Protein AF-0000000076691114 (afdb_homodimer)

InterPro domains:
  IPR010126 Esterase, PHB depolymerase [PF10503] (31-163)
  IPR029058 Alpha/Beta hydrolase fold [G3DSA:3.40.50.1820] (13-205)
  IPR029058 Alpha/Beta hydrolase fold [SSF53474] (51-252)
  IPR050955 Plant Biomass Hydrolyzing Esterase [PTHR43037] (32-151)

Solvent-accessible surface area (backbone atoms only — not comparable to full-atom values): 24528 Å² total; per-residue (Å²): 139,66,94,65,70,77,44,68,37,20,54,16,60,16,49,31,14,47,37,64,34,83,83,46,63,67,40,42,32,76,39,64,84,29,26,44,52,30,51,47,51,49,50,50,50,51,52,43,66,32,72,90,57,61,28,47,64,40,42,16,33,26,28,15,47,39,68,14,4,30,34,26,39,41,37,41,34,38,34,35,78,56,27,19,24,34,29,31,28,39,25,40,35,53,82,40,26,44,31,29,70,44,32,61,50,27,36,69,43,79,62,64,62,27,64,59,34,3,51,51,37,39,57,56,21,51,97,48,51,46,58,49,37,36,40,35,40,26,20,62,49,8,76,60,44,33,34,65,32,41,53,33,29,53,32,12,48,33,39,20,26,28,72,42,29,78,60,30,72,67,44,54,78,89,64,48,74,42,71,48,76,47,64,34,97,50,89,83,28,29,44,31,38,45,31,30,29,35,29,81,89,62,49,74,38,37,34,44,35,44,30,49,75,32,41,75,47,46,40,7,60,63,54,33,86,40,88,40,18,37,71,35,26,31,50,36,36,63,44,46,66,62,55,46,48,56,54,44,72,74,35,52,42,77,78,130,135,72,83,74,67,76,49,65,40,20,56,16,62,16,51,32,15,46,38,63,35,84,83,49,62,68,40,41,32,76,39,66,85,29,27,46,52,29,51,48,51,50,50,51,49,52,53,43,65,32,72,90,58,60,29,50,64,40,42,17,33,27,30,16,48,39,71,15,5,30,36,28,39,41,37,41,34,38,34,36,80,56,27,19,24,33,29,30,30,38,25,41,36,54,82,41,28,43,31,30,71,44,32,62,51,26,36,70,43,79,63,65,61,27,63,60,35,3,52,52,36,38,58,56,21,51,97,48,52,46,57,50,37,37,39,34,38,27,20,62,48,9,74,61,46,33,35,64,31,40,52,33,30,53,31,12,50,33,38,19,26,27,72,42,29,78,63,29,71,65,44,56,78,89,64,47,77,40,73,47,76,48,65,36,96,50,89,85,28,29,46,30,37,45,32,29,28,36,29,82,87,64,48,75,41,36,35,44,35,43,30,51,75,32,42,74,46,47,39,6,60,63,52,38,86,40,89,40,20,34,71,37,25,32,48,34,35,61,44,47,66,62,54,46,46,55,53,45,73,74,35,52,42,75,78,130

Nearest PDB structures (foldseek):
  8daj-assembly1_A  TM=9.370E-01  e=1.405E-25  Lihuaxuella thermophila
  9byu-assembly1_A  TM=9.617E-01  e=1.231E-24  Lihuaxuella thermophila
  8pba-assembly1_B  TM=6.159E-01  e=9.807E-05  Caenorhabditis elegans
  5yp1-assembly1_A  TM=6.386E-01  e=2.317E-03  Pseudoxanthomonas mexicana
  5yp4-assembly1_B  TM=6.454E-01  e=6.250E-03  Pseudoxanthomonas mexicana

Foldseek 3Di:
DPPLPLCLPQPAQQQPDQPPDPPAPCPVPLADPHHSLVVSLVVLVVVCPPVSNVHDQLQHAYEDAEVSLQRQQSNCLRPVVRHQAYEHELYAHHPFDVDPVVVVVPLVHGTPQLLVSLVVSLVRNPPVQAAHFYEYEYECAASRRHCNRSLSNQLSSLNSHCVRDVQFDPRDSVDFPDKDWDFDPDVVAWIWIWGFHAGPVRQGRYIYIYTYPDYRAQEADDPPPDDPGDPRYDNSGDHSVVVVVVSSVSGGHDDD/DPCPPLCLPQPAQQQPDQPPDPPAPCPVPLADPHHSLVVSLVVLVVVCPPVVNVHDQLQHEYEDAEVSLQRQQSNCLRPVVRHQAYEHELYAHHPFDVDPVVVVVPLVHGTPQLLVSLVVSLVRNPPVQAAHFYEYEYECAASRRHCNRSLSNLLSSLNSHCVRDVQFDPRPSVDFPDKDWDFDPDVVAWIWIWGFHAGPVRQGRYIYIYTYPDYRAQEADDPPPDDPGDPRYDNSGDHSPVVVVVSSVSGGHDDD

pLDDT: mean 77.82, std 22.58, range [15.25, 98.69]

Structure (mmCIF, N/CA/C/O backbone):
data_AF-0000000076691114-model_v1
#
loop_
_entity.id
_entity.type
_entity.pdbx_description
1 polymer 'Uncharacterized protein'
#
loop_
_atom_site.group_PDB
_atom_site.id
_atom_site.type_symbol
_atom_site.label_atom_id
_atom_site.label_alt_id
_atom_site.label_comp_id
_atom_site.label_asym_id
_atom_site.label_entity_id
_atom_site.label_seq_id
_atom_site.pdbx_PDB_ins_code
_atom_site.Cartn_x
_atom_site.Cartn_y
_atom_site.Cartn_z
_atom_site.occupancy
_atom_site.B_iso_or_equiv
_atom_site.auth_seq_id
_atom_site.auth_comp_id
_atom_site.auth_asym_id
_atom_site.auth_atom_id
_atom_site.pdbx_PDB_model_num
ATOM 1 N N . MET A 1 1 ? 14.031 13.781 -30.938 1 15.25 1 MET A N 1
ATOM 2 C CA . MET A 1 1 ? 13.539 12.43 -31.188 1 15.25 1 MET A CA 1
ATOM 3 C C . MET A 1 1 ? 13.086 11.773 -29.875 1 15.25 1 MET A C 1
ATOM 5 O O . MET A 1 1 ? 13.914 11.453 -29.031 1 15.25 1 MET A O 1
ATOM 9 N N . GLY A 1 2 ? 12.062 12.18 -29.188 1 17.12 2 GLY A N 1
ATOM 10 C CA . GLY A 1 2 ? 11.453 12.516 -27.922 1 17.12 2 GLY A CA 1
ATOM 11 C C . GLY A 1 2 ? 10.953 11.305 -27.156 1 17.12 2 GLY A C 1
ATOM 12 O O . GLY A 1 2 ? 10.656 10.266 -27.75 1 17.12 2 GLY A O 1
ATOM 13 N N . VAL A 1 3 ? 11.57 10.898 -26.109 1 21.08 3 VAL A N 1
ATOM 14 C CA . VAL A 1 3 ? 11.625 9.594 -25.453 1 21.08 3 VAL A CA 1
ATOM 15 C C . VAL A 1 3 ? 10.234 8.961 -25.453 1 21.08 3 VAL A C 1
ATOM 17 O O . VAL A 1 3 ? 9.367 9.359 -24.672 1 21.08 3 VAL A O 1
ATOM 20 N N . THR A 1 4 ? 9.492 8.906 -26.625 1 20.66 4 THR A N 1
ATOM 21 C CA . THR A 1 4 ? 8.258 8.312 -27.109 1 20.66 4 THR A CA 1
ATOM 22 C C . THR A 1 4 ? 8.227 6.816 -26.828 1 20.66 4 THR A C 1
ATOM 24 O O . THR A 1 4 ? 7.379 6.094 -27.344 1 20.66 4 THR A O 1
ATOM 27 N N . ARG A 1 5 ? 9.391 6.41 -26.375 1 24.17 5 ARG A N 1
ATOM 28 C CA . ARG A 1 5 ? 9.43 4.949 -26.438 1 24.17 5 ARG A CA 1
ATOM 29 C C . ARG A 1 5 ? 8.156 4.344 -25.859 1 24.17 5 ARG A C 1
ATOM 31 O O . ARG A 1 5 ? 7.594 4.863 -24.891 1 24.17 5 ARG A O 1
ATOM 38 N N . ARG A 1 6 ? 7.637 3.355 -26.594 1 22.3 6 ARG A N 1
ATOM 39 C CA . ARG A 1 6 ? 6.477 2.473 -26.5 1 22.3 6 ARG A CA 1
ATOM 40 C C . ARG A 1 6 ? 6.332 1.902 -25.094 1 22.3 6 ARG A C 1
ATOM 42 O O . ARG A 1 6 ? 7.164 1.103 -24.656 1 22.3 6 ARG A O 1
ATOM 49 N N . LEU A 1 7 ? 6.246 2.676 -24.25 1 25.44 7 LEU A N 1
ATOM 50 C CA . LEU A 1 7 ? 5.988 2.355 -22.859 1 25.44 7 LEU A CA 1
ATOM 51 C C . LEU A 1 7 ? 5.012 1.19 -22.734 1 25.44 7 LEU A C 1
ATOM 53 O O . LEU A 1 7 ? 3.869 1.285 -23.188 1 25.44 7 LEU A O 1
ATOM 57 N N . ARG A 1 8 ? 5.418 0.07 -23.375 1 25.42 8 ARG A N 1
ATOM 58 C CA . ARG A 1 8 ? 4.574 -1.087 -23.094 1 25.42 8 ARG A CA 1
ATOM 59 C C . ARG A 1 8 ? 4.137 -1.099 -21.625 1 25.42 8 ARG A C 1
ATOM 61 O O . ARG A 1 8 ? 4.941 -1.375 -20.734 1 25.42 8 ARG A O 1
ATOM 68 N N . THR A 1 9 ? 3.338 -0.172 -21.125 1 27.53 9 THR A N 1
ATOM 69 C CA . THR A 1 9 ? 2.869 0.548 -19.953 1 27.53 9 THR A CA 1
ATOM 70 C C . THR A 1 9 ? 2.082 -0.379 -19.031 1 27.53 9 THR A C 1
ATOM 72 O O . THR A 1 9 ? 0.977 -0.807 -19.359 1 27.53 9 THR A O 1
ATOM 75 N N . SER A 1 10 ? 2.674 -1.542 -18.812 1 25.56 10 SER A N 1
ATOM 76 C CA . SER A 1 10 ? 2.018 -2.299 -17.75 1 25.56 10 SER A CA 1
ATOM 77 C C . SER A 1 10 ? 1.714 -1.414 -16.547 1 25.56 10 SER A C 1
ATOM 79 O O . SER A 1 10 ? 2.502 -0.53 -16.203 1 25.56 10 SER A O 1
ATOM 81 N N . GLN A 1 11 ? 0.505 -0.955 -16.484 1 27.91 11 GLN A N 1
ATOM 82 C CA . GLN A 1 11 ? -0.015 -0.035 -15.477 1 27.91 11 GLN A CA 1
ATOM 83 C C . GLN A 1 11 ? -0.16 -0.726 -14.125 1 27.91 11 GLN A C 1
ATOM 85 O O . GLN A 1 11 ? -0.696 -1.832 -14.039 1 27.91 11 GLN A O 1
ATOM 90 N N . LEU A 1 12 ? 0.843 -0.81 -13.43 1 27.66 12 LEU A N 1
ATOM 91 C CA . LEU A 1 12 ? 0.793 -1.431 -12.109 1 27.66 12 LEU A CA 1
ATOM 92 C C . LEU A 1 12 ? 0.149 -0.496 -11.094 1 27.66 12 LEU A C 1
ATOM 94 O O . LEU A 1 12 ? 0.513 0.679 -11.008 1 27.66 12 LEU A O 1
ATOM 98 N N . ILE A 1 13 ? -1.228 -0.555 -10.805 1 29.25 13 ILE A N 1
ATOM 99 C CA . ILE A 1 13 ? -1.984 0.223 -9.828 1 29.25 13 ILE A CA 1
ATOM 100 C C . ILE A 1 13 ? -1.761 -0.346 -8.43 1 29.25 13 ILE A C 1
ATOM 102 O O . ILE A 1 13 ? -1.759 -1.564 -8.242 1 29.25 13 ILE A O 1
ATOM 106 N N . GLN A 1 14 ? -1.035 0.229 -7.598 1 30.02 14 GLN A N 1
ATOM 107 C CA . GLN A 1 14 ? -0.773 -0.189 -6.223 1 30.02 14 GLN A CA 1
ATOM 108 C C . GLN A 1 14 ? -2.002 0.014 -5.344 1 30.02 14 GLN A C 1
ATOM 110 O O . GLN A 1 14 ? -2.697 1.024 -5.461 1 30.02 14 GLN A O 1
ATOM 115 N N . GLY A 1 15 ? -2.629 -0.87 -4.77 1 30.53 15 GLY A N 1
ATOM 116 C CA . GLY A 1 15 ? -3.904 -1.071 -4.098 1 30.53 15 GLY A CA 1
ATOM 117 C C . GLY A 1 15 ? -4.066 -0.223 -2.852 1 30.53 15 GLY A C 1
ATOM 118 O O . GLY A 1 15 ? -5.066 -0.333 -2.145 1 30.53 15 GLY A O 1
ATOM 119 N N . SER A 1 16 ? -3.082 0.277 -2.264 1 31.31 16 SER A N 1
ATOM 120 C CA . SER A 1 16 ? -3.586 0.726 -0.969 1 31.31 16 SER A CA 1
ATOM 121 C C . SER A 1 16 ? -4.387 2.018 -1.105 1 31.31 16 SER A C 1
ATOM 123 O O . SER A 1 16 ? -4.672 2.686 -0.109 1 31.31 16 SER A O 1
ATOM 125 N N . MET A 1 17 ? -4.453 2.672 -2.207 1 33.69 17 MET A N 1
ATOM 126 C CA . MET A 1 17 ? -4.996 4.023 -2.152 1 33.69 17 MET A CA 1
ATOM 127 C C . MET A 1 17 ? -6.52 3.996 -2.029 1 33.69 17 MET A C 1
ATOM 129 O O . MET A 1 17 ? -7.211 3.506 -2.922 1 33.69 17 MET A O 1
ATOM 133 N N . PRO A 1 18 ? -7.133 4.027 -0.76 1 34.5 18 PRO A N 1
ATOM 134 C CA . PRO A 1 18 ? -8.57 4.285 -0.874 1 34.5 18 PRO A CA 1
ATOM 135 C C . PRO A 1 18 ? -8.883 5.602 -1.585 1 34.5 18 PRO A C 1
ATOM 137 O O . PRO A 1 18 ? -8.188 6.598 -1.374 1 34.5 18 PRO A O 1
ATOM 140 N N . TRP A 1 19 ? -8.977 5.582 -2.91 1 34.88 19 TRP A N 1
ATOM 141 C CA . TRP A 1 19 ? -9.648 6.754 -3.465 1 34.88 19 TRP A CA 1
ATOM 142 C C . TRP A 1 19 ? -11.031 6.938 -2.836 1 34.88 19 TRP A C 1
ATOM 144 O O . TRP A 1 19 ? -11.805 5.984 -2.74 1 34.88 19 TRP A O 1
ATOM 154 N N . LEU A 1 20 ? -11.039 7.754 -1.793 1 35.09 20 LEU A N 1
ATOM 155 C CA . LEU A 1 20 ? -12.367 8.008 -1.229 1 35.09 20 LEU A CA 1
ATOM 156 C C . LEU A 1 20 ? -13.281 8.656 -2.264 1 35.09 20 LEU A C 1
ATOM 158 O O . LEU A 1 20 ? -12.93 9.68 -2.855 1 35.09 20 LEU A O 1
ATOM 162 N N . THR A 1 21 ? -13.766 7.863 -3.178 1 36.69 21 THR A N 1
ATOM 163 C CA . THR A 1 21 ? -14.875 8.477 -3.887 1 36.69 21 THR A CA 1
ATOM 164 C C . THR A 1 21 ? -16.141 8.43 -3.041 1 36.69 21 THR A C 1
ATOM 166 O O . THR A 1 21 ? -16.297 7.555 -2.189 1 36.69 21 THR A O 1
ATOM 169 N N . ARG A 1 22 ? -16.688 9.562 -2.848 1 35.22 22 ARG A N 1
ATOM 170 C CA . ARG A 1 22 ? -17.891 9.695 -2.035 1 35.22 22 ARG A CA 1
ATOM 171 C C . ARG A 1 22 ? -18.703 8.406 -2.049 1 35.22 22 ARG A C 1
ATOM 173 O O . ARG A 1 22 ? -19.312 8.039 -1.041 1 35.22 22 ARG A O 1
ATOM 180 N N . ASN A 1 23 ? -19.047 8.016 -3.205 1 34.59 23 ASN A N 1
ATOM 181 C CA . ASN A 1 23 ? -20.172 7.086 -3.279 1 34.59 23 ASN A CA 1
ATOM 182 C C . ASN A 1 23 ? -19.797 5.711 -2.74 1 34.59 23 ASN A C 1
ATOM 184 O O . ASN A 1 23 ? -20.641 4.812 -2.676 1 34.59 23 ASN A O 1
ATOM 188 N N . ASN A 1 24 ? -18.625 5.398 -2.781 1 35.59 24 ASN A N 1
ATOM 189 C CA . ASN A 1 24 ? -18.453 3.979 -2.488 1 35.59 24 ASN A CA 1
ATOM 190 C C . ASN A 1 24 ? -17.922 3.764 -1.07 1 35.59 24 ASN A C 1
ATOM 192 O O . ASN A 1 24 ? -16.938 4.387 -0.666 1 35.59 24 ASN A O 1
ATOM 196 N N . SER A 1 25 ? -18.938 3.555 -0.313 1 35 25 SER A N 1
ATOM 197 C CA . SER A 1 25 ? -18.562 2.998 0.984 1 35 25 SER A CA 1
ATOM 198 C C . SER A 1 25 ? -17.266 2.205 0.895 1 35 25 SER A C 1
ATOM 200 O O . SER A 1 25 ? -17.141 1.303 0.065 1 35 25 SER A O 1
ATOM 202 N N . LEU A 1 26 ? -16.203 2.865 1.063 1 39.84 26 LEU A N 1
ATOM 203 C CA . LEU A 1 26 ? -14.938 2.16 1.206 1 39.84 26 LEU A CA 1
ATOM 204 C C . LEU A 1 26 ? -15.133 0.835 1.937 1 39.84 26 LEU A C 1
ATOM 206 O O . LEU A 1 26 ? -14.93 0.755 3.15 1 39.84 26 LEU A O 1
ATOM 210 N N . SER A 1 27 ? -16.438 0.382 1.749 1 37.53 27 SER A N 1
ATOM 211 C CA . SER A 1 27 ? -16.422 -0.923 2.402 1 37.53 27 SER A CA 1
ATOM 212 C C . SER A 1 27 ? -15.336 -1.821 1.809 1 37.53 27 SER A C 1
ATOM 214 O O . SER A 1 27 ? -15.242 -1.968 0.588 1 37.53 27 SER A O 1
ATOM 216 N N . PRO A 1 28 ? -14.305 -1.935 2.506 1 44.69 28 PRO A N 1
ATOM 217 C CA . PRO A 1 28 ? -13.25 -2.863 2.092 1 44.69 28 PRO A CA 1
ATOM 218 C C . PRO A 1 28 ? -13.805 -4.168 1.519 1 44.69 28 PRO A C 1
ATOM 220 O O . PRO A 1 28 ? -13.797 -5.195 2.201 1 44.69 28 PRO A O 1
ATOM 223 N N . ILE A 1 29 ? -14.789 -4.078 0.59 1 48.34 29 ILE A N 1
ATOM 224 C CA . ILE A 1 29 ? -15.297 -5.285 -0.052 1 48.34 29 ILE A CA 1
ATOM 225 C C . ILE A 1 29 ? -14.242 -5.848 -1 1 48.34 29 ILE A C 1
ATOM 227 O O . ILE A 1 29 ? -13.688 -5.117 -1.826 1 48.34 29 ILE A O 1
ATOM 231 N N . GLN A 1 30 ? -13.836 -6.918 -0.565 1 56.09 30 GLN A N 1
ATOM 232 C CA . GLN A 1 30 ? -12.906 -7.68 -1.391 1 56.09 30 GLN A CA 1
ATOM 233 C C . GLN A 1 30 ? -13.625 -8.336 -2.568 1 56.09 30 GLN A C 1
ATOM 235 O O . GLN A 1 30 ? -13.508 -9.547 -2.775 1 56.09 30 GLN A O 1
ATOM 240 N N . ALA A 1 31 ? -14.609 -7.613 -3.16 1 61.78 31 ALA A N 1
ATOM 241 C CA . ALA A 1 31 ? -15.352 -8.164 -4.293 1 61.78 31 ALA A CA 1
ATOM 242 C C . ALA A 1 31 ? -15.289 -7.223 -5.496 1 61.78 31 ALA A C 1
ATOM 244 O O . ALA A 1 31 ? -15.109 -6.012 -5.336 1 61.78 31 ALA A O 1
ATOM 245 N N . ARG A 1 32 ? -15.375 -7.871 -6.641 1 72.12 32 ARG A N 1
ATOM 246 C CA . ARG A 1 32 ? -15.469 -7.094 -7.875 1 72.12 32 ARG A CA 1
ATOM 247 C C . ARG A 1 32 ? -16.625 -6.109 -7.816 1 72.12 32 ARG A C 1
ATOM 249 O O . ARG A 1 32 ? -17.719 -6.449 -7.336 1 72.12 32 ARG A O 1
ATOM 256 N N . GLY A 1 33 ? -16.406 -4.938 -8.297 1 70.31 33 GLY A N 1
ATOM 257 C CA . GLY A 1 33 ? -17.453 -3.939 -8.445 1 70.31 33 GLY A CA 1
ATOM 258 C C . GLY A 1 33 ? -17.688 -3.121 -7.191 1 70.31 33 GLY A C 1
ATOM 259 O O . GLY A 1 33 ? -18.516 -2.217 -7.176 1 70.31 33 GLY A O 1
ATOM 260 N N . SER A 1 34 ? -16.938 -3.533 -6.188 1 65.25 34 SER A N 1
ATOM 261 C CA . SER A 1 34 ? -17.156 -2.809 -4.945 1 65.25 34 SER A CA 1
ATOM 262 C C . SER A 1 34 ? -15.852 -2.441 -4.266 1 65.25 34 SER A C 1
ATOM 264 O O . SER A 1 34 ? -14.867 -3.18 -4.363 1 65.25 34 SER A O 1
ATOM 266 N N . GLY A 1 35 ? -15.859 -1.257 -3.643 1 65.38 35 GLY A N 1
ATOM 267 C CA . GLY A 1 35 ? -14.781 -0.899 -2.738 1 65.38 35 GLY A CA 1
ATOM 268 C C . GLY A 1 35 ? -13.516 -0.464 -3.461 1 65.38 35 GLY A C 1
ATOM 269 O O . GLY A 1 35 ? -13.57 -0.069 -4.625 1 65.38 35 GLY A O 1
ATOM 270 N N . GLU A 1 36 ? -12.43 -0.575 -2.744 1 70.19 36 GLU A N 1
ATOM 271 C CA . GLU A 1 36 ? -11.133 -0.104 -3.215 1 70.19 36 GLU A CA 1
ATOM 272 C C . GLU A 1 36 ? -10.664 -0.898 -4.43 1 70.19 36 GLU A C 1
ATOM 274 O O . GLU A 1 36 ? -10.156 -0.324 -5.395 1 70.19 36 GLU A O 1
ATOM 279 N N . PRO A 1 37 ? -10.883 -2.271 -4.461 1 75.56 37 PRO A N 1
ATOM 280 C CA . PRO A 1 37 ? -10.461 -3.006 -5.656 1 75.56 37 PRO A CA 1
ATOM 281 C C . PRO A 1 37 ? -11.148 -2.504 -6.926 1 75.56 37 PRO A C 1
ATOM 283 O O . PRO A 1 37 ? -10.508 -2.41 -7.98 1 75.56 37 PRO A O 1
ATOM 286 N N . ALA A 1 38 ? -12.391 -2.113 -6.832 1 75.88 38 ALA A N 1
ATOM 287 C CA . ALA A 1 38 ? -13.117 -1.619 -7.996 1 75.88 38 ALA A CA 1
ATOM 288 C C . ALA A 1 38 ? -12.547 -0.288 -8.477 1 75.88 38 ALA A C 1
ATOM 290 O O . ALA A 1 38 ? -12.469 -0.039 -9.68 1 75.88 38 ALA A O 1
ATOM 291 N N . ILE A 1 39 ? -12.164 0.461 -7.555 1 70.62 39 ILE A N 1
ATOM 292 C CA . ILE A 1 39 ? -11.609 1.766 -7.887 1 70.62 39 ILE A CA 1
ATOM 293 C C . ILE A 1 39 ? -10.266 1.587 -8.594 1 70.62 39 ILE A C 1
ATOM 295 O O . ILE A 1 39 ? -10.023 2.201 -9.641 1 70.62 39 ILE A O 1
ATOM 299 N N . ILE A 1 40 ? -9.43 0.74 -8.078 1 76.12 40 ILE A N 1
ATOM 300 C CA . ILE A 1 40 ? -8.109 0.513 -8.664 1 76.12 40 ILE A CA 1
ATOM 301 C C . ILE A 1 40 ? -8.258 -0.097 -10.055 1 76.12 40 ILE A C 1
ATOM 303 O O . ILE A 1 40 ? -7.613 0.347 -11 1 76.12 40 ILE A O 1
ATOM 307 N N . ALA A 1 41 ? -9.141 -1.04 -10.125 1 79.25 41 ALA A N 1
ATOM 308 C CA . ALA A 1 41 ? -9.375 -1.663 -11.43 1 79.25 41 ALA A CA 1
ATOM 309 C C . ALA A 1 41 ? -9.922 -0.651 -12.43 1 79.25 41 ALA A C 1
ATOM 311 O O . ALA A 1 41 ? -9.539 -0.661 -13.602 1 79.25 41 ALA A O 1
ATOM 312 N N . GLY A 1 42 ? -10.82 0.204 -11.953 1 76.75 42 GLY A N 1
ATOM 313 C CA . GLY A 1 42 ? -11.352 1.248 -12.812 1 76.75 42 GLY A CA 1
ATOM 314 C C . GLY A 1 42 ? -10.289 2.197 -13.336 1 76.75 42 GLY A C 1
ATOM 315 O O . GLY A 1 42 ? -10.297 2.568 -14.508 1 76.75 42 GLY A O 1
ATOM 316 N N . ILE A 1 43 ? -9.398 2.533 -12.523 1 73.75 43 ILE A N 1
ATOM 317 C CA . ILE A 1 43 ? -8.289 3.396 -12.914 1 73.75 43 ILE A CA 1
ATOM 318 C C . ILE A 1 43 ? -7.418 2.684 -13.945 1 73.75 43 ILE A C 1
ATOM 320 O O . ILE A 1 43 ? -7.051 3.27 -14.969 1 73.75 43 ILE A O 1
ATOM 324 N N . ALA A 1 44 ? -7.078 1.454 -13.656 1 77.56 44 ALA A N 1
ATOM 325 C CA . ALA A 1 44 ? -6.281 0.671 -14.594 1 77.56 44 ALA A CA 1
ATOM 326 C C . ALA A 1 44 ? -6.949 0.61 -15.969 1 77.56 44 ALA A C 1
ATOM 328 O O . ALA A 1 44 ? -6.301 0.818 -17 1 77.56 44 ALA A O 1
ATOM 329 N N . GLN A 1 45 ? -8.18 0.436 -15.953 1 80.25 45 GLN A N 1
ATOM 330 C CA . GLN A 1 45 ? -8.93 0.338 -17.203 1 80.25 45 GLN A CA 1
ATOM 331 C C . GLN A 1 45 ? -8.969 1.681 -17.938 1 80.25 45 GLN A C 1
ATOM 333 O O . GLN A 1 45 ? -8.883 1.732 -19.156 1 80.25 45 GLN A O 1
ATOM 338 N N . THR A 1 46 ? -9.141 2.688 -17.141 1 74.69 46 THR A N 1
ATOM 339 C CA . THR A 1 46 ? -9.141 4.023 -17.734 1 74.69 46 THR A CA 1
ATOM 340 C C . THR A 1 46 ? -7.809 4.309 -18.422 1 74.69 46 THR A C 1
ATOM 342 O O . THR A 1 46 ? -7.777 4.863 -19.516 1 74.69 46 THR A O 1
ATOM 345 N N . ILE A 1 47 ? -6.766 3.904 -17.781 1 72.62 47 ILE A N 1
ATOM 346 C CA . ILE A 1 47 ? -5.434 4.129 -18.344 1 72.62 47 ILE A CA 1
ATOM 347 C C . ILE A 1 47 ? -5.23 3.248 -19.562 1 72.62 47 ILE A C 1
ATOM 349 O O . ILE A 1 47 ? -4.691 3.703 -20.578 1 72.62 47 ILE A O 1
ATOM 353 N N . GLN A 1 48 ? -5.691 2.049 -19.484 1 74.88 48 GLN A N 1
ATOM 354 C CA . GLN A 1 48 ? -5.602 1.116 -20.609 1 74.88 48 GLN A CA 1
ATOM 355 C C . GLN A 1 48 ? -6.316 1.662 -21.828 1 74.88 48 GLN A C 1
ATOM 357 O O . GLN A 1 48 ? -5.895 1.417 -22.969 1 74.88 48 GLN A O 1
ATOM 362 N N . ASN A 1 49 ? -7.277 2.441 -21.547 1 77.38 49 ASN A N 1
ATOM 363 C CA . ASN A 1 49 ? -8.125 2.902 -22.641 1 77.38 49 ASN A CA 1
ATOM 364 C C . ASN A 1 49 ? -7.695 4.281 -23.141 1 77.38 49 ASN A C 1
ATOM 366 O O . ASN A 1 49 ? -8.258 4.801 -24.109 1 77.38 49 ASN A O 1
ATOM 370 N N . ASN A 1 50 ? -6.762 4.754 -22.406 1 70.25 50 ASN A N 1
ATOM 371 C CA . ASN A 1 50 ? -6.246 6.039 -22.859 1 70.25 50 ASN A CA 1
ATOM 372 C C . ASN A 1 50 ? -5.344 5.875 -24.078 1 70.25 50 ASN A C 1
ATOM 374 O O . ASN A 1 50 ? -4.227 5.367 -23.969 1 70.25 50 ASN A O 1
ATOM 378 N N . THR A 1 51 ? -5.691 6.336 -25.172 1 70.62 51 THR A N 1
ATOM 379 C CA . THR A 1 51 ? -5.035 6.133 -26.469 1 70.62 51 THR A CA 1
ATOM 380 C C . THR A 1 51 ? -3.693 6.855 -26.5 1 70.62 51 THR A C 1
ATOM 382 O O . THR A 1 51 ? -2.811 6.492 -27.281 1 70.62 51 THR A O 1
ATOM 385 N N . ALA A 1 52 ? -3.574 7.801 -25.688 1 62.59 52 ALA A N 1
ATOM 386 C CA . ALA A 1 52 ? -2.322 8.555 -25.688 1 62.59 52 ALA A CA 1
ATOM 387 C C . ALA A 1 52 ? -1.169 7.699 -25.172 1 62.59 52 ALA A C 1
ATOM 389 O O . ALA A 1 52 ? -0.011 7.926 -25.531 1 62.59 52 ALA A O 1
ATOM 390 N N . TRP A 1 53 ? -1.499 6.68 -24.438 1 62.69 53 TRP A N 1
ATOM 391 C CA . TRP A 1 53 ? -0.442 5.891 -23.812 1 62.69 53 TRP A CA 1
ATOM 392 C C . TRP A 1 53 ? -0.202 4.598 -24.594 1 62.69 53 TRP A C 1
ATOM 394 O O . TRP A 1 53 ? 0.834 3.949 -24.422 1 62.69 53 TRP A O 1
ATOM 404 N N . ASN A 1 54 ? -1.064 4.25 -25.469 1 70.56 54 ASN A N 1
ATOM 405 C CA . ASN A 1 54 ? -0.927 3.039 -26.281 1 70.56 54 ASN A CA 1
ATOM 406 C C . ASN A 1 54 ? -0.507 1.847 -25.422 1 70.56 54 ASN A C 1
ATOM 408 O O . ASN A 1 54 ? 0.466 1.161 -25.734 1 70.56 54 ASN A O 1
ATOM 412 N N . ILE A 1 55 ? -1.183 1.632 -24.375 1 69 55 ILE A N 1
ATOM 413 C CA . ILE A 1 55 ? -0.869 0.565 -23.422 1 69 55 ILE A CA 1
ATOM 414 C C . ILE A 1 55 ? -1.44 -0.757 -23.922 1 69 55 ILE A C 1
ATOM 416 O O . ILE A 1 55 ? -2.582 -0.81 -24.391 1 69 55 ILE A O 1
ATOM 420 N N . ASP A 1 56 ? -0.611 -1.809 -23.984 1 75.62 56 ASP A N 1
ATOM 421 C CA . ASP A 1 56 ? -1.092 -3.162 -24.234 1 75.62 56 ASP A CA 1
ATOM 422 C C . ASP A 1 56 ? -1.916 -3.686 -23.062 1 75.62 56 ASP A C 1
ATOM 424 O O . ASP A 1 56 ? -1.368 -4.004 -22.016 1 75.62 56 ASP A O 1
ATOM 428 N N . LYS A 1 57 ? -3.217 -3.832 -23.25 1 81.38 57 LYS A N 1
ATOM 429 C CA . LYS A 1 57 ? -4.133 -4.203 -22.188 1 81.38 57 LYS A CA 1
ATOM 430 C C . LYS A 1 57 ? -3.82 -5.598 -21.656 1 81.38 57 LYS A C 1
ATOM 432 O O . LYS A 1 57 ? -4.262 -5.965 -20.562 1 81.38 57 LYS A O 1
ATOM 437 N N . LYS A 1 58 ? -3.07 -6.352 -22.422 1 86.62 58 LYS A N 1
ATOM 438 C CA . LYS A 1 58 ? -2.74 -7.715 -22 1 86.62 58 LYS A CA 1
ATOM 439 C C . LYS A 1 58 ? -1.522 -7.727 -21.078 1 86.62 58 LYS A C 1
ATOM 441 O O . LYS A 1 58 ? -1.145 -8.781 -20.562 1 86.62 58 LYS A O 1
ATOM 446 N N . ARG A 1 59 ? -0.971 -6.543 -20.906 1 84.69 59 ARG A N 1
ATOM 447 C CA . ARG A 1 59 ? 0.26 -6.457 -20.125 1 84.69 59 ARG A CA 1
ATOM 448 C C . ARG A 1 59 ? 0.106 -5.477 -18.969 1 84.69 59 ARG A C 1
ATOM 450 O O . ARG A 1 59 ? 0.942 -4.59 -18.781 1 84.69 59 ARG A O 1
ATOM 457 N N . THR A 1 60 ? -0.937 -5.641 -18.219 1 83.88 60 THR A N 1
ATOM 458 C CA . THR A 1 60 ? -1.158 -4.902 -16.969 1 83.88 60 THR A CA 1
ATOM 459 C C . THR A 1 60 ? -0.9 -5.793 -15.766 1 83.88 60 THR A C 1
ATOM 461 O O . THR A 1 60 ? -1.487 -6.871 -15.641 1 83.88 60 THR A O 1
ATOM 464 N N . TYR A 1 61 ? 0.022 -5.312 -14.945 1 84.75 61 TYR A N 1
ATOM 465 C CA . TYR A 1 61 ? 0.431 -6.105 -13.797 1 84.75 61 TYR A CA 1
ATOM 466 C C . TYR A 1 61 ? 0.343 -5.289 -12.508 1 84.75 61 TYR A C 1
ATOM 468 O O . TYR A 1 61 ? 0.305 -4.059 -12.555 1 84.75 61 TYR A O 1
ATOM 476 N N . VAL A 1 62 ? 0.224 -5.973 -11.414 1 84.12 62 VAL A N 1
ATOM 477 C CA . VAL A 1 62 ? 0.22 -5.293 -10.125 1 84.12 62 VAL A CA 1
ATOM 478 C C . VAL A 1 62 ? 1.178 -6 -9.164 1 84.12 62 VAL A C 1
ATOM 480 O O . VAL A 1 62 ? 1.266 -7.23 -9.164 1 84.12 62 VAL A O 1
ATOM 483 N N . ILE A 1 63 ? 1.975 -5.215 -8.469 1 85.69 63 ILE A N 1
ATOM 484 C CA . ILE A 1 63 ? 2.936 -5.676 -7.473 1 85.69 63 ILE A CA 1
ATOM 485 C C . ILE A 1 63 ? 2.799 -4.844 -6.199 1 85.69 63 ILE A C 1
ATOM 487 O O . ILE A 1 63 ? 2.533 -3.643 -6.262 1 85.69 63 ILE A O 1
ATOM 491 N N . GLY A 1 64 ? 2.869 -5.488 -5.039 1 81.31 64 GLY A N 1
ATOM 492 C CA . GLY A 1 64 ? 2.693 -4.777 -3.783 1 81.31 64 GLY A CA 1
ATOM 493 C C . GLY A 1 64 ? 3.457 -5.402 -2.631 1 81.31 64 GLY A C 1
ATOM 494 O O . GLY A 1 64 ? 3.98 -6.512 -2.754 1 81.31 64 GLY A O 1
ATOM 495 N N . PHE A 1 65 ? 3.537 -4.625 -1.589 1 80.94 65 PHE A N 1
ATOM 496 C CA . PHE A 1 65 ? 4.258 -5.008 -0.38 1 80.94 65 PHE A CA 1
ATOM 497 C C . PHE A 1 65 ? 3.4 -4.773 0.857 1 80.94 65 PHE A C 1
ATOM 499 O O . PHE A 1 65 ? 2.689 -3.768 0.946 1 80.94 65 PHE A O 1
ATOM 506 N N . SER A 1 66 ? 3.506 -5.746 1.764 1 81.44 66 SER A N 1
ATOM 507 C CA . SER A 1 66 ? 2.77 -5.613 3.016 1 81.44 66 SER A CA 1
ATOM 508 C C . SER A 1 66 ? 1.268 -5.516 2.766 1 81.44 66 SER A C 1
ATOM 510 O O . SER A 1 66 ? 0.691 -6.363 2.08 1 81.44 66 SER A O 1
ATOM 512 N N . THR A 1 67 ? 0.607 -4.43 3.279 1 74.88 67 THR A N 1
ATOM 513 C CA . THR A 1 67 ? -0.82 -4.258 3.029 1 74.88 67 THR A CA 1
ATOM 514 C C . THR A 1 67 ? -1.09 -4.07 1.54 1 74.88 67 THR A C 1
ATOM 516 O O . THR A 1 67 ? -2.135 -4.488 1.036 1 74.88 67 THR A O 1
ATOM 519 N N . GLY A 1 68 ? -0.133 -3.494 0.82 1 76.31 68 GLY A N 1
ATOM 520 C CA . GLY A 1 68 ? -0.239 -3.387 -0.626 1 76.31 68 GLY A CA 1
ATOM 521 C C . GLY A 1 68 ? -0.184 -4.73 -1.329 1 76.31 68 GLY A C 1
ATOM 522 O O . GLY A 1 68 ? -0.797 -4.91 -2.385 1 76.31 68 GLY A O 1
ATOM 523 N N . ALA A 1 69 ? 0.552 -5.652 -0.682 1 84.69 69 ALA A N 1
ATOM 524 C CA . ALA A 1 69 ? 0.6 -7.008 -1.225 1 84.69 69 ALA A CA 1
ATOM 525 C C . ALA A 1 69 ? -0.746 -7.707 -1.066 1 84.69 69 ALA A C 1
ATOM 527 O O . ALA A 1 69 ? -1.163 -8.469 -1.943 1 84.69 69 ALA A O 1
ATOM 528 N N . ALA A 1 70 ? -1.388 -7.484 0.055 1 82.88 70 ALA A N 1
ATOM 529 C CA . ALA A 1 70 ? -2.723 -8.039 0.257 1 82.88 70 ALA A CA 1
ATOM 530 C C . ALA A 1 70 ? -3.697 -7.527 -0.8 1 82.88 70 ALA A C 1
ATOM 532 O O . ALA A 1 70 ? -4.473 -8.305 -1.366 1 82.88 70 ALA A O 1
ATOM 533 N N . MET A 1 71 ? -3.664 -6.293 -1.028 1 80.25 71 MET A N 1
ATOM 534 C CA . MET A 1 71 ? -4.52 -5.715 -2.062 1 80.25 71 MET A CA 1
ATOM 535 C C . MET A 1 71 ? -4.188 -6.301 -3.432 1 80.25 71 MET A C 1
ATOM 537 O O . MET A 1 71 ? -5.078 -6.504 -4.258 1 80.25 71 MET A O 1
ATOM 541 N N . THR A 1 72 ? -2.902 -6.508 -3.688 1 86.31 72 THR A N 1
ATOM 542 C CA . THR A 1 72 ? -2.465 -7.113 -4.941 1 86.31 72 THR A CA 1
ATOM 543 C C . THR A 1 72 ? -3.139 -8.469 -5.156 1 86.31 72 THR A C 1
ATOM 545 O O . THR A 1 72 ? -3.602 -8.766 -6.258 1 86.31 72 THR A O 1
ATOM 548 N N . VAL A 1 73 ? -3.219 -9.234 -4.129 1 88.75 73 VAL A N 1
ATOM 549 C CA . VAL A 1 73 ? -3.879 -10.531 -4.219 1 88.75 73 VAL A CA 1
ATOM 550 C C . VAL A 1 73 ? -5.367 -10.336 -4.492 1 88.75 73 VAL A C 1
ATOM 552 O O . VAL A 1 73 ? -5.941 -11.016 -5.348 1 88.75 73 VAL A O 1
ATOM 555 N N . ILE A 1 74 ? -6.023 -9.391 -3.812 1 85.62 74 ILE A N 1
ATOM 556 C CA . ILE A 1 74 ? -7.441 -9.102 -4 1 85.62 74 ILE A CA 1
ATOM 557 C C . ILE A 1 74 ? -7.699 -8.711 -5.453 1 85.62 74 ILE A C 1
ATOM 559 O O . ILE A 1 74 ? -8.648 -9.195 -6.074 1 85.62 74 ILE A O 1
ATOM 563 N N . LEU A 1 75 ? -6.828 -7.91 -6 1 85.81 75 LEU A N 1
ATOM 564 C CA . LEU A 1 75 ? -6.988 -7.453 -7.379 1 85.81 75 LEU A CA 1
ATOM 565 C C . LEU A 1 75 ? -6.816 -8.609 -8.359 1 85.81 75 LEU A C 1
ATOM 567 O O . LEU A 1 75 ? -7.586 -8.734 -9.312 1 85.81 75 LEU A O 1
ATOM 571 N N . GLY A 1 76 ? -5.809 -9.422 -8.164 1 91.5 76 GLY A N 1
ATOM 572 C CA . GLY A 1 76 ? -5.613 -10.578 -9.031 1 91.5 76 GLY A CA 1
ATOM 573 C C . GLY A 1 76 ? -6.801 -11.523 -9.039 1 91.5 76 GLY A C 1
ATOM 574 O O . GLY A 1 76 ? -7.145 -12.086 -10.078 1 91.5 76 GLY A O 1
ATOM 575 N N . VAL A 1 77 ? -7.43 -11.633 -7.879 1 93.44 77 VAL A N 1
ATOM 576 C CA . VAL A 1 77 ? -8.539 -12.562 -7.715 1 93.44 77 VAL A CA 1
ATOM 577 C C . VAL A 1 77 ? -9.82 -11.945 -8.273 1 93.44 77 VAL A C 1
ATOM 579 O O . VAL A 1 77 ? -10.57 -12.602 -9.008 1 93.44 77 VAL A O 1
ATOM 582 N N . THR A 1 78 ? -10.117 -10.719 -8 1 91 78 THR A N 1
ATOM 583 C CA . THR A 1 78 ? -11.422 -10.141 -8.312 1 91 78 THR A CA 1
ATOM 584 C C . THR A 1 78 ? -11.414 -9.516 -9.703 1 91 78 THR A C 1
ATOM 586 O O . THR A 1 78 ? -12.477 -9.305 -10.297 1 91 78 THR A O 1
ATOM 589 N N . TYR A 1 79 ? -10.25 -9.219 -10.25 1 91.69 79 TYR A N 1
ATOM 590 C CA . TYR A 1 79 ? -10.148 -8.609 -11.57 1 91.69 79 TYR A CA 1
ATOM 591 C C . TYR A 1 79 ? -9.086 -9.312 -12.414 1 91.69 79 TYR A C 1
ATOM 593 O O . TYR A 1 79 ? -8.203 -8.664 -12.977 1 91.69 79 TYR A O 1
ATOM 601 N N . PRO A 1 80 ? -9.195 -10.602 -12.508 1 94.38 80 PRO A N 1
ATOM 602 C CA . PRO A 1 80 ? -8.211 -11.328 -13.305 1 94.38 80 PRO A CA 1
ATOM 603 C C . PRO A 1 80 ? -8.242 -10.93 -14.781 1 94.38 80 PRO A C 1
ATOM 605 O O . PRO A 1 80 ? -7.293 -11.211 -15.516 1 94.38 80 PRO A O 1
ATOM 608 N N . ASP A 1 81 ? -9.305 -10.25 -15.227 1 93.06 81 ASP A N 1
ATOM 609 C CA . ASP A 1 81 ? -9.445 -9.789 -16.609 1 93.06 81 ASP A CA 1
ATOM 610 C C . ASP A 1 81 ? -8.711 -8.469 -16.828 1 93.06 81 ASP A C 1
ATOM 612 O O . ASP A 1 81 ? -8.508 -8.047 -17.969 1 93.06 81 ASP A O 1
ATOM 616 N N . VAL A 1 82 ? -8.281 -7.859 -15.773 1 88.5 82 VAL A N 1
ATOM 617 C CA . VAL A 1 82 ? -7.582 -6.582 -15.867 1 88.5 82 VAL A CA 1
ATOM 618 C C . VAL A 1 82 ? -6.09 -6.789 -15.625 1 88.5 82 VAL A C 1
ATOM 620 O O . VAL A 1 82 ? -5.254 -6.234 -16.344 1 88.5 82 VAL A O 1
ATOM 623 N N . PHE A 1 83 ? -5.758 -7.617 -14.648 1 89.25 83 PHE A N 1
ATOM 624 C CA . PHE A 1 83 ? -4.367 -7.812 -14.258 1 89.25 83 PHE A CA 1
ATOM 625 C C . PHE A 1 83 ? -3.863 -9.172 -14.719 1 89.25 83 PHE A C 1
ATOM 627 O O . PHE A 1 83 ? -4.387 -10.211 -14.297 1 89.25 83 PHE A O 1
ATOM 634 N N . ALA A 1 84 ? -2.82 -9.141 -15.484 1 91.06 84 ALA A N 1
ATOM 635 C CA . ALA A 1 84 ? -2.326 -10.344 -16.141 1 91.06 84 ALA A CA 1
ATOM 636 C C . ALA A 1 84 ? -1.564 -11.234 -15.172 1 91.06 84 ALA A C 1
ATOM 638 O O . ALA A 1 84 ? -1.585 -12.461 -15.297 1 91.06 84 ALA A O 1
ATOM 639 N N . ALA A 1 85 ? -0.885 -10.625 -14.273 1 92.88 85 ALA A N 1
ATOM 640 C CA . ALA A 1 85 ? -0.092 -11.305 -13.258 1 92.88 85 ALA A CA 1
ATOM 641 C C . ALA A 1 85 ? 0.119 -10.414 -12.039 1 92.88 85 ALA A C 1
ATOM 643 O O . ALA A 1 85 ? -0.126 -9.203 -12.094 1 92.88 85 ALA A O 1
ATOM 644 N N . ILE A 1 86 ? 0.532 -11.023 -10.914 1 92 86 ILE A N 1
ATOM 645 C CA . ILE A 1 86 ? 0.661 -10.234 -9.695 1 92 86 ILE A CA 1
ATOM 646 C C . ILE A 1 86 ? 1.965 -10.586 -8.984 1 92 86 ILE A C 1
ATOM 648 O O . ILE A 1 86 ? 2.443 -11.719 -9.078 1 92 86 ILE A O 1
ATOM 652 N N . GLY A 1 87 ? 2.605 -9.602 -8.305 1 92.31 87 GLY A N 1
ATOM 653 C CA . GLY A 1 87 ? 3.754 -9.758 -7.426 1 92.31 87 GLY A CA 1
ATOM 654 C C . GLY A 1 87 ? 3.445 -9.422 -5.98 1 92.31 87 GLY A C 1
ATOM 655 O O . GLY A 1 87 ? 3.037 -8.305 -5.668 1 92.31 87 GLY A O 1
ATOM 656 N N . VAL A 1 88 ? 3.68 -10.375 -5.102 1 92.25 88 VAL A N 1
ATOM 657 C CA . VAL A 1 88 ? 3.242 -10.273 -3.715 1 92.25 88 VAL A CA 1
ATOM 658 C C . VAL A 1 88 ? 4.457 -10.305 -2.789 1 92.25 88 VAL A C 1
ATOM 660 O O . VAL A 1 88 ? 5.062 -11.352 -2.58 1 92.25 88 VAL A O 1
ATOM 663 N N . GLY A 1 89 ? 4.785 -9.148 -2.219 1 90.69 89 GLY A N 1
ATOM 664 C CA . GLY A 1 89 ? 5.855 -9.062 -1.233 1 90.69 89 GLY A CA 1
ATOM 665 C C . GLY A 1 89 ? 5.344 -8.977 0.193 1 90.69 89 GLY A C 1
ATOM 666 O O . GLY A 1 89 ? 4.77 -7.961 0.589 1 90.69 89 GLY A O 1
ATOM 667 N N . SER A 1 90 ? 5.57 -10.039 0.909 1 88.44 90 SER A N 1
ATOM 668 C CA . SER A 1 90 ? 5.188 -10.055 2.316 1 88.44 90 SER A CA 1
ATOM 669 C C . SER A 1 90 ? 3.705 -9.734 2.492 1 88.44 90 SER A C 1
ATOM 671 O O . SER A 1 90 ? 3.346 -8.82 3.234 1 88.44 90 SER A O 1
ATOM 673 N N . GLY A 1 91 ? 2.875 -10.453 1.813 1 86.56 91 GLY A N 1
ATOM 674 C CA . GLY A 1 91 ? 1.439 -10.219 1.829 1 86.56 91 GLY A CA 1
ATOM 675 C C . GLY A 1 91 ? 0.649 -11.391 2.375 1 86.56 91 GLY A C 1
ATOM 676 O O . GLY A 1 91 ? 1.212 -12.281 3.018 1 86.56 91 GLY A O 1
ATOM 677 N N . PHE A 1 92 ? -0.648 -11.281 2.152 1 85.62 92 PHE A N 1
ATOM 678 C CA . PHE A 1 92 ? -1.593 -12.273 2.65 1 85.62 92 PHE A CA 1
ATOM 679 C C . PHE A 1 92 ? -2.422 -12.852 1.512 1 85.62 92 PHE A C 1
ATOM 681 O O . PHE A 1 92 ? -2.605 -12.203 0.479 1 85.62 92 PHE A O 1
ATOM 688 N N . GLN A 1 93 ? -2.91 -14.102 1.819 1 91.25 93 GLN A N 1
ATOM 689 C CA . GLN A 1 93 ? -3.805 -14.734 0.857 1 91.25 93 GLN A CA 1
ATOM 690 C C . GLN A 1 93 ? -5.168 -14.047 0.836 1 91.25 93 GLN A C 1
ATOM 692 O O . GLN A 1 93 ? -5.457 -13.203 1.686 1 91.25 93 GLN A O 1
ATOM 697 N N . TYR A 1 94 ? -5.867 -14.305 -0.281 1 89.12 94 TYR A N 1
ATOM 698 C CA . TYR A 1 94 ? -7.215 -13.766 -0.429 1 89.12 94 TYR A CA 1
ATOM 699 C C . TYR A 1 94 ? -8.102 -14.172 0.744 1 89.12 94 TYR A C 1
ATOM 701 O O . TYR A 1 94 ? -8.164 -15.352 1.102 1 89.12 94 TYR A O 1
ATOM 709 N N . LYS A 1 95 ? -8.727 -13.172 1.39 1 81.38 95 LYS A N 1
ATOM 710 C CA . LYS A 1 95 ? -9.633 -13.359 2.521 1 81.38 95 LYS A CA 1
ATOM 711 C C . LYS A 1 95 ? -8.93 -14.078 3.67 1 81.38 95 LYS A C 1
ATOM 713 O O . LYS A 1 95 ? -9.469 -15.039 4.227 1 81.38 95 LYS A O 1
ATOM 718 N N . SER A 1 96 ? -7.574 -13.789 3.869 1 73.31 96 SER A N 1
ATOM 719 C CA . SER A 1 96 ? -6.801 -14.352 4.973 1 73.31 96 SER A CA 1
ATOM 720 C C . SER A 1 96 ? -7.445 -14.031 6.316 1 73.31 96 SER A C 1
ATOM 722 O O . SER A 1 96 ? -7.492 -14.875 7.207 1 73.31 96 SER A O 1
ATOM 724 N N . ALA A 1 97 ? -7.441 -12.82 6.695 1 59.5 97 ALA A N 1
ATOM 725 C CA . ALA A 1 97 ? -8.039 -12.438 7.969 1 59.5 97 ALA A CA 1
ATOM 726 C C . ALA A 1 97 ? -9.406 -11.789 7.762 1 59.5 97 ALA A C 1
ATOM 728 O O . ALA A 1 97 ? -9.641 -11.133 6.746 1 59.5 97 ALA A O 1
ATOM 729 N N . THR A 1 98 ? -10.469 -12.461 8.328 1 47.38 98 THR A N 1
ATOM 730 C CA . THR A 1 98 ? -11.812 -11.898 8.234 1 47.38 98 THR A CA 1
ATOM 731 C C . THR A 1 98 ? -11.977 -10.719 9.188 1 47.38 98 THR A C 1
ATOM 733 O O . THR A 1 98 ? -12.758 -9.805 8.922 1 47.38 98 THR A O 1
ATOM 736 N N . THR A 1 99 ? -11.266 -10.898 10.359 1 44.03 99 THR A N 1
ATOM 737 C CA . THR A 1 99 ? -11.383 -9.828 11.352 1 44.03 99 THR A CA 1
ATOM 738 C C . THR A 1 99 ? -10.008 -9.336 11.781 1 44.03 99 THR A C 1
ATOM 740 O O . THR A 1 99 ? -9.008 -10.031 11.586 1 44.03 99 THR A O 1
ATOM 743 N N . PHE A 1 100 ? -9.883 -7.965 12.234 1 39.88 100 PHE A N 1
ATOM 744 C CA . PHE A 1 100 ? -8.68 -7.336 12.773 1 39.88 100 PHE A CA 1
ATOM 745 C C . PHE A 1 100 ? -7.996 -8.25 13.781 1 39.88 100 PHE A C 1
ATOM 747 O O . PHE A 1 100 ? -6.777 -8.43 13.734 1 39.88 100 PHE A O 1
ATOM 754 N N . ALA A 1 101 ? -8.758 -8.742 14.812 1 41.69 101 ALA A N 1
ATOM 755 C CA . ALA A 1 101 ? -8.242 -9.633 15.844 1 41.69 101 ALA A CA 1
ATOM 756 C C . ALA A 1 101 ? -7.523 -10.828 15.219 1 41.69 101 ALA A C 1
ATOM 758 O O . ALA A 1 101 ? -6.465 -11.25 15.695 1 41.69 101 ALA A O 1
ATOM 759 N N . ASN A 1 102 ? -8.125 -11.148 14.227 1 46.62 102 ASN A N 1
ATOM 760 C CA . ASN A 1 102 ? -7.52 -12.305 13.562 1 46.62 102 ASN A CA 1
ATOM 761 C C . ASN A 1 102 ? -6.266 -11.906 12.789 1 46.62 102 ASN A C 1
ATOM 763 O O . ASN A 1 102 ? -5.293 -12.664 12.742 1 46.62 102 ASN A O 1
ATOM 767 N N . ALA A 1 103 ? -6.352 -10.719 12.25 1 47.53 103 ALA A N 1
ATOM 768 C CA . ALA A 1 103 ? -5.172 -10.25 11.531 1 47.53 103 ALA A CA 1
ATOM 769 C C . ALA A 1 103 ? -3.971 -10.117 12.469 1 47.53 103 ALA A C 1
ATOM 771 O O . ALA A 1 103 ? -2.861 -10.539 12.125 1 47.53 103 ALA A O 1
ATOM 772 N N . LEU A 1 104 ? -4.227 -9.344 13.68 1 48.16 104 LEU A N 1
ATOM 773 C CA . LEU A 1 104 ? -3.154 -9.234 14.664 1 48.16 104 LEU A CA 1
ATOM 774 C C . LEU A 1 104 ? -2.684 -10.617 15.109 1 48.16 104 LEU A C 1
ATOM 776 O O . LEU A 1 104 ? -1.481 -10.852 15.258 1 48.16 104 LEU A O 1
ATOM 780 N N . ALA A 1 105 ? -3.791 -11.438 15.375 1 46.06 105 ALA A N 1
ATOM 781 C CA . ALA A 1 105 ? -3.441 -12.805 15.766 1 46.06 105 ALA A CA 1
ATOM 782 C C . ALA A 1 105 ? -2.699 -13.516 14.641 1 46.06 105 ALA A C 1
ATOM 784 O O . ALA A 1 105 ? -1.797 -14.32 14.898 1 46.06 105 ALA A O 1
ATOM 785 N N . GLN A 1 106 ? -3.156 -13.227 13.477 1 49.16 106 GLN A N 1
ATOM 786 C CA . GLN A 1 106 ? -2.58 -13.883 12.312 1 49.16 106 GLN A CA 1
ATOM 787 C C . GLN A 1 106 ? -1.177 -13.359 12.016 1 49.16 106 GLN A C 1
ATOM 789 O O . GLN A 1 106 ? -0.315 -14.102 11.547 1 49.16 106 GLN A O 1
ATOM 794 N N . SER A 1 107 ? -0.977 -11.93 12.219 1 53.03 107 SER A N 1
ATOM 795 C CA . SER A 1 107 ? 0.415 -11.508 12.094 1 53.03 107 SER A CA 1
ATOM 796 C C . SER A 1 107 ? 1.325 -12.336 13 1 53.03 107 SER A C 1
ATOM 798 O O . SER A 1 107 ? 2.521 -12.461 12.734 1 53.03 107 SER A O 1
ATOM 800 N N . ALA A 1 108 ? 0.549 -13.055 13.898 1 57.91 108 ALA A N 1
ATOM 801 C CA . ALA A 1 108 ? 1.366 -13.844 14.82 1 57.91 108 ALA A CA 1
ATOM 802 C C . ALA A 1 108 ? 1.339 -15.32 14.453 1 57.91 108 ALA A C 1
ATOM 804 O O . ALA A 1 108 ? 2.23 -16.078 14.836 1 57.91 108 ALA A O 1
ATOM 805 N N . GLY A 1 109 ? 0.24 -15.711 13.617 1 70.31 109 GLY A N 1
ATOM 806 C CA . GLY A 1 109 ? 0.185 -17.125 13.312 1 70.31 109 GLY A CA 1
ATOM 807 C C . GLY A 1 109 ? -0.409 -17.422 11.945 1 70.31 109 GLY A C 1
ATOM 808 O O . GLY A 1 109 ? -0.545 -16.531 11.117 1 70.31 109 GLY A O 1
ATOM 809 N N . PRO A 1 110 ? -0.64 -18.734 11.633 1 79.88 110 PRO A N 1
ATOM 810 C CA . PRO A 1 110 ? -1.186 -19.141 10.336 1 79.88 110 PRO A CA 1
ATOM 811 C C . PRO A 1 110 ? -2.611 -18.641 10.117 1 79.88 110 PRO A C 1
ATOM 813 O O . PRO A 1 110 ? -3.373 -18.484 11.078 1 79.88 110 PRO A O 1
ATOM 816 N N . GLY A 1 111 ? -2.902 -18.281 8.867 1 80.56 111 GLY A N 1
ATOM 817 C CA . GLY A 1 111 ? -4.258 -17.969 8.438 1 80.56 111 GLY A CA 1
ATOM 818 C C . GLY A 1 111 ? -5.098 -19.203 8.172 1 80.56 111 GLY A C 1
ATOM 819 O O . GLY A 1 111 ? -4.719 -20.312 8.555 1 80.56 111 GLY A O 1
ATOM 820 N N . PRO A 1 112 ? -6.312 -18.938 7.605 1 85.31 112 PRO A N 1
ATOM 821 C CA . PRO A 1 112 ? -7.152 -20.078 7.242 1 85.31 112 PRO A CA 1
ATOM 822 C C . PRO A 1 112 ? -6.477 -21.016 6.238 1 85.31 112 PRO A C 1
ATOM 824 O O . PRO A 1 112 ? -5.477 -20.641 5.621 1 85.31 112 PRO A O 1
ATOM 827 N N . ASP A 1 113 ? -7.02 -22.203 6.078 1 91.62 113 ASP A N 1
ATOM 828 C CA . ASP A 1 113 ? -6.48 -23.234 5.18 1 91.62 113 ASP A CA 1
ATOM 829 C C . ASP A 1 113 ? -6.305 -22.672 3.768 1 91.62 113 ASP A C 1
ATOM 831 O O . ASP A 1 113 ? -7.285 -22.312 3.113 1 91.62 113 ASP A O 1
ATOM 835 N N . PRO A 1 114 ? -5.113 -22.672 3.32 1 94.62 114 PRO A N 1
ATOM 836 C CA . PRO A 1 114 ? -4.879 -22.016 2.029 1 94.62 114 PRO A CA 1
ATOM 837 C C . PRO A 1 114 ? -5.52 -22.766 0.864 1 94.62 114 PRO A C 1
ATOM 839 O O . PRO A 1 114 ? -5.836 -22.156 -0.164 1 94.62 114 PRO A O 1
ATOM 842 N N . VAL A 1 115 ? -5.68 -24.062 0.984 1 96.62 115 VAL A N 1
ATOM 843 C CA . VAL A 1 115 ? -6.375 -24.797 -0.065 1 96.62 115 VAL A CA 1
ATOM 844 C C . VAL A 1 115 ? -7.816 -24.312 -0.177 1 96.62 115 VAL A C 1
ATOM 846 O O . VAL A 1 115 ? -8.305 -24.031 -1.278 1 96.62 115 VAL A O 1
ATOM 849 N N . GLN A 1 116 ? -8.477 -24.125 0.937 1 94.81 116 GLN A N 1
ATOM 850 C CA . GLN A 1 116 ? -9.844 -23.609 0.952 1 94.81 116 GLN A CA 1
ATOM 851 C C . GLN A 1 116 ? -9.891 -22.172 0.451 1 94.81 116 GLN A C 1
ATOM 853 O O . GLN A 1 116 ? -10.805 -21.781 -0.281 1 94.81 116 GLN A O 1
ATOM 858 N N . GLN A 1 117 ? -8.891 -21.422 0.881 1 92.69 117 GLN A N 1
ATOM 859 C CA . GLN A 1 117 ? -8.852 -20.031 0.448 1 92.69 117 GLN A CA 1
ATOM 860 C C . GLN A 1 117 ? -8.633 -19.938 -1.06 1 92.69 117 GLN A C 1
ATOM 862 O O . GLN A 1 117 ? -9.133 -19 -1.702 1 92.69 117 GLN A O 1
ATOM 867 N N . GLY A 1 118 ? -7.848 -20.938 -1.612 1 96 118 GLY A N 1
ATOM 868 C CA . GLY A 1 118 ? -7.703 -20.984 -3.059 1 96 118 GLY A CA 1
ATOM 869 C C . GLY A 1 118 ? -9.008 -21.25 -3.779 1 96 118 GLY A C 1
ATOM 870 O O . GLY A 1 118 ? -9.281 -20.641 -4.82 1 96 118 GLY A O 1
ATOM 871 N N . ARG A 1 119 ? -9.852 -22.094 -3.234 1 96.56 119 ARG A N 1
ATOM 872 C CA . ARG A 1 119 ? -11.164 -22.359 -3.811 1 96.56 119 ARG A CA 1
ATOM 873 C C . ARG A 1 119 ? -12.062 -21.125 -3.738 1 96.56 119 ARG A C 1
ATOM 875 O O . ARG A 1 119 ? -12.781 -20.828 -4.688 1 96.56 119 ARG A O 1
ATOM 882 N N . ILE A 1 120 ? -11.977 -20.469 -2.629 1 92.56 120 ILE A N 1
ATOM 883 C CA . ILE A 1 120 ? -12.758 -19.234 -2.441 1 92.56 120 ILE A CA 1
ATOM 884 C C . ILE A 1 120 ? -12.297 -18.188 -3.443 1 92.56 120 ILE A C 1
ATOM 886 O O . ILE A 1 120 ? -13.125 -17.469 -4.023 1 92.56 120 ILE A O 1
ATOM 890 N N . ALA A 1 121 ? -10.992 -18.094 -3.641 1 93.75 121 ALA A N 1
ATOM 891 C CA . ALA A 1 121 ? -10.453 -17.156 -4.613 1 93.75 121 ALA A CA 1
ATOM 892 C C . ALA A 1 121 ? -10.953 -17.469 -6.02 1 93.75 121 ALA A C 1
ATOM 894 O O . ALA A 1 121 ? -11.398 -16.562 -6.742 1 93.75 121 ALA A O 1
ATOM 895 N N . TYR A 1 122 ? -10.906 -18.75 -6.406 1 96.5 122 TYR A N 1
ATOM 896 C CA . TYR A 1 122 ? -11.414 -19.156 -7.715 1 96.5 122 TYR A CA 1
ATOM 897 C C . TYR A 1 122 ? -12.883 -18.781 -7.875 1 96.5 122 TYR A C 1
ATOM 899 O O . TYR A 1 122 ? -13.281 -18.25 -8.914 1 96.5 122 TYR A O 1
ATOM 907 N N . GLN A 1 123 ? -13.688 -19 -6.848 1 95.25 123 GLN A N 1
ATOM 908 C CA . GLN A 1 123 ? -15.109 -18.672 -6.898 1 95.25 123 GLN A CA 1
ATOM 909 C C . GLN A 1 123 ? -15.32 -17.172 -7.074 1 95.25 123 GLN A C 1
ATOM 911 O O . GLN A 1 123 ? -16.234 -16.75 -7.785 1 95.25 123 GLN A O 1
ATOM 916 N N . ALA A 1 124 ? -14.484 -16.438 -6.488 1 91.62 124 ALA A N 1
ATOM 917 C CA . ALA A 1 124 ? -14.617 -14.984 -6.531 1 91.62 124 ALA A CA 1
ATOM 918 C C . ALA A 1 124 ? -14.281 -14.445 -7.922 1 91.62 124 ALA A C 1
ATOM 920 O O . ALA A 1 124 ? -14.695 -13.344 -8.281 1 91.62 124 ALA A O 1
ATOM 921 N N . MET A 1 125 ? -13.461 -15.18 -8.648 1 94.31 125 MET A N 1
ATOM 922 C CA . MET A 1 125 ? -13.148 -14.781 -10.016 1 94.31 125 MET A CA 1
ATOM 923 C C . MET A 1 125 ? -14.398 -14.797 -10.883 1 94.31 125 MET A C 1
ATOM 925 O O . MET A 1 125 ? -14.508 -14.023 -11.836 1 94.31 125 MET A O 1
ATOM 929 N N . SER A 1 126 ? -15.352 -15.75 -10.523 1 93.81 126 SER A N 1
ATOM 930 C CA . SER A 1 126 ? -16.641 -15.859 -11.195 1 93.81 126 SER A CA 1
ATOM 931 C C . SER A 1 126 ? -16.453 -16.062 -12.695 1 93.81 126 SER A C 1
ATOM 933 O O . SER A 1 126 ? -15.664 -16.906 -13.125 1 93.81 126 SER A O 1
ATOM 935 N N . SER A 1 127 ? -17.156 -15.289 -13.578 1 94.81 127 SER A N 1
ATOM 936 C CA . SER A 1 127 ? -17.172 -15.492 -15.023 1 94.81 127 SER A CA 1
ATOM 937 C C . SER A 1 127 ? -15.867 -15.023 -15.656 1 94.81 127 SER A C 1
ATOM 939 O O . SER A 1 127 ? -15.609 -15.289 -16.828 1 94.81 127 SER A O 1
ATOM 941 N N . TYR A 1 128 ? -15 -14.438 -14.867 1 95 128 TYR A N 1
ATOM 942 C CA . TYR A 1 128 ? -13.75 -13.914 -15.398 1 95 128 TYR A CA 1
ATOM 943 C C . TYR A 1 128 ? -12.586 -14.836 -15.055 1 95 128 TYR A C 1
ATOM 945 O O . TYR A 1 128 ? -11.422 -14.461 -15.203 1 95 128 TYR A O 1
ATOM 953 N N . ALA A 1 129 ? -12.922 -16.031 -14.594 1 96 129 ALA A N 1
ATOM 954 C CA . ALA A 1 129 ? -11.891 -16.953 -14.102 1 96 129 ALA A CA 1
ATOM 955 C C . ALA A 1 129 ? -10.852 -17.234 -15.188 1 96 129 ALA A C 1
ATOM 957 O O . ALA A 1 129 ? -11.203 -17.578 -16.312 1 96 129 ALA A O 1
ATOM 958 N N . ARG A 1 130 ? -9.664 -17.031 -14.859 1 96.25 130 ARG A N 1
ATOM 959 C CA . ARG A 1 130 ? -8.477 -17.391 -15.633 1 96.25 130 ARG A CA 1
ATOM 960 C C . ARG A 1 130 ? -7.258 -17.531 -14.719 1 96.25 130 ARG A C 1
ATOM 962 O O . ARG A 1 130 ? -7.293 -17.125 -13.555 1 96.25 130 ARG A O 1
ATOM 969 N N . ARG A 1 131 ? -6.289 -18.078 -15.297 1 95.56 131 ARG A N 1
ATOM 970 C CA . ARG A 1 131 ? -5.027 -18.172 -14.57 1 95.56 131 ARG A CA 1
ATOM 971 C C . ARG A 1 131 ? -4.449 -16.781 -14.297 1 95.56 131 ARG A C 1
ATOM 973 O O . ARG A 1 131 ? -4.461 -15.914 -15.18 1 95.56 131 ARG A O 1
ATOM 980 N N . VAL A 1 132 ? -3.975 -16.562 -13.086 1 96.69 132 VAL A N 1
ATOM 981 C CA . VAL A 1 132 ? -3.262 -15.352 -12.688 1 96.69 132 VAL A CA 1
ATOM 982 C C . VAL A 1 132 ? -1.875 -15.719 -12.156 1 96.69 132 VAL A C 1
ATOM 984 O O . VAL A 1 132 ? -1.692 -15.922 -10.953 1 96.69 132 VAL A O 1
ATOM 987 N N . PRO A 1 133 ? -0.885 -15.758 -13.094 1 97.38 133 PRO A N 1
ATOM 988 C CA . PRO A 1 133 ? 0.479 -16.047 -12.641 1 97.38 133 PRO A CA 1
ATOM 989 C C . PRO A 1 133 ? 0.906 -15.164 -11.469 1 97.38 133 PRO A C 1
ATOM 991 O O . PRO A 1 133 ? 0.582 -13.977 -11.438 1 97.38 133 PRO A O 1
ATOM 994 N N . THR A 1 134 ? 1.581 -15.781 -10.469 1 97.69 134 THR A N 1
ATOM 995 C CA . THR A 1 134 ? 1.856 -15.125 -9.195 1 97.69 134 THR A CA 1
ATOM 996 C C . THR A 1 134 ? 3.305 -15.352 -8.773 1 97.69 134 THR A C 1
ATOM 998 O O . THR A 1 134 ? 3.777 -16.484 -8.75 1 97.69 134 THR A O 1
ATOM 1001 N N . ILE A 1 135 ? 4.02 -14.242 -8.484 1 97.19 135 ILE A N 1
ATOM 1002 C CA . ILE A 1 135 ? 5.359 -14.328 -7.914 1 97.19 135 ILE A CA 1
ATOM 1003 C C . ILE A 1 135 ? 5.355 -13.766 -6.496 1 97.19 135 ILE A C 1
ATOM 1005 O O . ILE A 1 135 ? 4.828 -12.672 -6.258 1 97.19 135 ILE A O 1
ATOM 1009 N N . VAL A 1 136 ? 5.875 -14.531 -5.531 1 98.31 136 VAL A N 1
ATOM 1010 C CA . VAL A 1 136 ? 5.82 -14.195 -4.113 1 98.31 136 VAL A CA 1
ATOM 1011 C C . VAL A 1 136 ? 7.238 -14.047 -3.562 1 98.31 136 VAL A C 1
ATOM 1013 O O . VAL A 1 136 ? 8.109 -14.875 -3.836 1 98.31 136 VAL A O 1
ATOM 1016 N N . PHE A 1 137 ? 7.5 -12.969 -2.834 1 96.44 137 PHE A N 1
ATOM 1017 C CA . PHE A 1 137 ? 8.727 -12.734 -2.088 1 96.44 137 PHE A CA 1
ATOM 1018 C C . PHE A 1 137 ? 8.445 -12.617 -0.595 1 96.44 137 PHE A C 1
ATOM 1020 O O . PHE A 1 137 ? 7.52 -11.914 -0.187 1 96.44 137 PHE A O 1
ATOM 1027 N N . HIS A 1 138 ? 9.211 -13.297 0.172 1 97.06 138 HIS A N 1
ATOM 1028 C CA . HIS A 1 138 ? 8.984 -13.227 1.61 1 97.06 138 HIS A CA 1
ATOM 1029 C C . HIS A 1 138 ? 10.266 -13.516 2.387 1 97.06 138 HIS A C 1
ATOM 1031 O O . HIS A 1 138 ? 10.969 -14.477 2.088 1 97.06 138 HIS A O 1
ATOM 1037 N N . GLY A 1 139 ? 10.625 -12.641 3.367 1 95.75 139 GLY A N 1
ATOM 1038 C CA . GLY A 1 139 ? 11.727 -12.914 4.281 1 95.75 139 GLY A CA 1
ATOM 1039 C C . GLY A 1 139 ? 11.359 -13.875 5.395 1 95.75 139 GLY A C 1
ATOM 1040 O O . GLY A 1 139 ? 10.25 -13.812 5.93 1 95.75 139 GLY A O 1
ATOM 1041 N N . THR A 1 140 ? 12.312 -14.727 5.809 1 96.31 140 THR A N 1
ATOM 1042 C CA . THR A 1 140 ? 12.016 -15.727 6.824 1 96.31 140 THR A CA 1
ATOM 1043 C C . THR A 1 140 ? 11.969 -15.094 8.211 1 96.31 140 THR A C 1
ATOM 1045 O O . THR A 1 140 ? 11.391 -15.664 9.141 1 96.31 140 THR A O 1
ATOM 1048 N N . ASP A 1 141 ? 12.555 -13.93 8.352 1 91.44 141 ASP A N 1
ATOM 1049 C CA . ASP A 1 141 ? 12.586 -13.273 9.656 1 91.44 141 ASP A CA 1
ATOM 1050 C C . ASP A 1 141 ? 11.648 -12.07 9.688 1 91.44 141 ASP A C 1
ATOM 1052 O O . ASP A 1 141 ? 11.82 -11.156 10.5 1 91.44 141 ASP A O 1
ATOM 1056 N N . ASP A 1 142 ? 10.734 -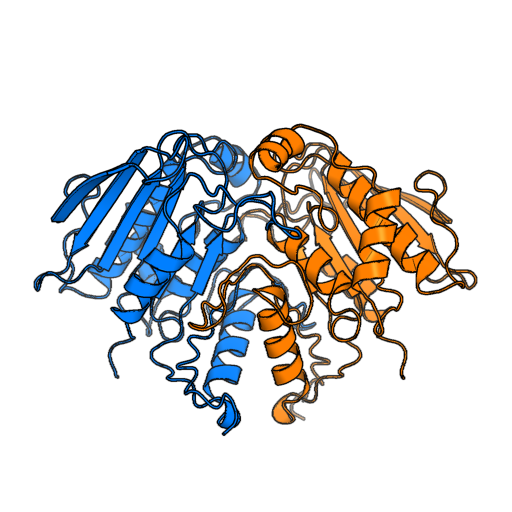12.102 8.734 1 87.44 142 ASP A N 1
ATOM 1057 C CA . ASP A 1 142 ? 9.688 -11.086 8.758 1 87.44 142 ASP A CA 1
ATOM 1058 C C . ASP A 1 142 ? 8.789 -11.242 9.984 1 87.44 142 ASP A C 1
ATOM 1060 O O . ASP A 1 142 ? 7.965 -12.156 10.039 1 87.44 142 ASP A O 1
ATOM 1064 N N . ASN A 1 143 ? 8.898 -10.359 10.898 1 77 143 ASN A N 1
ATOM 1065 C CA . ASN A 1 143 ? 8.148 -10.469 12.141 1 77 143 ASN A CA 1
ATOM 1066 C C . ASN A 1 143 ? 6.859 -9.648 12.094 1 77 143 ASN A C 1
ATOM 1068 O O . ASN A 1 143 ? 6.07 -9.656 13.039 1 77 143 ASN A O 1
ATOM 1072 N N . ILE A 1 144 ? 6.707 -8.977 11 1 74.88 144 ILE A N 1
ATOM 1073 C CA . ILE A 1 144 ? 5.484 -8.203 10.812 1 74.88 144 ILE A CA 1
ATOM 1074 C C . ILE A 1 144 ? 4.445 -9.047 10.086 1 74.88 144 ILE A C 1
ATOM 1076 O O . ILE A 1 144 ? 3.299 -9.156 10.523 1 74.88 144 ILE A O 1
ATOM 1080 N N . VAL A 1 145 ? 4.82 -9.555 8.984 1 81.62 145 VAL A N 1
ATOM 1081 C CA . VAL A 1 145 ? 4.066 -10.57 8.258 1 81.62 145 VAL A CA 1
ATOM 1082 C C . VAL A 1 145 ? 4.867 -11.867 8.211 1 81.62 145 VAL A C 1
ATOM 1084 O O . VAL A 1 145 ? 5.711 -12.055 7.332 1 81.62 145 VAL A O 1
ATOM 1087 N N . PRO A 1 146 ? 4.566 -12.703 9.102 1 87.25 146 PRO A N 1
ATOM 1088 C CA . PRO A 1 146 ? 5.352 -13.938 9.164 1 87.25 146 PRO A CA 1
ATOM 1089 C C . PRO A 1 146 ? 5.375 -14.688 7.836 1 87.25 146 PRO A C 1
ATOM 1091 O O . PRO A 1 146 ? 4.387 -14.672 7.098 1 87.25 146 PRO A O 1
ATOM 1094 N N . GLU A 1 147 ? 6.449 -15.414 7.602 1 92.81 147 GLU A N 1
ATOM 1095 C CA . GLU A 1 147 ? 6.715 -16.047 6.309 1 92.81 147 GLU A CA 1
ATOM 1096 C C . GLU A 1 147 ? 5.645 -17.078 5.969 1 92.81 147 GLU A C 1
ATOM 1098 O O . GLU A 1 147 ? 5.395 -17.359 4.797 1 92.81 147 GLU A O 1
ATOM 1103 N N . ILE A 1 148 ? 4.969 -17.625 6.977 1 93.19 148 ILE A N 1
ATOM 1104 C CA . ILE A 1 148 ? 3.924 -18.609 6.719 1 93.19 148 ILE A CA 1
ATOM 1105 C C . ILE A 1 148 ? 2.881 -18.031 5.773 1 93.19 148 ILE A C 1
ATOM 1107 O O . ILE A 1 148 ? 2.291 -18.75 4.965 1 93.19 148 ILE A O 1
ATOM 1111 N N . HIS A 1 149 ? 2.699 -16.766 5.816 1 91.38 149 HIS A N 1
ATOM 1112 C CA . HIS A 1 149 ? 1.691 -16.125 4.98 1 91.38 149 HIS A CA 1
ATOM 1113 C C . HIS A 1 149 ? 2.119 -16.109 3.52 1 91.38 149 HIS A C 1
ATOM 1115 O O . HIS A 1 149 ? 1.277 -16.188 2.621 1 91.38 149 HIS A O 1
ATOM 1121 N N . GLY A 1 150 ? 3.469 -15.984 3.242 1 95.5 150 GLY A N 1
ATOM 1122 C CA . GLY A 1 150 ? 3.951 -16.156 1.882 1 95.5 150 GLY A CA 1
ATOM 1123 C C . GLY A 1 150 ? 3.68 -17.531 1.319 1 95.5 150 GLY A C 1
ATOM 1124 O O . GLY A 1 150 ? 3.311 -17.672 0.151 1 95.5 150 GLY A O 1
ATOM 1125 N N . LYS A 1 151 ? 3.846 -18.531 2.172 1 96.69 151 LYS A N 1
ATOM 1126 C CA . LYS A 1 151 ? 3.529 -19.891 1.78 1 96.69 151 LYS A CA 1
ATOM 1127 C C . LYS A 1 151 ? 2.037 -20.062 1.505 1 96.69 151 LYS A C 1
ATOM 1129 O O . LYS A 1 151 ? 1.647 -20.703 0.532 1 96.69 151 LYS A O 1
ATOM 1134 N N . GLU A 1 152 ? 1.22 -19.438 2.332 1 94.5 152 GLU A N 1
ATOM 1135 C CA . GLU A 1 152 ? -0.229 -19.516 2.172 1 94.5 152 GLU A CA 1
ATOM 1136 C C . GLU A 1 152 ? -0.671 -18.859 0.864 1 94.5 152 GLU A C 1
ATOM 1138 O O . GLU A 1 152 ? -1.549 -19.391 0.172 1 94.5 152 GLU A O 1
ATOM 1143 N N . VAL A 1 153 ? -0.086 -17.703 0.566 1 96.06 153 VAL A N 1
ATOM 1144 C CA . VAL A 1 153 ? -0.382 -17.062 -0.708 1 96.06 153 VAL A CA 1
ATOM 1145 C C . VAL A 1 153 ? -0.029 -18 -1.859 1 96.06 153 VAL A C 1
ATOM 1147 O O . VAL A 1 153 ? -0.814 -18.172 -2.795 1 96.06 153 VAL A O 1
ATOM 1150 N N . THR A 1 154 ? 1.134 -18.625 -1.798 1 98.31 154 THR A N 1
ATOM 1151 C CA . THR A 1 154 ? 1.624 -19.516 -2.846 1 98.31 154 THR A CA 1
ATOM 1152 C C . THR A 1 154 ? 0.675 -20.688 -3.045 1 98.31 154 THR A C 1
ATOM 1154 O O . THR A 1 154 ? 0.267 -20.984 -4.172 1 98.31 154 THR A O 1
ATOM 1157 N N . ILE A 1 155 ? 0.271 -21.312 -1.984 1 98.06 155 ILE A N 1
ATOM 1158 C CA . ILE A 1 155 ? -0.603 -22.484 -2.035 1 98.06 155 ILE A CA 1
ATOM 1159 C C . ILE A 1 155 ? -1.978 -22.078 -2.561 1 98.06 155 ILE A C 1
ATOM 1161 O O . ILE A 1 155 ? -2.51 -22.703 -3.479 1 98.06 155 ILE A O 1
ATOM 1165 N N . SER A 1 156 ? -2.582 -20.984 -2 1 96.94 156 SER A N 1
ATOM 1166 C CA . SER A 1 156 ? -3.938 -20.594 -2.369 1 96.94 156 SER A CA 1
ATOM 1167 C C . SER A 1 156 ? -4.012 -20.172 -3.834 1 96.94 156 SER A C 1
ATOM 1169 O O . SER A 1 156 ? -4.957 -20.531 -4.539 1 96.94 156 SER A O 1
ATOM 1171 N N . MET A 1 157 ? -3.006 -19.484 -4.285 1 98 157 MET A N 1
ATOM 1172 C CA . MET A 1 157 ? -3.027 -19.047 -5.68 1 98 157 MET A CA 1
ATOM 1173 C C . MET A 1 157 ? -2.75 -20.219 -6.617 1 98 157 MET A C 1
ATOM 1175 O O . MET A 1 157 ? -3.256 -20.25 -7.742 1 98 157 MET A O 1
ATOM 1179 N N . ALA A 1 158 ? -1.898 -21.203 -6.188 1 97.94 158 ALA A N 1
ATOM 1180 C CA . ALA A 1 158 ? -1.719 -22.422 -6.988 1 97.94 158 ALA A CA 1
ATOM 1181 C C . ALA A 1 158 ? -3.043 -23.156 -7.172 1 97.94 158 ALA A C 1
ATOM 1183 O O . ALA A 1 158 ? -3.375 -23.578 -8.281 1 97.94 158 ALA A O 1
ATOM 1184 N N . VAL A 1 159 ? -3.801 -23.25 -6.117 1 97.69 159 VAL A N 1
ATOM 1185 C CA . VAL A 1 159 ? -5.094 -23.922 -6.172 1 97.69 159 VAL A CA 1
ATOM 1186 C C . VAL A 1 159 ? -6.039 -23.156 -7.09 1 97.69 159 VAL A C 1
ATOM 1188 O O . VAL A 1 159 ? -6.664 -23.75 -7.977 1 97.69 159 VAL A O 1
ATOM 1191 N N . ALA A 1 160 ? -6.129 -21.859 -6.887 1 97.88 160 ALA A N 1
ATOM 1192 C CA . ALA A 1 160 ? -7.008 -21.047 -7.723 1 97.88 160 ALA A CA 1
ATOM 1193 C C . ALA A 1 160 ? -6.641 -21.188 -9.195 1 97.88 160 ALA A C 1
ATOM 1195 O O . ALA A 1 160 ? -7.52 -21.312 -10.055 1 97.88 160 ALA A O 1
ATOM 1196 N N . ASN A 1 161 ? -5.34 -21.156 -9.492 1 97.62 161 ASN A N 1
ATOM 1197 C CA . ASN A 1 161 ? -4.871 -21.234 -10.867 1 97.62 161 ASN A CA 1
ATOM 1198 C C . ASN A 1 161 ? -5.16 -22.609 -11.477 1 97.62 161 ASN A C 1
ATOM 1200 O O . ASN A 1 161 ? -5.5 -22.703 -12.664 1 97.62 161 ASN A O 1
ATOM 1204 N N . SER A 1 162 ? -5.023 -23.641 -10.695 1 97.06 162 SER A N 1
ATOM 1205 C CA . SER A 1 162 ? -5.312 -24.984 -11.195 1 97.06 162 SER A CA 1
ATOM 1206 C C . SER A 1 162 ? -6.789 -25.141 -11.531 1 97.06 162 SER A C 1
ATOM 1208 O O . SER A 1 162 ? -7.145 -25.828 -12.492 1 97.06 162 SER A O 1
ATOM 1210 N N . LEU A 1 163 ? -7.641 -24.547 -10.781 1 97.38 163 LEU A N 1
ATOM 1211 C CA . LEU A 1 163 ? -9.078 -24.609 -11.031 1 97.38 163 LEU A CA 1
ATOM 1212 C C . LEU A 1 163 ? -9.453 -23.75 -12.242 1 97.38 163 LEU A C 1
ATOM 1214 O O . LEU A 1 163 ? -10.352 -24.125 -13 1 97.38 163 LEU A O 1
ATOM 1218 N N . ALA A 1 164 ? -8.734 -22.719 -12.406 1 97 164 ALA A N 1
ATOM 1219 C CA . ALA A 1 164 ? -9.055 -21.797 -13.484 1 97 164 ALA A CA 1
ATOM 1220 C C . ALA A 1 164 ? -8.5 -22.281 -14.82 1 97 164 ALA A C 1
ATOM 1222 O O . ALA A 1 164 ? -9.023 -21.953 -15.883 1 97 164 ALA A O 1
ATOM 1223 N N . ASP A 1 165 ? -7.426 -22.984 -14.797 1 95.25 165 ASP A N 1
ATOM 1224 C CA . ASP A 1 165 ? -6.746 -23.484 -15.984 1 95.25 165 ASP A CA 1
ATOM 1225 C C . ASP A 1 165 ? -6.25 -24.906 -15.773 1 95.25 165 ASP A C 1
ATOM 1227 O O . ASP A 1 165 ? -5.195 -25.125 -15.172 1 95.25 165 ASP A O 1
ATOM 1231 N N . PRO A 1 166 ? -6.867 -25.828 -16.375 1 91.19 166 PRO A N 1
ATOM 1232 C CA . PRO A 1 166 ? -6.562 -27.25 -16.141 1 91.19 166 PRO A CA 1
ATOM 1233 C C . PRO A 1 166 ? -5.176 -27.641 -16.656 1 91.19 166 PRO A C 1
ATOM 1235 O O . PRO A 1 166 ? -4.699 -28.75 -16.359 1 91.19 166 PRO A O 1
ATOM 1238 N N . SER A 1 167 ? -4.535 -26.781 -17.375 1 91.75 167 SER A N 1
ATOM 1239 C CA . SER A 1 167 ? -3.186 -27.094 -17.828 1 91.75 167 SER A CA 1
ATOM 1240 C C . SER A 1 167 ? -2.164 -26.906 -16.719 1 91.75 167 SER A C 1
ATOM 1242 O O . SER A 1 167 ? -1.009 -27.312 -16.844 1 91.75 167 SER A O 1
ATOM 1244 N N . PHE A 1 168 ? -2.533 -26.281 -15.672 1 94.94 168 PHE A N 1
ATOM 1245 C CA . PHE A 1 168 ? -1.723 -26.156 -14.469 1 94.94 168 PHE A CA 1
ATOM 1246 C C . PHE A 1 168 ? -2.258 -27.047 -13.352 1 94.94 168 PHE A C 1
ATOM 1248 O O . PHE A 1 168 ? -3.332 -26.781 -12.805 1 94.94 168 PHE A O 1
ATOM 1255 N N . THR A 1 169 ? -1.461 -28.078 -13.023 1 89.69 169 THR A N 1
ATOM 1256 C CA . THR A 1 169 ? -1.989 -29.047 -12.078 1 89.69 169 THR A CA 1
ATOM 1257 C C . THR A 1 169 ? -1.086 -29.156 -10.852 1 89.69 169 THR A C 1
ATOM 1259 O O . THR A 1 169 ? -1.43 -29.828 -9.883 1 89.69 169 THR A O 1
ATOM 1262 N N . ASP A 1 170 ? 0.016 -28.578 -10.891 1 83 170 ASP A N 1
ATOM 1263 C CA . ASP A 1 170 ? 0.982 -28.703 -9.805 1 83 170 ASP A CA 1
ATOM 1264 C C . ASP A 1 170 ? 0.646 -27.75 -8.664 1 83 170 ASP A C 1
ATOM 1266 O O . ASP A 1 170 ? 1.117 -26.609 -8.641 1 83 170 ASP A O 1
ATOM 1270 N N . THR A 1 171 ? -0.111 -28.234 -7.641 1 85.69 171 THR A N 1
ATOM 1271 C CA . THR A 1 171 ? -0.554 -27.344 -6.582 1 85.69 171 THR A CA 1
ATOM 1272 C C . THR A 1 171 ? 0.087 -27.719 -5.25 1 85.69 171 THR A C 1
ATOM 1274 O O . THR A 1 171 ? -0.16 -27.078 -4.23 1 85.69 171 THR A O 1
ATOM 1277 N N . ASP A 1 172 ? 0.888 -28.812 -5.301 1 92.12 172 ASP A N 1
ATOM 1278 C CA . ASP A 1 172 ? 1.538 -29.219 -4.059 1 92.12 172 ASP A CA 1
ATOM 1279 C C . ASP A 1 172 ? 2.742 -28.328 -3.754 1 92.12 172 ASP A C 1
ATOM 1281 O O . ASP A 1 172 ? 3.762 -28.406 -4.441 1 92.12 172 ASP A O 1
ATOM 1285 N N . PHE A 1 173 ? 2.633 -27.594 -2.711 1 93.5 173 PHE A N 1
ATOM 1286 C CA . PHE A 1 173 ? 3.666 -26.641 -2.314 1 93.5 173 PHE A CA 1
ATOM 1287 C C . PHE A 1 173 ? 5.008 -27.344 -2.135 1 93.5 173 PHE A C 1
ATOM 1289 O O . PHE A 1 173 ? 6.059 -26.75 -2.387 1 93.5 173 PHE A O 1
ATOM 1296 N N . ASN A 1 174 ? 5.023 -28.562 -1.758 1 93.75 174 ASN A N 1
ATOM 1297 C CA . ASN A 1 174 ? 6.238 -29.266 -1.368 1 93.75 174 ASN A CA 1
ATOM 1298 C C . ASN A 1 174 ? 6.93 -29.891 -2.572 1 93.75 174 ASN A C 1
ATOM 1300 O O . ASN A 1 174 ? 8.047 -30.406 -2.455 1 93.75 174 ASN A O 1
ATOM 1304 N N . THR A 1 175 ? 6.316 -29.844 -3.779 1 94.5 175 THR A N 1
ATOM 1305 C CA . THR A 1 175 ? 6.922 -30.469 -4.949 1 94.5 175 THR A CA 1
ATOM 1306 C C . THR A 1 175 ? 6.98 -29.5 -6.117 1 94.5 175 THR A C 1
ATOM 1308 O O . THR A 1 175 ? 6.406 -29.75 -7.18 1 94.5 175 THR A O 1
ATOM 1311 N N . PRO A 1 176 ? 7.695 -28.438 -5.961 1 97.06 176 PRO A N 1
ATOM 1312 C CA . PRO A 1 176 ? 7.852 -27.531 -7.094 1 97.06 176 PRO A CA 1
ATOM 1313 C C . PRO A 1 176 ? 8.578 -28.172 -8.273 1 97.06 176 PRO A C 1
ATOM 1315 O O . PRO A 1 176 ? 9.305 -29.141 -8.102 1 97.06 176 PRO A O 1
ATOM 1318 N N . SER A 1 177 ? 8.305 -27.672 -9.461 1 96.69 177 SER A N 1
ATOM 1319 C CA . SER A 1 177 ? 8.992 -28.141 -10.664 1 96.69 177 SER A CA 1
ATOM 1320 C C . SER A 1 177 ? 10.5 -27.891 -10.57 1 96.69 177 SER A C 1
ATOM 1322 O O . SER A 1 177 ? 11.289 -28.641 -11.141 1 96.69 177 SER A O 1
ATOM 1324 N N . SER A 1 178 ? 10.875 -26.812 -9.914 1 96.56 178 SER A N 1
ATOM 1325 C CA . SER A 1 178 ? 12.266 -26.484 -9.633 1 96.56 178 SER A CA 1
ATOM 1326 C C . SER A 1 178 ? 12.406 -25.719 -8.328 1 96.56 178 SER A C 1
ATOM 1328 O O . SER A 1 178 ? 11.453 -25.062 -7.883 1 96.56 178 SER A O 1
ATOM 1330 N N . ASN A 1 179 ? 13.477 -25.844 -7.66 1 97.5 179 ASN A N 1
ATOM 1331 C CA . ASN A 1 179 ? 13.859 -25.109 -6.457 1 97.5 179 ASN A CA 1
ATOM 1332 C C . ASN A 1 179 ? 15.375 -24.953 -6.355 1 97.5 179 ASN A C 1
ATOM 1334 O O . ASN A 1 179 ? 16.094 -25.938 -6.203 1 97.5 179 ASN A O 1
ATOM 1338 N N . VAL A 1 180 ? 15.867 -23.719 -6.461 1 98.06 180 VAL A N 1
ATOM 1339 C CA . VAL A 1 180 ? 17.297 -23.469 -6.426 1 98.06 180 VAL A CA 1
ATOM 1340 C C . VAL A 1 180 ? 17.641 -22.531 -5.266 1 98.06 180 VAL A C 1
ATOM 1342 O O . VAL A 1 180 ? 16.859 -21.625 -4.957 1 98.06 180 VAL A O 1
ATOM 1345 N N . THR A 1 181 ? 18.656 -22.781 -4.59 1 98 181 THR A N 1
ATOM 1346 C CA . THR A 1 181 ? 19.172 -21.906 -3.545 1 98 181 THR A CA 1
ATOM 1347 C C . THR A 1 181 ? 20.359 -21.078 -4.055 1 98 181 THR A C 1
ATOM 1349 O O . THR A 1 181 ? 21.281 -21.641 -4.648 1 98 181 THR A O 1
ATOM 1352 N N . MET A 1 182 ? 20.234 -19.812 -3.898 1 97.81 182 MET A N 1
ATOM 1353 C CA . MET A 1 182 ? 21.25 -18.875 -4.387 1 97.81 182 MET A CA 1
ATOM 1354 C C . MET A 1 182 ? 21.641 -17.891 -3.299 1 97.81 182 MET A C 1
ATOM 1356 O O . MET A 1 182 ? 20.938 -17.75 -2.295 1 97.81 182 MET A O 1
ATOM 1360 N N . LYS A 1 183 ? 22.75 -17.266 -3.498 1 97.69 183 LYS A N 1
ATOM 1361 C CA . LYS A 1 183 ? 23.188 -16.141 -2.668 1 97.69 183 LYS A CA 1
ATOM 1362 C C . LYS A 1 183 ? 23.266 -14.852 -3.479 1 97.69 183 LYS A C 1
ATOM 1364 O O . LYS A 1 183 ? 23.766 -14.852 -4.598 1 97.69 183 LYS A O 1
ATOM 1369 N N . VAL A 1 184 ? 22.703 -13.797 -2.916 1 96.06 184 VAL A N 1
ATOM 1370 C CA . VAL A 1 184 ? 22.781 -12.508 -3.607 1 96.06 184 VAL A CA 1
ATOM 1371 C C . VAL A 1 184 ? 24.219 -12.031 -3.676 1 96.06 184 VAL A C 1
ATOM 1373 O O . VAL A 1 184 ? 24.922 -11.992 -2.656 1 96.06 184 VAL A O 1
ATOM 1376 N N . PRO A 1 185 ? 24.719 -11.641 -4.852 1 93.81 185 PRO A N 1
ATOM 1377 C CA . PRO A 1 185 ? 26.141 -11.297 -5.012 1 93.81 185 PRO A CA 1
ATOM 1378 C C . PRO A 1 185 ? 26.438 -9.859 -4.598 1 93.81 185 PRO A C 1
ATOM 1380 O O . PRO A 1 185 ? 26.984 -9.086 -5.391 1 93.81 185 PRO A O 1
ATOM 1383 N N . VAL A 1 186 ? 26.141 -9.477 -3.379 1 90.31 186 VAL A N 1
ATOM 1384 C CA . VAL A 1 186 ? 26.469 -8.195 -2.766 1 90.31 186 VAL A CA 1
ATOM 1385 C C . VAL A 1 186 ? 27.031 -8.422 -1.361 1 90.31 186 VAL A C 1
ATOM 1387 O O . VAL A 1 186 ? 26.891 -9.516 -0.806 1 90.31 186 VAL A O 1
ATOM 1390 N N . PRO A 1 187 ? 27.734 -7.43 -0.862 1 88.81 187 PRO A N 1
ATOM 1391 C CA . PRO A 1 187 ? 28.219 -7.602 0.514 1 88.81 187 PRO A CA 1
ATOM 1392 C C . PRO A 1 187 ? 27.078 -7.941 1.486 1 88.81 187 PRO A C 1
ATOM 1394 O O . PRO A 1 187 ? 26.047 -7.262 1.503 1 88.81 187 PRO A O 1
ATOM 1397 N N . ASP A 1 188 ? 27.234 -9.039 2.207 1 91.81 188 ASP A N 1
ATOM 1398 C CA . ASP A 1 188 ? 26.297 -9.523 3.215 1 91.81 188 ASP A CA 1
ATOM 1399 C C . ASP A 1 188 ? 24.953 -9.914 2.582 1 91.81 188 ASP A C 1
ATOM 1401 O O . ASP A 1 188 ? 23.922 -9.859 3.238 1 91.81 188 ASP A O 1
ATOM 1405 N N . GLY A 1 189 ? 25.047 -10.227 1.36 1 94.56 189 GLY A N 1
ATOM 1406 C CA . GLY A 1 189 ? 23.844 -10.648 0.667 1 94.56 189 GLY A CA 1
ATOM 1407 C C . GLY A 1 189 ? 23.188 -11.867 1.284 1 94.56 189 GLY A C 1
ATOM 1408 O O . GLY A 1 189 ? 23.875 -12.766 1.778 1 94.56 189 GLY A O 1
ATOM 1409 N N . TYR A 1 190 ? 21.891 -11.914 1.187 1 96.88 190 TYR A N 1
ATOM 1410 C CA . TYR A 1 190 ? 21.156 -13.016 1.774 1 96.88 190 TYR A CA 1
ATOM 1411 C C . TYR A 1 190 ? 21.234 -14.266 0.898 1 96.88 190 TYR A C 1
ATOM 1413 O O . TYR A 1 190 ? 21.422 -14.164 -0.317 1 96.88 190 TYR A O 1
ATOM 1421 N N . THR A 1 191 ? 21.156 -15.391 1.552 1 98.5 191 THR A N 1
ATOM 1422 C CA . THR A 1 191 ? 20.797 -16.625 0.871 1 98.5 191 THR A CA 1
ATOM 1423 C C . THR A 1 191 ? 19.297 -16.703 0.661 1 98.5 191 THR A C 1
ATOM 1425 O O . THR A 1 191 ? 18.516 -16.312 1.531 1 98.5 191 THR A O 1
ATOM 1428 N N . TYR A 1 192 ? 18.875 -17.219 -0.539 1 98.56 192 TYR A N 1
ATOM 1429 C CA . TYR A 1 192 ? 17.453 -17.359 -0.796 1 98.56 192 TYR A CA 1
ATOM 1430 C C . TYR A 1 192 ? 17.156 -18.594 -1.634 1 98.56 192 TYR A C 1
ATOM 1432 O O . TYR A 1 192 ? 18.047 -19.094 -2.336 1 98.56 192 TYR A O 1
ATOM 1440 N N . SER A 1 193 ? 16 -19.125 -1.516 1 98.56 193 SER A N 1
ATOM 1441 C CA . SER A 1 193 ? 15.5 -20.172 -2.396 1 98.56 193 SER A CA 1
ATOM 1442 C C . SER A 1 193 ? 14.477 -19.625 -3.381 1 98.56 193 SER A C 1
ATOM 1444 O O . SER A 1 193 ? 13.664 -18.766 -3.025 1 98.56 193 SER A O 1
ATOM 1446 N N . ALA A 1 194 ? 14.547 -20.062 -4.57 1 98.5 194 ALA A N 1
ATOM 1447 C CA . ALA A 1 194 ? 13.602 -19.75 -5.641 1 98.5 194 ALA A CA 1
ATOM 1448 C C . ALA A 1 194 ? 12.914 -21 -6.156 1 98.5 194 ALA A C 1
ATOM 1450 O O . ALA A 1 194 ? 13.531 -21.812 -6.844 1 98.5 194 ALA A O 1
ATOM 1451 N N . ALA A 1 195 ? 11.688 -21.156 -5.828 1 98.5 195 ALA A N 1
ATOM 1452 C CA . ALA A 1 195 ? 10.898 -22.297 -6.273 1 98.5 195 ALA A CA 1
ATOM 1453 C C . ALA A 1 195 ? 9.93 -21.906 -7.383 1 98.5 195 ALA A C 1
ATOM 1455 O O . ALA A 1 195 ? 9.398 -20.781 -7.387 1 98.5 195 ALA A O 1
ATOM 1456 N N . SER A 1 196 ? 9.695 -22.828 -8.281 1 98.12 196 SER A N 1
ATOM 1457 C CA . SER A 1 196 ? 8.789 -22.578 -9.398 1 98.12 196 SER A CA 1
ATOM 1458 C C . SER A 1 196 ? 7.832 -23.734 -9.609 1 98.12 196 SER A C 1
ATOM 1460 O O . SER A 1 196 ? 8.227 -24.906 -9.5 1 98.12 196 SER A O 1
ATOM 1462 N N . TRP A 1 197 ? 6.586 -23.453 -9.75 1 98.12 197 TRP A N 1
ATOM 1463 C CA . TRP A 1 197 ? 5.574 -24.391 -10.211 1 98.12 197 TRP A CA 1
ATOM 1464 C C . TRP A 1 197 ? 5.141 -24.078 -11.633 1 98.12 197 TRP A C 1
ATOM 1466 O O . TRP A 1 197 ? 4.668 -22.969 -11.914 1 98.12 197 TRP A O 1
ATOM 1476 N N . ASN A 1 198 ? 5.363 -25.016 -12.492 1 96.5 198 ASN A N 1
ATOM 1477 C CA . ASN A 1 198 ? 5.188 -24.797 -13.922 1 96.5 198 ASN A CA 1
ATOM 1478 C C . ASN A 1 198 ? 3.979 -25.547 -14.461 1 96.5 198 ASN A C 1
ATOM 1480 O O . ASN A 1 198 ? 3.52 -26.516 -13.852 1 96.5 198 ASN A O 1
ATOM 1484 N N . ASP A 1 199 ? 3.436 -25.031 -15.578 1 94.62 199 ASP A N 1
ATOM 1485 C CA . ASP A 1 199 ? 2.359 -25.766 -16.234 1 94.62 199 ASP A CA 1
ATOM 1486 C C . ASP A 1 199 ? 2.91 -26.938 -17.062 1 94.62 199 ASP A C 1
ATOM 1488 O O . ASP A 1 199 ? 4.094 -27.266 -16.953 1 94.62 199 ASP A O 1
ATOM 1492 N N . ILE A 1 200 ? 2.09 -27.562 -17.812 1 91.69 200 ILE A N 1
ATOM 1493 C CA . ILE A 1 200 ? 2.414 -28.828 -18.469 1 91.69 200 ILE A CA 1
ATOM 1494 C C . ILE A 1 200 ? 3.463 -28.594 -19.547 1 91.69 200 ILE A C 1
ATOM 1496 O O . ILE A 1 200 ? 4.203 -29.516 -19.906 1 91.69 200 ILE A O 1
ATOM 1500 N N . ILE A 1 201 ? 3.574 -27.344 -20.062 1 92.44 201 ILE A N 1
ATOM 1501 C CA . ILE A 1 201 ? 4.555 -27.109 -21.125 1 92.44 201 ILE A CA 1
ATOM 1502 C C . ILE A 1 201 ? 5.801 -26.453 -20.531 1 92.44 201 ILE A C 1
ATOM 1504 O O . ILE A 1 201 ? 6.66 -25.953 -21.266 1 92.44 201 ILE A O 1
ATOM 1508 N N . GLY A 1 202 ? 5.848 -26.328 -19.219 1 93.69 202 GLY A N 1
ATOM 1509 C CA . GLY A 1 202 ? 7.066 -25.906 -18.547 1 93.69 202 GLY A CA 1
ATOM 1510 C C . GLY A 1 202 ? 7.09 -24.422 -18.234 1 93.69 202 GLY A C 1
ATOM 1511 O O . GLY A 1 202 ? 8.102 -23.906 -17.766 1 93.69 202 GLY A O 1
ATOM 1512 N N . LYS A 1 203 ? 6.035 -23.734 -18.453 1 93.94 203 LYS A N 1
ATOM 1513 C CA . LYS A 1 203 ? 5.98 -22.312 -18.172 1 93.94 203 LYS A CA 1
ATOM 1514 C C . LYS A 1 203 ? 5.688 -22.062 -16.688 1 93.94 203 LYS A C 1
ATOM 1516 O O . LYS A 1 203 ? 4.742 -22.609 -16.125 1 93.94 203 LYS A O 1
ATOM 1521 N N . PRO A 1 204 ? 6.465 -21.156 -16.062 1 96.31 204 PRO A N 1
ATOM 1522 C CA . PRO A 1 204 ? 6.199 -20.844 -14.656 1 96.31 204 PRO A CA 1
ATOM 1523 C C . PRO A 1 204 ? 4.844 -20.172 -14.453 1 96.31 204 PRO A C 1
ATOM 1525 O O . PRO A 1 204 ? 4.508 -19.219 -15.156 1 96.31 204 PRO A O 1
ATOM 1528 N N . VAL A 1 205 ? 4.047 -20.656 -13.523 1 96.81 205 VAL A N 1
ATOM 1529 C CA . VAL A 1 205 ? 2.756 -20.078 -13.156 1 96.81 205 VAL A CA 1
ATOM 1530 C C . VAL A 1 205 ? 2.844 -19.438 -11.773 1 96.81 205 VAL A C 1
ATOM 1532 O O . VAL A 1 205 ? 2.285 -18.375 -11.547 1 96.81 205 VAL A O 1
ATOM 1535 N N . ILE A 1 206 ? 3.545 -20.125 -10.867 1 98.25 206 ILE A N 1
ATOM 1536 C CA . ILE A 1 206 ? 3.795 -19.609 -9.523 1 98.25 206 ILE A CA 1
ATOM 1537 C C . ILE A 1 206 ? 5.293 -19.656 -9.227 1 98.25 206 ILE A C 1
ATOM 1539 O O . ILE A 1 206 ? 5.973 -20.625 -9.562 1 98.25 206 ILE A O 1
ATOM 1543 N N . GLN A 1 207 ? 5.785 -18.594 -8.648 1 98.5 207 GLN A N 1
ATOM 1544 C CA . GLN A 1 207 ? 7.133 -18.594 -8.094 1 98.5 207 GLN A CA 1
ATOM 1545 C C . GLN A 1 207 ? 7.145 -18.078 -6.66 1 98.5 207 GLN A C 1
ATOM 1547 O O . GLN A 1 207 ? 6.383 -17.172 -6.32 1 98.5 207 GLN A O 1
ATOM 1552 N N . PHE A 1 208 ? 7.965 -18.688 -5.836 1 98.69 208 PHE A N 1
ATOM 1553 C CA . PHE A 1 208 ? 8.125 -18.297 -4.438 1 98.69 208 PHE A CA 1
ATOM 1554 C C . PHE A 1 208 ? 9.594 -18.094 -4.094 1 98.69 208 PHE A C 1
ATOM 1556 O O . PHE A 1 208 ? 10.383 -19.047 -4.168 1 98.69 208 PHE A O 1
ATOM 1563 N N . TYR A 1 209 ? 9.938 -16.891 -3.768 1 98.62 209 TYR A N 1
ATOM 1564 C CA . TYR A 1 209 ? 11.273 -16.531 -3.299 1 98.62 209 TYR A CA 1
ATOM 1565 C C . TYR A 1 209 ? 11.297 -16.375 -1.783 1 98.62 209 TYR A C 1
ATOM 1567 O O . TYR A 1 209 ? 10.711 -15.445 -1.238 1 98.62 209 TYR A O 1
ATOM 1575 N N . GLN A 1 210 ? 11.906 -17.297 -1.146 1 98.5 210 GLN A N 1
ATOM 1576 C CA . GLN A 1 210 ? 12.125 -17.281 0.296 1 98.5 210 GLN A CA 1
ATOM 1577 C C . GLN A 1 210 ? 13.508 -16.734 0.639 1 98.5 210 GLN A C 1
ATOM 1579 O O . GLN A 1 210 ? 14.523 -17.359 0.331 1 98.5 210 GLN A O 1
ATOM 1584 N N . ILE A 1 211 ? 13.508 -15.562 1.247 1 98.25 211 ILE A N 1
ATOM 1585 C CA . ILE A 1 211 ? 14.773 -14.898 1.535 1 98.25 211 ILE A CA 1
ATOM 1586 C C . ILE A 1 211 ? 15.156 -15.125 2.996 1 98.25 211 ILE A C 1
ATOM 1588 O O . ILE A 1 211 ? 14.555 -14.539 3.898 1 98.25 211 ILE A O 1
ATOM 1592 N N . TYR A 1 212 ? 16.172 -15.945 3.236 1 97.88 212 TYR A N 1
ATOM 1593 C CA . TYR A 1 212 ? 16.562 -16.359 4.582 1 97.88 212 TYR A CA 1
ATOM 1594 C C . TYR A 1 212 ? 17.156 -15.188 5.359 1 97.88 212 TYR A C 1
ATOM 1596 O O . TYR A 1 212 ? 18 -14.461 4.84 1 97.88 212 TYR A O 1
ATOM 1604 N N . ASP A 1 213 ? 16.641 -14.906 6.527 1 95.38 213 ASP A N 1
ATOM 1605 C CA . ASP A 1 213 ? 17.125 -13.953 7.523 1 95.38 213 ASP A CA 1
ATOM 1606 C C . ASP A 1 213 ? 16.625 -12.547 7.211 1 95.38 213 ASP A C 1
ATOM 1608 O O . ASP A 1 213 ? 16.859 -11.617 7.988 1 95.38 213 ASP A O 1
ATOM 1612 N N . MET A 1 214 ? 15.93 -12.367 6.094 1 92.5 214 MET A N 1
ATOM 1613 C CA . MET A 1 214 ? 15.445 -11.023 5.777 1 92.5 214 MET A CA 1
ATOM 1614 C C . MET A 1 214 ? 14.195 -10.695 6.59 1 92.5 214 MET A C 1
ATOM 1616 O O . MET A 1 214 ? 13.305 -11.531 6.738 1 92.5 214 MET A O 1
ATOM 1620 N N . ASN A 1 215 ? 14.141 -9.539 7.039 1 87.75 215 ASN A N 1
ATOM 1621 C CA . ASN A 1 215 ? 13 -9.047 7.793 1 87.75 215 ASN A CA 1
ATOM 1622 C C . ASN A 1 215 ? 11.922 -8.484 6.871 1 87.75 215 ASN A C 1
ATOM 1624 O O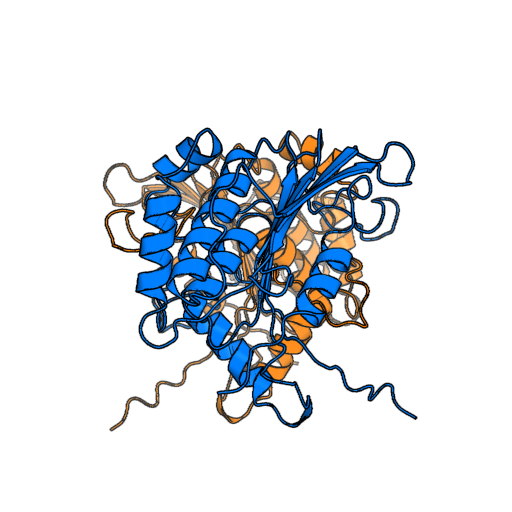 . ASN A 1 215 ? 11.828 -8.875 5.707 1 87.75 215 ASN A O 1
ATOM 1628 N N . HIS A 1 216 ? 10.93 -7.734 7.43 1 83.38 216 HIS A N 1
ATOM 1629 C CA . HIS A 1 216 ? 9.828 -7.133 6.684 1 83.38 216 HIS A CA 1
ATOM 1630 C C . HIS A 1 216 ? 10.328 -6.004 5.789 1 83.38 216 HIS A C 1
ATOM 1632 O O . HIS A 1 216 ? 10.312 -4.836 6.191 1 83.38 216 HIS A O 1
ATOM 1638 N N . ALA A 1 217 ? 10.773 -6.434 4.57 1 83.06 217 ALA A N 1
ATOM 1639 C CA . ALA A 1 217 ? 11.352 -5.449 3.662 1 83.06 217 ALA A CA 1
ATOM 1640 C C . ALA A 1 217 ? 11.055 -5.801 2.209 1 83.06 217 ALA A C 1
ATOM 1642 O O . ALA A 1 217 ? 10.898 -6.973 1.865 1 83.06 217 ALA A O 1
ATOM 1643 N N . TRP A 1 218 ? 10.914 -4.727 1.477 1 82.56 218 TRP A N 1
ATOM 1644 C CA . TRP A 1 218 ? 10.984 -4.926 0.032 1 82.56 218 TRP A CA 1
ATOM 1645 C C . TRP A 1 218 ? 12.359 -5.438 -0.385 1 82.56 218 TRP A C 1
ATOM 1647 O O . TRP A 1 218 ? 13.367 -4.754 -0.187 1 82.56 218 TRP A O 1
ATOM 1657 N N . SER A 1 219 ? 12.391 -6.586 -0.953 1 88.69 219 SER A N 1
ATOM 1658 C CA . SER A 1 219 ? 13.664 -7.23 -1.272 1 88.69 219 SER A CA 1
ATOM 1659 C C . SER A 1 219 ? 14.367 -6.512 -2.416 1 88.69 219 SER A C 1
ATOM 1661 O O . SER A 1 219 ? 13.766 -6.25 -3.461 1 88.69 219 SER A O 1
ATOM 1663 N N . GLY A 1 220 ? 15.586 -6.227 -2.211 1 81.5 220 GLY A N 1
ATOM 1664 C CA . GLY A 1 220 ? 16.375 -5.535 -3.215 1 81.5 220 GLY A CA 1
ATOM 1665 C C . GLY A 1 220 ? 16.234 -4.027 -3.156 1 81.5 220 GLY A C 1
ATOM 1666 O O . GLY A 1 220 ? 15.742 -3.482 -2.164 1 81.5 220 GLY A O 1
ATOM 1667 N N . GLY A 1 221 ? 16.594 -3.336 -4.215 1 65.69 221 GLY A N 1
ATOM 1668 C CA . GLY A 1 221 ? 16.531 -1.886 -4.305 1 65.69 221 GLY A CA 1
ATOM 1669 C C . GLY A 1 221 ? 17.844 -1.203 -3.957 1 65.69 221 GLY A C 1
ATOM 1670 O O . GLY A 1 221 ? 18.859 -1.863 -3.809 1 65.69 221 GLY A O 1
ATOM 1671 N N . ALA A 1 222 ? 17.703 0.093 -4.109 1 56.41 222 ALA A N 1
ATOM 1672 C CA . ALA A 1 222 ? 18.938 0.864 -3.941 1 56.41 222 ALA A CA 1
ATOM 1673 C C . ALA A 1 222 ? 19.344 0.93 -2.473 1 56.41 222 ALA A C 1
ATOM 1675 O O . ALA A 1 222 ? 18.484 0.949 -1.583 1 56.41 222 ALA A O 1
ATOM 1676 N N . PRO A 1 223 ? 20.766 0.753 -2.273 1 46.41 223 PRO A N 1
ATOM 1677 C CA . PRO A 1 223 ? 21.281 0.906 -0.909 1 46.41 223 PRO A CA 1
ATOM 1678 C C . PRO A 1 223 ? 20.844 2.215 -0.257 1 46.41 223 PRO A C 1
ATOM 1680 O O . PRO A 1 223 ? 20.562 3.193 -0.956 1 46.41 223 PRO A O 1
ATOM 1683 N N . PRO A 1 224 ? 20.5 2.082 1.062 1 42.78 224 PRO A N 1
ATOM 1684 C CA . PRO A 1 224 ? 20.094 3.25 1.844 1 42.78 224 PRO A CA 1
ATOM 1685 C C . PRO A 1 224 ? 20.875 4.508 1.482 1 42.78 224 PRO A C 1
ATOM 1687 O O . PRO A 1 224 ? 20.406 5.625 1.702 1 42.78 224 PRO A O 1
ATOM 1690 N N . LEU A 1 225 ? 22.266 4.316 1.191 1 41.5 225 LEU A N 1
ATOM 1691 C CA . LEU A 1 225 ? 23.141 5.488 1.124 1 41.5 225 LEU A CA 1
ATOM 1692 C C . LEU A 1 225 ? 22.625 6.488 0.09 1 41.5 225 LEU A C 1
ATOM 1694 O O . LEU A 1 225 ? 23.109 7.617 0.015 1 41.5 225 LEU A O 1
ATOM 1698 N N . VAL A 1 226 ? 21.859 6.031 -0.632 1 36.56 226 VAL A N 1
ATOM 1699 C CA . VAL A 1 226 ? 21.562 7.016 -1.667 1 36.56 226 VAL A CA 1
ATOM 1700 C C . VAL A 1 226 ? 20.406 7.914 -1.205 1 36.56 226 VAL A C 1
ATOM 1702 O O . VAL A 1 226 ? 19.562 7.496 -0.415 1 36.56 226 VAL A O 1
ATOM 1705 N N . ASP A 1 227 ? 20.594 9.086 -1.294 1 37.69 227 ASP A N 1
ATOM 1706 C CA . ASP A 1 227 ? 19.609 10.148 -1.094 1 37.69 227 ASP A CA 1
ATOM 1707 C C . ASP A 1 227 ? 18.219 9.703 -1.554 1 37.69 227 ASP A C 1
ATOM 1709 O O . ASP A 1 227 ? 18.031 9.305 -2.709 1 37.69 227 ASP A O 1
ATOM 1713 N N . GLY A 1 228 ? 17.469 9.266 -0.623 1 39.62 228 GLY A N 1
ATOM 1714 C CA . GLY A 1 228 ? 16.094 8.945 -0.992 1 39.62 228 GLY A CA 1
ATOM 1715 C C . GLY A 1 228 ? 15.781 7.465 -0.888 1 39.62 228 GLY A C 1
ATOM 1716 O O . GLY A 1 228 ? 14.953 6.949 -1.637 1 39.62 228 GLY A O 1
ATOM 1717 N N . ALA A 1 229 ? 16.797 6.82 -0.243 1 42.12 229 ALA A N 1
ATOM 1718 C CA . ALA A 1 229 ? 16.562 5.383 -0.13 1 42.12 229 ALA A CA 1
ATOM 1719 C C . ALA A 1 229 ? 15.164 5.098 0.385 1 42.12 229 ALA A C 1
ATOM 1721 O O . ALA A 1 229 ? 14.617 5.863 1.182 1 42.12 229 ALA A O 1
ATOM 1722 N N . ASP A 1 230 ? 14.398 4.301 -0.398 1 48.94 230 ASP A N 1
ATOM 1723 C CA . ASP A 1 230 ? 13.008 3.883 -0.22 1 48.94 230 ASP A CA 1
ATOM 1724 C C . ASP A 1 230 ? 12.82 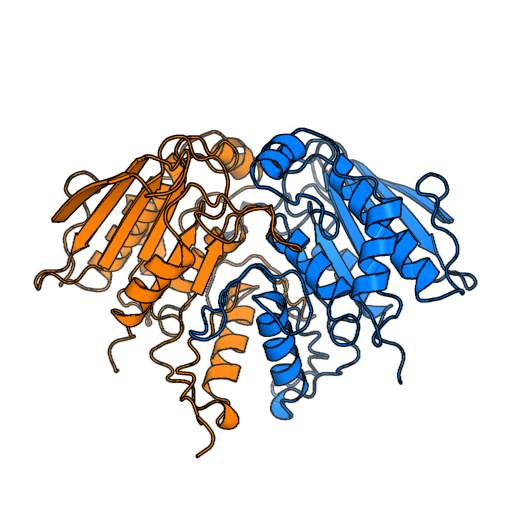3.162 1.113 1 48.94 230 ASP A C 1
ATOM 1726 O O . ASP A 1 230 ? 13.664 2.359 1.517 1 48.94 230 ASP A O 1
ATOM 1730 N N . ILE A 1 231 ? 12.07 3.658 1.888 1 51.16 231 ILE A N 1
ATOM 1731 C CA . ILE A 1 231 ? 11.656 3.088 3.164 1 51.16 231 ILE A CA 1
ATOM 1732 C C . ILE A 1 231 ? 11.164 1.657 2.955 1 51.16 231 ILE A C 1
ATOM 1734 O O . ILE A 1 231 ? 10.578 1.343 1.917 1 51.16 231 ILE A O 1
ATOM 1738 N N . PHE A 1 232 ? 11.82 0.71 3.484 1 64.81 232 PHE A N 1
ATOM 1739 C CA . PHE A 1 232 ? 11.383 -0.668 3.67 1 64.81 232 PHE A CA 1
ATOM 1740 C C . PHE A 1 232 ? 12.07 -1.594 2.674 1 64.81 232 PHE A C 1
ATOM 1742 O O . PHE A 1 232 ? 11.578 -2.684 2.383 1 64.81 232 PHE A O 1
ATOM 1749 N N . THR A 1 233 ? 13.211 -0.969 2.074 1 75.81 233 THR A N 1
ATOM 1750 C CA . THR A 1 233 ? 13.906 -1.862 1.157 1 75.81 233 THR A CA 1
ATOM 1751 C C . THR A 1 233 ? 15.102 -2.512 1.845 1 75.81 233 THR A C 1
ATOM 1753 O O . THR A 1 233 ? 15.672 -1.949 2.783 1 75.81 233 THR A O 1
ATOM 1756 N N . ASP A 1 234 ? 15.539 -3.68 1.447 1 82.44 234 ASP A N 1
ATOM 1757 C CA . ASP A 1 234 ? 16.75 -4.363 1.861 1 82.44 234 ASP A CA 1
ATOM 1758 C C . ASP A 1 234 ? 17.594 -4.781 0.651 1 82.44 234 ASP A C 1
ATOM 1760 O O . ASP A 1 234 ? 17.281 -5.777 -0.007 1 82.44 234 ASP A O 1
ATOM 1764 N N . PRO A 1 235 ? 18.609 -3.916 0.356 1 83.31 235 PRO A N 1
ATOM 1765 C CA . PRO A 1 235 ? 19.391 -4.164 -0.853 1 83.31 235 PRO A CA 1
ATOM 1766 C C . PRO A 1 235 ? 20.172 -5.477 -0.79 1 83.31 235 PRO A C 1
ATOM 1768 O O . PRO A 1 235 ? 20.734 -5.914 -1.799 1 83.31 235 PRO A O 1
ATOM 1771 N N . ARG A 1 236 ? 20.172 -6.172 0.388 1 93 236 ARG A N 1
ATOM 1772 C CA . ARG A 1 236 ? 20.906 -7.426 0.558 1 93 236 ARG A CA 1
ATOM 1773 C C . ARG A 1 236 ? 20.094 -8.609 0.04 1 93 236 ARG A C 1
ATOM 1775 O O . ARG A 1 236 ? 20.594 -9.727 -0.052 1 93 236 ARG A O 1
ATOM 1782 N N . GLY A 1 237 ? 18.781 -8.391 -0.392 1 93 237 GLY A N 1
ATOM 1783 C CA . GLY A 1 237 ? 17.953 -9.406 -1.01 1 93 237 GLY A CA 1
ATOM 1784 C C . GLY A 1 237 ? 17.969 -9.359 -2.525 1 93 237 GLY A C 1
ATOM 1785 O O . GLY A 1 237 ? 18.375 -8.352 -3.115 1 93 237 GLY A O 1
ATOM 1786 N N . PRO A 1 238 ? 17.547 -10.523 -3.176 1 95.31 238 PRO A N 1
ATOM 1787 C CA . PRO A 1 238 ? 17.375 -10.438 -4.625 1 95.31 238 PRO A CA 1
ATOM 1788 C C . PRO A 1 238 ? 16.328 -9.406 -5.031 1 95.31 238 PRO A C 1
ATOM 1790 O O . PRO A 1 238 ? 15.344 -9.195 -4.312 1 95.31 238 PRO A O 1
ATOM 1793 N N . SER A 1 239 ? 16.516 -8.719 -6.145 1 87.25 239 SER A N 1
ATOM 1794 C CA . SER A 1 239 ? 15.648 -7.621 -6.559 1 87.25 239 SER A CA 1
ATOM 1795 C C . SER A 1 239 ? 14.242 -8.117 -6.898 1 87.25 239 SER A C 1
ATOM 1797 O O . SER A 1 239 ? 14.023 -8.68 -7.973 1 87.25 239 SER A O 1
ATOM 1799 N N . PHE A 1 240 ? 13.359 -7.895 -5.938 1 89.25 240 PHE A N 1
ATOM 1800 C CA . PHE A 1 240 ? 11.961 -8.227 -6.172 1 89.25 240 PHE A CA 1
ATOM 1801 C C . PHE A 1 240 ? 11.438 -7.539 -7.426 1 89.25 240 PHE A C 1
ATOM 1803 O O . PHE A 1 240 ? 10.797 -8.172 -8.266 1 89.25 240 PHE A O 1
ATOM 1810 N N . THR A 1 241 ? 11.797 -6.324 -7.605 1 80.75 241 THR A N 1
ATOM 1811 C CA . THR A 1 241 ? 11.32 -5.539 -8.742 1 80.75 241 THR A CA 1
ATOM 1812 C C . THR A 1 241 ? 11.805 -6.137 -10.055 1 80.75 241 THR A C 1
ATOM 1814 O O . THR A 1 241 ? 11.008 -6.371 -10.969 1 80.75 241 THR A O 1
ATOM 1817 N N . ASP A 1 242 ? 13.055 -6.449 -10.211 1 83.31 242 ASP A N 1
ATOM 1818 C CA . ASP A 1 242 ? 13.617 -6.941 -11.461 1 83.31 242 ASP A CA 1
ATOM 1819 C C . ASP A 1 242 ? 13.109 -8.344 -11.781 1 83.31 242 ASP A C 1
ATOM 1821 O O . ASP A 1 242 ? 12.773 -8.641 -12.93 1 83.31 242 ASP A O 1
ATOM 1825 N N . ILE A 1 243 ? 13.094 -9.125 -10.797 1 91.25 243 ILE A N 1
ATOM 1826 C CA . ILE A 1 243 ? 12.688 -10.508 -11.008 1 91.25 243 ILE A CA 1
ATOM 1827 C C . ILE A 1 243 ? 11.203 -10.57 -11.352 1 91.25 243 ILE A C 1
ATOM 1829 O O . ILE A 1 243 ? 10.797 -11.289 -12.266 1 91.25 243 ILE A O 1
ATOM 1833 N N . ALA A 1 244 ? 10.383 -9.789 -10.609 1 88.38 244 ALA A N 1
ATOM 1834 C CA . ALA A 1 244 ? 8.961 -9.734 -10.922 1 88.38 244 ALA A CA 1
ATOM 1835 C C . ALA A 1 244 ? 8.727 -9.203 -12.336 1 88.38 244 ALA A C 1
ATOM 1837 O O . ALA A 1 244 ? 7.836 -9.672 -13.047 1 88.38 244 ALA A O 1
ATOM 1838 N N . TYR A 1 245 ? 9.477 -8.242 -12.672 1 83.12 245 TYR A N 1
ATOM 1839 C CA . TYR A 1 245 ? 9.336 -7.672 -14.008 1 83.12 245 TYR A CA 1
ATOM 1840 C C . TYR A 1 245 ? 9.539 -8.734 -15.078 1 83.12 245 TYR A C 1
ATOM 1842 O O . TYR A 1 245 ? 8.758 -8.828 -16.031 1 83.12 245 TYR A O 1
ATOM 1850 N N . ARG A 1 246 ? 10.609 -9.492 -14.984 1 86.62 246 ARG A N 1
ATOM 1851 C CA . ARG A 1 246 ? 10.867 -10.555 -15.953 1 86.62 246 ARG A CA 1
ATOM 1852 C C . ARG A 1 246 ? 9.742 -11.586 -15.945 1 86.62 246 ARG A C 1
ATOM 1854 O O . ARG A 1 246 ? 9.305 -12.039 -17 1 86.62 246 ARG A O 1
ATOM 1861 N N . PHE A 1 247 ? 9.328 -11.914 -14.805 1 92.31 247 PHE A N 1
ATOM 1862 C CA . PHE A 1 247 ? 8.203 -12.836 -14.672 1 92.31 247 PHE A CA 1
ATOM 1863 C C . PHE A 1 247 ? 6.965 -12.289 -15.367 1 92.31 247 PHE A C 1
ATOM 1865 O O . PHE A 1 247 ? 6.27 -13.023 -16.078 1 92.31 247 PHE A O 1
ATOM 1872 N N . PHE A 1 248 ? 6.672 -10.992 -15.164 1 86.94 248 PHE A N 1
ATOM 1873 C CA . PHE A 1 248 ? 5.512 -10.328 -15.758 1 86.94 248 PHE A CA 1
ATOM 1874 C C . PHE A 1 248 ? 5.609 -10.32 -17.281 1 86.94 248 PHE A C 1
ATOM 1876 O O . PHE A 1 248 ? 4.633 -10.617 -17.969 1 86.94 248 PHE A O 1
ATOM 1883 N N . LEU A 1 249 ? 6.789 -10.023 -17.781 1 84 249 LEU A N 1
ATOM 1884 C CA . LEU A 1 249 ? 6.988 -9.969 -19.234 1 84 249 LEU A CA 1
ATOM 1885 C C . LEU A 1 249 ? 6.68 -11.32 -19.875 1 84 249 LEU A C 1
ATOM 1887 O O . LEU A 1 249 ? 6.203 -11.375 -21 1 84 249 LEU A O 1
ATOM 1891 N N . ASP A 1 250 ? 6.879 -12.336 -19.141 1 89.38 250 ASP A N 1
ATOM 1892 C CA . ASP A 1 250 ? 6.676 -13.68 -19.672 1 89.38 250 ASP A CA 1
ATOM 1893 C C . ASP A 1 250 ? 5.23 -14.133 -19.469 1 89.38 250 ASP A C 1
ATOM 1895 O O . ASP A 1 250 ? 4.867 -15.25 -19.844 1 89.38 250 ASP A O 1
ATOM 1899 N N . ASN A 1 251 ? 4.375 -13.273 -18.875 1 90.62 251 ASN A N 1
ATOM 1900 C CA . ASN A 1 251 ? 3.021 -13.703 -18.547 1 90.62 251 ASN A CA 1
ATOM 1901 C C . ASN A 1 251 ? 1.984 -12.664 -18.953 1 90.62 251 ASN A C 1
ATOM 1903 O O . ASN A 1 251 ? 1.216 -12.188 -18.109 1 90.62 251 ASN A O 1
ATOM 1907 N N . PRO A 1 252 ? 1.956 -12.328 -20.25 1 88.12 252 PRO A N 1
ATOM 1908 C CA . PRO A 1 252 ? 0.816 -11.523 -20.688 1 88.12 252 PRO A CA 1
ATOM 1909 C C . PRO A 1 252 ? -0.509 -12.273 -20.609 1 88.12 252 PRO A C 1
ATOM 1911 O O . PRO A 1 252 ? -0.518 -13.508 -20.516 1 88.12 252 PRO A O 1
ATOM 1914 N N . ARG A 1 253 ? -1.549 -11.5 -20.484 1 88.06 253 ARG A N 1
ATOM 1915 C CA . ARG A 1 253 ? -2.846 -12.164 -20.516 1 88.06 253 ARG A CA 1
ATOM 1916 C C . ARG A 1 253 ? -3.094 -12.805 -21.875 1 88.06 253 ARG A C 1
ATOM 1918 O O . ARG A 1 253 ? -2.752 -12.234 -22.922 1 88.06 253 ARG A O 1
ATOM 1925 N N . SER A 1 254 ? -3.508 -14.047 -21.875 1 76.12 254 SER A N 1
ATOM 1926 C CA . SER A 1 254 ? -3.797 -14.734 -23.125 1 76.12 254 SER A CA 1
ATOM 1927 C C . SER A 1 254 ? -5.078 -14.203 -23.766 1 76.12 254 SER A C 1
ATOM 1929 O O . SER A 1 254 ? -5.973 -13.719 -23.062 1 76.12 254 SER A O 1
ATOM 1931 N N . GLY A 1 255 ? -5.129 -13.602 -24.984 1 55.16 255 GLY A N 1
ATOM 1932 C CA . GLY A 1 255 ? -6.223 -13.094 -25.797 1 55.16 255 GLY A CA 1
ATOM 1933 C C . GLY A 1 255 ? -7.52 -13.859 -25.594 1 55.16 255 GLY A C 1
ATOM 1934 O O . GLY A 1 255 ? -7.508 -15 -25.141 1 55.16 255 GLY A O 1
ATOM 1935 N N . GLU A 1 256 ? -8.664 -13.109 -25.125 1 44.22 256 GLU A N 1
ATOM 1936 C CA . GLU A 1 256 ? -9.93 -13.672 -25.594 1 44.22 256 GLU A CA 1
ATOM 1937 C C . GLU A 1 256 ? -9.953 -13.781 -27.109 1 44.22 256 GLU A C 1
ATOM 1939 O O . GLU A 1 256 ? -9.305 -12.992 -27.812 1 44.22 256 GLU A O 1
ATOM 1944 N N . MET B 1 1 ? -34.594 10.828 -14.547 1 15.46 1 MET B N 1
ATOM 1945 C CA . MET B 1 1 ? -33.781 11.969 -14.133 1 15.46 1 MET B CA 1
ATOM 1946 C C . MET B 1 1 ? -32.5 11.508 -13.469 1 15.46 1 MET B C 1
ATOM 1948 O O . MET B 1 1 ? -32.531 10.93 -12.383 1 15.46 1 MET B O 1
ATOM 1952 N N . GLY B 1 2 ? -31.625 10.867 -14.086 1 16.64 2 GLY B N 1
ATOM 1953 C CA . GLY B 1 2 ? -30.609 9.812 -14.031 1 16.64 2 GLY B CA 1
ATOM 1954 C C . GLY B 1 2 ? -29.359 10.219 -13.273 1 16.64 2 GLY B C 1
ATOM 1955 O O . GLY B 1 2 ? -28.828 11.305 -13.492 1 16.64 2 GLY B O 1
ATOM 1956 N N . VAL B 1 3 ? -29.484 10.195 -11.922 1 19.34 3 VAL B N 1
ATOM 1957 C CA . VAL B 1 3 ? -28.672 10.852 -10.906 1 19.34 3 VAL B CA 1
ATOM 1958 C C . VAL B 1 3 ? -27.203 10.844 -11.344 1 19.34 3 VAL B C 1
ATOM 1960 O O . VAL B 1 3 ? -26.609 9.781 -11.508 1 19.34 3 VAL B O 1
ATOM 1963 N N . THR B 1 4 ? -26.781 11.68 -12.336 1 19.7 4 THR B N 1
ATOM 1964 C CA . THR B 1 4 ? -25.578 12.242 -12.953 1 19.7 4 THR B CA 1
ATOM 1965 C C . THR B 1 4 ? -24.562 12.648 -11.891 1 19.7 4 THR B C 1
ATOM 1967 O O . THR B 1 4 ? -24.641 13.75 -11.344 1 19.7 4 THR B O 1
ATOM 1970 N N . ARG B 1 5 ? -24.828 12 -10.781 1 23.23 5 ARG B N 1
ATOM 1971 C CA . ARG B 1 5 ? -24.172 12.438 -9.555 1 23.23 5 ARG B CA 1
ATOM 1972 C C . ARG B 1 5 ? -22.703 12.773 -9.805 1 23.23 5 ARG B C 1
ATOM 1974 O O . ARG B 1 5 ? -21.969 11.977 -10.398 1 23.23 5 ARG B O 1
ATOM 1981 N N . ARG B 1 6 ? -22.406 13.984 -9.938 1 22.52 6 ARG B N 1
ATOM 1982 C CA . ARG B 1 6 ? -21.172 14.758 -10.062 1 22.52 6 ARG B CA 1
ATOM 1983 C C . ARG B 1 6 ? -20.094 14.195 -9.156 1 22.52 6 ARG B C 1
ATOM 1985 O O . ARG B 1 6 ? -20.203 14.266 -7.93 1 22.52 6 ARG B O 1
ATOM 1992 N N . LEU B 1 7 ? -19.781 13.094 -9.352 1 25.34 7 LEU B N 1
ATOM 1993 C CA . LEU B 1 7 ? -18.719 12.344 -8.695 1 25.34 7 LEU B CA 1
ATOM 1994 C C . LEU B 1 7 ? -17.484 13.219 -8.492 1 25.34 7 LEU B C 1
ATOM 1996 O O . LEU B 1 7 ? -16.891 13.695 -9.461 1 25.34 7 LEU B O 1
ATOM 2000 N N . ARG B 1 8 ? -17.703 14.328 -7.793 1 26.05 8 ARG B N 1
ATOM 2001 C CA . ARG B 1 8 ? -16.516 15.086 -7.438 1 26.05 8 ARG B CA 1
ATOM 2002 C C . ARG B 1 8 ? -15.375 14.156 -7.012 1 26.05 8 ARG B C 1
ATOM 2004 O O . ARG B 1 8 ? -15.422 13.578 -5.926 1 26.05 8 ARG B O 1
ATOM 2011 N N . THR B 1 9 ? -14.789 13.344 -7.867 1 27.58 9 THR B N 1
ATOM 2012 C CA . THR B 1 9 ? -13.945 12.164 -8.016 1 27.58 9 THR B CA 1
ATOM 2013 C C . THR B 1 9 ? -12.547 12.43 -7.449 1 27.58 9 THR B C 1
ATOM 2015 O O . THR B 1 9 ? -11.805 13.258 -7.973 1 27.58 9 THR B O 1
ATOM 2018 N N . SER B 1 10 ? -12.531 12.93 -6.25 1 25.77 10 SER B N 1
ATOM 2019 C CA . SER B 1 10 ? -11.211 12.93 -5.629 1 25.77 10 SER B CA 1
ATOM 2020 C C . SER B 1 10 ? -10.492 11.602 -5.852 1 25.77 10 SER B C 1
ATOM 2022 O O . SER B 1 10 ? -11.125 10.547 -5.863 1 25.77 10 SER B O 1
ATOM 2024 N N . GLN B 1 11 ? -9.602 11.602 -6.812 1 28.02 11 GLN B N 1
ATOM 2025 C CA . GLN B 1 11 ? -8.836 10.445 -7.273 1 28.02 11 GLN B CA 1
ATOM 2026 C C . GLN B 1 11 ? -7.777 10.039 -6.25 1 28.02 11 GLN B C 1
ATOM 2028 O O . GLN B 1 11 ? -7.051 10.891 -5.734 1 28.02 11 GLN B O 1
ATOM 2033 N N . LEU B 1 12 ? -8.102 9.328 -5.305 1 27.92 12 LEU B N 1
ATOM 2034 C CA . LEU B 1 12 ? -7.152 8.875 -4.297 1 27.92 12 LEU B CA 1
ATOM 2035 C C . LEU B 1 12 ? -6.309 7.723 -4.828 1 27.92 12 LEU B C 1
ATOM 2037 O O . LEU B 1 12 ? -6.844 6.75 -5.367 1 27.92 12 LEU B O 1
ATOM 2041 N N . ILE B 1 13 ? -5.035 7.945 -5.445 1 29.66 13 ILE B N 1
ATOM 2042 C CA . ILE B 1 13 ? -4.098 6.945 -5.945 1 29.66 13 ILE B CA 1
ATOM 2043 C C . ILE B 1 13 ? -3.316 6.344 -4.781 1 29.66 13 ILE B C 1
ATOM 2045 O O . ILE B 1 13 ? -2.887 7.062 -3.875 1 29.66 13 ILE B O 1
ATOM 2049 N N . GLN B 1 14 ? -3.535 5.18 -4.375 1 30.47 14 GLN B N 1
ATOM 2050 C CA . GLN B 1 14 ? -2.844 4.477 -3.297 1 30.47 14 GLN B CA 1
ATOM 2051 C C . GLN B 1 14 ? -1.426 4.094 -3.713 1 30.47 14 GLN B C 1
ATOM 2053 O O . GLN B 1 14 ? -1.198 3.672 -4.848 1 30.47 14 GLN B O 1
ATOM 2058 N N . GLY B 1 15 ? -0.39 4.512 -3.199 1 30.97 15 GLY B N 1
ATOM 2059 C CA . GLY B 1 15 ? 1.038 4.559 -3.473 1 30.97 15 GLY B CA 1
ATOM 2060 C C . GLY B 1 15 ? 1.672 3.182 -3.561 1 30.97 15 GLY B C 1
ATOM 2061 O O . GLY B 1 15 ? 2.887 3.062 -3.738 1 30.97 15 GLY B O 1
ATOM 2062 N N . SER B 1 16 ? 1.148 2.193 -3.047 1 31.56 16 SER B N 1
ATOM 2063 C CA . SER B 1 16 ? 2.186 1.167 -3.043 1 31.56 16 SER B CA 1
ATOM 2064 C C . SER B 1 16 ? 2.371 0.563 -4.43 1 31.56 16 SER B C 1
ATOM 2066 O O . SER B 1 16 ? 2.949 -0.517 -4.57 1 31.56 16 SER B O 1
ATOM 2068 N N . MET B 1 17 ? 1.632 0.874 -5.422 1 33.97 17 MET B N 1
ATOM 2069 C CA . MET B 1 17 ? 1.721 0.041 -6.621 1 33.97 17 MET B CA 1
ATOM 2070 C C . MET B 1 17 ? 2.965 0.384 -7.43 1 33.97 17 MET B C 1
ATOM 2072 O O . MET B 1 17 ? 3.102 1.507 -7.922 1 33.97 17 MET B O 1
ATOM 2076 N N . PRO B 1 18 ? 4.18 -0.319 -7.219 1 34.88 18 PRO B N 1
ATOM 2077 C CA . PRO B 1 18 ? 5.156 -0.036 -8.273 1 34.88 18 PRO B CA 1
ATOM 2078 C C . PRO B 1 18 ? 4.645 -0.412 -9.664 1 34.88 18 PRO B C 1
ATOM 2080 O O . PRO B 1 18 ? 3.988 -1.445 -9.828 1 34.88 18 PRO B O 1
ATOM 2083 N N . TRP B 1 19 ? 3.934 0.502 -10.328 1 35.31 19 TRP B N 1
ATOM 2084 C CA . TRP B 1 19 ? 3.844 0.217 -11.758 1 35.31 19 TRP B CA 1
ATOM 2085 C C . TRP B 1 19 ? 5.23 0.045 -12.367 1 35.31 19 TRP B C 1
ATOM 2087 O O . TRP B 1 19 ? 6.121 0.867 -12.141 1 35.31 19 TRP B O 1
ATOM 2097 N N . LEU B 1 20 ? 5.66 -1.214 -12.398 1 35.41 20 LEU B N 1
ATOM 2098 C CA . LEU B 1 20 ? 6.953 -1.416 -13.047 1 35.41 20 LEU B CA 1
ATOM 2099 C C . LEU B 1 20 ? 6.914 -0.958 -14.5 1 35.41 20 LEU B C 1
ATOM 2101 O O . LEU B 1 20 ? 6.051 -1.39 -15.266 1 35.41 20 LEU B O 1
ATOM 2105 N N . THR B 1 21 ? 6.973 0.321 -14.703 1 36.84 21 THR B N 1
ATOM 2106 C CA . THR B 1 21 ? 7.285 0.64 -16.094 1 36.84 21 THR B CA 1
ATOM 2107 C C . THR B 1 21 ? 8.766 0.433 -16.375 1 36.84 21 THR B C 1
ATOM 2109 O O . THR B 1 21 ? 9.602 0.524 -15.469 1 36.84 21 THR B O 1
ATOM 2112 N N . ARG B 1 22 ? 9.016 -0.351 -17.328 1 35.19 22 ARG B N 1
ATOM 2113 C CA . ARG B 1 22 ? 10.383 -0.68 -17.719 1 35.19 22 ARG B CA 1
ATOM 2114 C C . ARG B 1 22 ? 11.344 0.44 -17.328 1 35.19 22 ARG B C 1
ATOM 2116 O O . ARG B 1 22 ? 12.484 0.18 -16.938 1 35.19 22 ARG B O 1
ATOM 2123 N N . ASN B 1 23 ? 11.07 1.557 -17.828 1 34.47 23 ASN B N 1
ATOM 2124 C CA . ASN B 1 23 ? 12.148 2.541 -17.875 1 34.47 23 ASN B CA 1
ATOM 2125 C C . ASN B 1 23 ? 12.5 3.053 -16.484 1 34.47 23 ASN B C 1
ATOM 2127 O O . ASN B 1 23 ? 13.414 3.861 -16.328 1 34.47 23 ASN B O 1
ATOM 2131 N N . ASN B 1 24 ? 11.633 3.014 -15.641 1 35.56 24 ASN B N 1
ATOM 2132 C CA . ASN B 1 24 ? 12.008 3.762 -14.445 1 35.56 24 ASN B CA 1
ATOM 2133 C C . ASN B 1 24 ? 12.469 2.832 -13.32 1 35.56 24 ASN B C 1
ATOM 2135 O O . ASN B 1 24 ? 11.781 1.869 -12.984 1 35.56 24 ASN B O 1
ATOM 2139 N N . SER B 1 25 ? 13.734 2.758 -13.398 1 35 25 SER B N 1
ATOM 2140 C CA . SER B 1 25 ? 14.336 2.193 -12.195 1 35 25 SER B CA 1
ATOM 2141 C C . SER B 1 25 ? 13.492 2.492 -10.961 1 35 25 SER B C 1
ATOM 2143 O O . SER B 1 25 ? 13.141 3.646 -10.711 1 35 25 SER B O 1
ATOM 2145 N N . LEU B 1 26 ? 12.586 1.662 -10.703 1 39.69 26 LEU B N 1
ATOM 2146 C CA . LEU B 1 26 ? 11.891 1.757 -9.422 1 39.69 26 LEU B CA 1
ATOM 2147 C C . LEU B 1 26 ? 12.828 2.271 -8.336 1 39.69 26 LEU B C 1
ATOM 2149 O O . LEU B 1 26 ? 13.422 1.481 -7.594 1 39.69 26 LEU B O 1
ATOM 2153 N N . SER B 1 27 ? 13.82 3.084 -8.914 1 37.31 27 SER B N 1
ATOM 2154 C CA . SER B 1 27 ? 14.547 3.58 -7.746 1 37.31 27 SER B CA 1
ATOM 2155 C C . SER B 1 27 ? 13.609 4.277 -6.766 1 37.31 27 SER B C 1
ATOM 2157 O O . SER B 1 27 ? 12.805 5.125 -7.164 1 37.31 27 SER B O 1
ATOM 2159 N N . PRO B 1 28 ? 13.336 3.621 -5.746 1 44.84 28 PRO B N 1
ATOM 2160 C CA . PRO B 1 28 ? 12.539 4.219 -4.668 1 44.84 28 PRO B CA 1
ATOM 2161 C C . PRO B 1 28 ? 12.914 5.672 -4.395 1 44.84 28 PRO B C 1
ATOM 2163 O O . PRO B 1 28 ? 13.57 5.965 -3.389 1 44.84 28 PRO B O 1
ATOM 2166 N N . ILE B 1 29 ? 13.086 6.484 -5.457 1 48.34 29 ILE B N 1
ATOM 2167 C CA . ILE B 1 29 ? 13.391 7.898 -5.262 1 48.34 29 ILE B CA 1
ATOM 2168 C C . ILE B 1 29 ? 12.156 8.625 -4.734 1 48.34 29 ILE B C 1
ATOM 2170 O O . ILE B 1 29 ? 11.062 8.492 -5.293 1 48.34 29 ILE B O 1
ATOM 2174 N N . GLN B 1 30 ? 12.352 8.984 -3.58 1 56.06 30 GLN B N 1
ATOM 2175 C CA . GLN B 1 30 ? 11.336 9.812 -2.932 1 56.06 30 GLN B CA 1
ATOM 2176 C C . GLN B 1 30 ? 11.375 11.242 -3.459 1 56.06 30 GLN B C 1
ATOM 2178 O O . GLN B 1 30 ? 11.469 12.195 -2.682 1 56.06 30 GLN B O 1
ATOM 2183 N N . ALA B 1 31 ? 11.633 11.406 -4.781 1 61.81 31 ALA B N 1
ATOM 2184 C CA . ALA B 1 31 ? 11.695 12.742 -5.371 1 61.81 31 ALA B CA 1
ATOM 2185 C C . ALA B 1 31 ? 10.711 12.875 -6.531 1 61.81 31 ALA B C 1
ATOM 2187 O O . ALA B 1 31 ? 10.344 11.883 -7.16 1 61.81 31 ALA B O 1
ATOM 2188 N N . ARG B 1 32 ? 10.289 14.117 -6.684 1 72.06 32 ARG B N 1
ATOM 2189 C CA . ARG B 1 32 ? 9.445 14.422 -7.836 1 72.06 32 ARG B CA 1
ATOM 2190 C C . ARG B 1 32 ? 10.125 14.008 -9.133 1 72.06 32 ARG B C 1
ATOM 2192 O O . ARG B 1 32 ? 11.328 14.211 -9.305 1 72.06 32 ARG B O 1
ATOM 2199 N N . GLY B 1 33 ? 9.375 13.461 -10.016 1 70.69 33 GLY B N 1
ATOM 2200 C CA . GLY B 1 33 ? 9.836 13.148 -11.359 1 70.69 33 GLY B CA 1
ATOM 2201 C C . GLY B 1 33 ? 10.516 11.797 -11.453 1 70.69 33 GLY B C 1
ATOM 2202 O O . GLY B 1 33 ? 10.945 11.383 -12.539 1 70.69 33 GLY B O 1
ATOM 2203 N N . SER B 1 34 ? 10.617 11.203 -10.273 1 65.5 34 SER B N 1
ATOM 2204 C CA . SER B 1 34 ? 11.32 9.93 -10.312 1 65.5 34 SER B CA 1
ATOM 2205 C C . SER B 1 34 ? 10.602 8.875 -9.477 1 65.5 34 SER B C 1
ATOM 2207 O O . SER B 1 34 ? 9.969 9.203 -8.469 1 65.5 34 SER B O 1
ATOM 2209 N N . GLY B 1 35 ? 10.656 7.633 -9.969 1 65.38 35 GLY B N 1
ATOM 2210 C CA . GLY B 1 35 ? 10.242 6.5 -9.156 1 65.38 35 GLY B CA 1
ATOM 2211 C C . GLY B 1 35 ? 8.742 6.344 -9.07 1 65.38 35 GLY B C 1
ATOM 2212 O O . GLY B 1 35 ? 8.008 6.863 -9.914 1 65.38 35 GLY B O 1
ATOM 2213 N N . GLU B 1 36 ? 8.344 5.656 -8.023 1 70.31 36 GLU B N 1
ATOM 2214 C CA . GLU B 1 36 ? 6.938 5.305 -7.816 1 70.31 36 GLU B CA 1
ATOM 2215 C C . GLU B 1 36 ? 6.082 6.547 -7.594 1 70.31 36 GLU B C 1
ATOM 2217 O O . GLU B 1 36 ? 4.984 6.66 -8.141 1 70.31 36 GLU B O 1
ATOM 2222 N N . PRO B 1 37 ? 6.586 7.586 -6.824 1 75.69 37 PRO B N 1
ATOM 2223 C CA . PRO B 1 37 ? 5.766 8.789 -6.656 1 75.69 37 PRO B CA 1
ATOM 2224 C C . PRO B 1 37 ? 5.438 9.461 -7.984 1 75.69 37 PRO B C 1
ATOM 2226 O O . PRO B 1 37 ? 4.312 9.938 -8.18 1 75.69 37 PRO B O 1
ATOM 2229 N N . ALA B 1 38 ? 6.355 9.461 -8.922 1 76.12 38 ALA B N 1
ATOM 2230 C CA . ALA B 1 38 ? 6.125 10.086 -10.219 1 76.12 38 ALA B CA 1
ATOM 2231 C C . ALA B 1 38 ? 5.059 9.328 -11.008 1 76.12 38 ALA B C 1
ATOM 2233 O O . ALA B 1 38 ? 4.238 9.938 -11.703 1 76.12 38 ALA B O 1
ATOM 2234 N N . ILE B 1 39 ? 5.102 8.086 -10.852 1 70.69 39 ILE B N 1
ATOM 2235 C CA . ILE B 1 39 ? 4.137 7.254 -11.562 1 70.69 39 ILE B CA 1
ATOM 2236 C C . ILE B 1 39 ? 2.736 7.5 -11.008 1 70.69 39 ILE B C 1
ATOM 2238 O O . ILE B 1 39 ? 1.787 7.699 -11.773 1 70.69 39 ILE B O 1
ATOM 2242 N N . ILE B 1 40 ? 2.605 7.523 -9.711 1 76.06 40 ILE B N 1
ATOM 2243 C CA . ILE B 1 40 ? 1.308 7.723 -9.078 1 76.06 40 ILE B CA 1
ATOM 2244 C C . ILE B 1 40 ? 0.777 9.117 -9.414 1 76.06 40 ILE B C 1
ATOM 2246 O O . ILE B 1 40 ? -0.387 9.266 -9.789 1 76.06 40 ILE B O 1
ATOM 2250 N N . ALA B 1 41 ? 1.668 10.047 -9.328 1 79.81 41 ALA B N 1
ATOM 2251 C CA . ALA B 1 41 ? 1.262 11.414 -9.664 1 79.81 41 ALA B CA 1
ATOM 2252 C C . ALA B 1 41 ? 0.842 11.516 -11.125 1 79.81 41 ALA B C 1
ATOM 2254 O O . ALA B 1 41 ? -0.127 12.211 -11.453 1 79.81 41 ALA B O 1
ATOM 2255 N N . GLY B 1 42 ? 1.59 10.836 -12 1 77 42 GLY B N 1
ATOM 2256 C CA . GLY B 1 42 ? 1.238 10.82 -13.406 1 77 42 GLY B CA 1
ATOM 2257 C C . GLY B 1 42 ? -0.131 10.227 -13.68 1 77 42 GLY B C 1
ATOM 2258 O O . GLY B 1 42 ? -0.896 10.75 -14.484 1 77 42 GLY B O 1
ATOM 2259 N N . ILE B 1 43 ? -0.445 9.219 -12.992 1 73.62 43 ILE B N 1
ATOM 2260 C CA . ILE B 1 43 ? -1.755 8.586 -13.117 1 73.62 43 ILE B CA 1
ATOM 2261 C C . ILE B 1 43 ? -2.838 9.547 -12.633 1 73.62 43 ILE B C 1
ATOM 2263 O O . ILE B 1 43 ? -3.865 9.719 -13.289 1 73.62 43 ILE B O 1
ATOM 2267 N N . ALA B 1 44 ? -2.619 10.125 -11.477 1 77.56 44 ALA B N 1
ATOM 2268 C CA . ALA B 1 44 ? -3.574 11.086 -10.938 1 77.56 44 ALA B CA 1
ATOM 2269 C C . ALA B 1 44 ? -3.83 12.219 -11.93 1 77.56 44 ALA B C 1
ATOM 2271 O O . ALA B 1 44 ? -4.98 12.586 -12.18 1 77.56 44 ALA B O 1
ATOM 2272 N N . GLN B 1 45 ? -2.818 12.664 -12.516 1 80.38 45 GLN B N 1
ATOM 2273 C CA . GLN B 1 45 ? -2.939 13.766 -13.469 1 80.38 45 GLN B CA 1
ATOM 2274 C C . GLN B 1 45 ? -3.672 13.32 -14.734 1 80.38 45 GLN B C 1
ATOM 2276 O O . GLN B 1 45 ? -4.461 14.078 -15.297 1 80.38 45 GLN B O 1
ATOM 2281 N N . THR B 1 46 ? -3.344 12.133 -15.133 1 74.69 46 THR B N 1
ATOM 2282 C CA . THR B 1 46 ? -4.027 11.594 -16.312 1 74.69 46 THR B CA 1
ATOM 2283 C C . THR B 1 46 ? -5.531 11.5 -16.062 1 74.69 46 THR B C 1
ATOM 2285 O O . THR B 1 46 ? -6.328 11.844 -16.938 1 74.69 46 THR B O 1
ATOM 2288 N N . ILE B 1 47 ? -5.871 11.086 -14.891 1 72.31 47 ILE B N 1
ATOM 2289 C CA . ILE B 1 47 ? -7.277 10.945 -14.531 1 72.31 47 ILE B CA 1
ATOM 2290 C C . ILE B 1 47 ? -7.918 12.328 -14.406 1 72.31 47 ILE B C 1
ATOM 2292 O O . ILE B 1 47 ? -9.039 12.547 -14.875 1 72.31 47 ILE B O 1
ATOM 2296 N N . GLN B 1 48 ? -7.199 13.234 -13.828 1 74.88 48 GLN B N 1
ATOM 2297 C CA . GLN B 1 48 ? -7.676 14.609 -13.68 1 74.88 48 GLN B CA 1
ATOM 2298 C C . GLN B 1 48 ? -7.965 15.242 -15.039 1 74.88 48 GLN B C 1
ATOM 2300 O O . GLN B 1 48 ? -8.883 16.062 -15.172 1 74.88 48 GLN B O 1
ATOM 2305 N N . ASN B 1 49 ? -7.262 14.758 -15.977 1 77.38 49 ASN B N 1
ATOM 2306 C CA . ASN B 1 49 ? -7.355 15.391 -17.297 1 77.38 49 ASN B CA 1
ATOM 2307 C C . ASN B 1 49 ? -8.328 14.648 -18.203 1 77.38 49 ASN B C 1
ATOM 2309 O O . ASN B 1 49 ? -8.586 15.086 -19.328 1 77.38 49 ASN B O 1
ATOM 2313 N N . ASN B 1 50 ? -8.75 13.586 -17.625 1 69.94 50 ASN B N 1
ATOM 2314 C CA . ASN B 1 50 ? -9.742 12.867 -18.406 1 69.94 50 ASN B CA 1
ATOM 2315 C C . ASN B 1 50 ? -11.102 13.562 -18.359 1 69.94 50 ASN B C 1
ATOM 2317 O O . ASN B 1 50 ? -11.781 13.547 -17.328 1 69.94 50 ASN B O 1
ATOM 2321 N N . THR B 1 51 ? -11.586 14.07 -19.375 1 70.62 51 THR B N 1
ATOM 2322 C CA . THR B 1 51 ? -12.773 14.906 -19.469 1 70.62 51 THR B CA 1
ATOM 2323 C C . THR B 1 51 ? -14.031 14.086 -19.219 1 70.62 51 THR B C 1
ATOM 2325 O O . THR B 1 51 ? -15.07 14.633 -18.844 1 70.62 51 THR B O 1
ATOM 2328 N N . ALA B 1 52 ? -13.898 12.852 -19.406 1 62.59 52 ALA B N 1
ATOM 2329 C CA . ALA B 1 52 ? -15.07 12 -19.203 1 62.59 52 ALA B CA 1
ATOM 2330 C C . ALA B 1 52 ? -15.453 11.938 -17.719 1 62.59 52 ALA B C 1
ATOM 2332 O O . ALA B 1 52 ? -16.625 11.711 -17.391 1 62.59 52 ALA B O 1
ATOM 2333 N N . TRP B 1 53 ? -14.516 12.242 -16.875 1 62.34 53 TRP B N 1
ATOM 2334 C CA . TRP B 1 53 ? -14.781 12.094 -15.453 1 62.34 53 TRP B CA 1
ATOM 2335 C C . TRP B 1 53 ? -15.078 13.445 -14.805 1 62.34 53 TRP B C 1
ATOM 2337 O O . TRP B 1 53 ? -15.617 13.508 -13.703 1 62.34 53 TRP B O 1
ATOM 2347 N N . ASN B 1 54 ? -14.836 14.5 -15.477 1 70.19 54 ASN B N 1
ATOM 2348 C CA . ASN B 1 54 ? -15.086 15.844 -14.961 1 70.19 54 ASN B CA 1
ATOM 2349 C C . ASN B 1 54 ? -14.602 15.984 -13.523 1 70.19 54 ASN B C 1
ATOM 2351 O O . ASN B 1 54 ? -15.359 16.422 -12.648 1 70.19 54 ASN B O 1
ATOM 2355 N N . ILE B 1 55 ? -13.422 15.602 -13.273 1 69.12 55 ILE B N 1
ATOM 2356 C CA . ILE B 1 55 ? -12.836 15.625 -11.938 1 69.12 55 ILE B CA 1
ATOM 2357 C C . ILE B 1 55 ? -12.344 17.031 -11.609 1 69.12 55 ILE B C 1
ATOM 2359 O O . ILE B 1 55 ? -11.719 17.688 -12.445 1 69.12 55 ILE B O 1
ATOM 2363 N N . ASP B 1 56 ? -12.734 17.594 -10.453 1 75.44 56 ASP B N 1
ATOM 2364 C CA . ASP B 1 56 ? -12.164 18.828 -9.938 1 75.44 56 ASP B CA 1
ATOM 2365 C C . ASP B 1 56 ? -10.711 18.625 -9.508 1 75.44 56 ASP B C 1
ATOM 2367 O O . ASP B 1 56 ? -10.445 18 -8.477 1 75.44 56 ASP B O 1
ATOM 2371 N N . LYS B 1 57 ? -9.773 19.203 -10.25 1 81.5 57 LYS B N 1
ATOM 2372 C CA . LYS B 1 57 ? -8.344 18.984 -10.023 1 81.5 57 LYS B CA 1
ATOM 2373 C C . LYS B 1 57 ? -7.922 19.516 -8.656 1 81.5 57 LYS B C 1
ATOM 2375 O O . LYS B 1 57 ? -6.855 19.156 -8.148 1 81.5 57 LYS B O 1
ATOM 2380 N N . LYS B 1 58 ? -8.75 20.344 -8.078 1 86.62 58 LYS B N 1
ATOM 2381 C CA . LYS B 1 58 ? -8.414 20.938 -6.785 1 86.62 58 LYS B CA 1
ATOM 2382 C C . LYS B 1 58 ? -8.828 20.016 -5.641 1 86.62 58 LYS B C 1
ATOM 2384 O O . LYS B 1 58 ? -8.539 20.297 -4.473 1 86.62 58 LYS B O 1
ATOM 2389 N N . ARG B 1 59 ? -9.461 18.922 -6.023 1 84.75 59 ARG B N 1
ATOM 2390 C CA . ARG B 1 59 ? -9.984 18.016 -5.004 1 84.75 59 ARG B CA 1
ATOM 2391 C C . ARG B 1 59 ? -9.453 16.609 -5.203 1 84.75 59 ARG B C 1
ATOM 2393 O O . ARG B 1 59 ? -10.227 15.641 -5.234 1 84.75 59 ARG B O 1
ATOM 2400 N N . THR B 1 60 ? -8.172 16.484 -5.336 1 83.94 60 THR B N 1
ATOM 2401 C CA . THR B 1 60 ? -7.48 15.211 -5.375 1 83.94 60 THR B CA 1
ATOM 2402 C C . THR B 1 60 ? -6.75 14.953 -4.059 1 83.94 60 THR B C 1
ATOM 2404 O O . THR B 1 60 ? -5.945 15.773 -3.617 1 83.94 60 THR B O 1
ATOM 2407 N N . TYR B 1 61 ? -7.121 13.836 -3.459 1 84.69 61 TYR B N 1
ATOM 2408 C CA . TYR B 1 61 ? -6.566 13.508 -2.148 1 84.69 61 TYR B CA 1
ATOM 2409 C C . TYR B 1 61 ? -5.977 12.102 -2.141 1 84.69 61 TYR B C 1
ATOM 2411 O O . TYR B 1 61 ? -6.297 11.281 -3.004 1 84.69 61 TYR B O 1
ATOM 2419 N N . VAL B 1 62 ? -5.074 11.883 -1.236 1 84.12 62 VAL B N 1
ATOM 2420 C CA . VAL B 1 62 ? -4.504 10.547 -1.082 1 84.12 62 VAL B CA 1
ATOM 2421 C C . VAL B 1 62 ? -4.512 10.148 0.392 1 84.12 62 VAL B C 1
ATOM 2423 O O . VAL B 1 62 ? -4.254 10.977 1.268 1 84.12 62 VAL B O 1
ATOM 2426 N N . ILE B 1 63 ? -4.934 8.922 0.659 1 85.56 63 ILE B N 1
ATOM 2427 C CA . ILE B 1 63 ? -4.984 8.328 1.99 1 85.56 63 ILE B CA 1
ATOM 2428 C C . ILE B 1 63 ? -4.359 6.938 1.957 1 85.56 63 ILE B C 1
ATOM 2430 O O . ILE B 1 63 ? -4.512 6.207 0.975 1 85.56 63 ILE B O 1
ATOM 2434 N N . GLY B 1 64 ? -3.576 6.598 2.973 1 81.31 64 GLY B N 1
ATOM 2435 C CA . GLY B 1 64 ? -2.9 5.312 2.988 1 81.31 64 GLY B CA 1
ATOM 2436 C C . GLY B 1 64 ? -2.668 4.773 4.387 1 81.31 64 GLY B C 1
ATOM 2437 O O . GLY B 1 64 ? -2.863 5.488 5.371 1 81.31 64 GLY B O 1
ATOM 2438 N N . PHE B 1 65 ? -2.322 3.521 4.41 1 80.94 65 PHE B N 1
ATOM 2439 C CA . PHE B 1 65 ? -2.086 2.791 5.648 1 80.94 65 PHE B CA 1
ATOM 2440 C C . PHE B 1 65 ? -0.77 2.023 5.582 1 80.94 65 PHE B C 1
ATOM 2442 O O . PHE B 1 65 ? -0.429 1.454 4.543 1 80.94 65 PHE B O 1
ATOM 2449 N N . SER B 1 66 ? -0.092 2.053 6.711 1 81.31 66 SER B N 1
ATOM 2450 C CA . SER B 1 66 ? 1.165 1.315 6.785 1 81.31 66 SER B CA 1
ATOM 2451 C C . SER B 1 66 ? 2.16 1.813 5.742 1 81.31 66 SER B C 1
ATOM 2453 O O . SER B 1 66 ? 2.432 3.012 5.656 1 81.31 66 SER B O 1
ATOM 2455 N N . THR B 1 67 ? 2.697 0.89 4.871 1 74.94 67 THR B N 1
ATOM 2456 C CA . THR B 1 67 ? 3.617 1.316 3.82 1 74.94 67 THR B CA 1
ATOM 2457 C C . THR B 1 67 ? 2.92 2.25 2.836 1 74.94 67 THR B C 1
ATOM 2459 O O . THR B 1 67 ? 3.547 3.152 2.277 1 74.94 67 THR B O 1
ATOM 2462 N N . GLY B 1 68 ? 1.617 2.078 2.668 1 76.31 68 GLY B N 1
ATOM 2463 C CA . GLY B 1 68 ? 0.838 2.996 1.853 1 76.31 68 GLY B CA 1
ATOM 2464 C C . GLY B 1 68 ? 0.737 4.387 2.451 1 76.31 68 GLY B C 1
ATOM 2465 O O . GLY B 1 68 ? 0.651 5.375 1.722 1 76.31 68 GLY B O 1
ATOM 2466 N N . ALA B 1 69 ? 0.779 4.406 3.799 1 84.69 69 ALA B N 1
ATOM 2467 C CA . ALA B 1 69 ? 0.779 5.699 4.477 1 84.69 69 ALA B CA 1
ATOM 2468 C C . ALA B 1 69 ? 2.096 6.441 4.246 1 84.69 69 ALA B C 1
ATOM 2470 O O . ALA B 1 69 ? 2.109 7.664 4.105 1 84.69 69 ALA B O 1
ATOM 2471 N N . ALA B 1 70 ? 3.182 5.699 4.246 1 82.88 70 ALA B N 1
ATOM 2472 C CA . ALA B 1 70 ? 4.477 6.305 3.949 1 82.88 70 ALA B CA 1
ATOM 2473 C C . ALA B 1 70 ? 4.492 6.91 2.549 1 82.88 70 ALA B C 1
ATOM 2475 O O . ALA B 1 70 ? 4.969 8.031 2.354 1 82.88 70 ALA B O 1
ATOM 2476 N N . MET B 1 71 ? 4.012 6.199 1.634 1 80.25 71 MET B N 1
ATOM 2477 C CA . MET B 1 71 ? 3.932 6.711 0.27 1 80.25 71 MET B CA 1
ATOM 2478 C C . MET B 1 71 ? 3.037 7.945 0.205 1 80.25 71 MET B C 1
ATOM 2480 O O . MET B 1 71 ? 3.309 8.875 -0.559 1 80.25 71 MET B O 1
ATOM 2484 N N . THR B 1 72 ? 1.948 7.934 0.969 1 86.31 72 THR B N 1
ATOM 2485 C CA . THR B 1 72 ? 1.043 9.07 1.034 1 86.31 72 THR B CA 1
ATOM 2486 C C . THR B 1 72 ? 1.792 10.336 1.453 1 86.31 72 THR B C 1
ATOM 2488 O O . THR B 1 72 ? 1.593 11.406 0.873 1 86.31 72 THR B O 1
ATOM 2491 N N . VAL B 1 73 ? 2.643 10.203 2.4 1 88.56 73 VAL B N 1
ATOM 2492 C CA . VAL B 1 73 ? 3.439 11.336 2.848 1 88.56 73 VAL B CA 1
ATOM 2493 C C . VAL B 1 73 ? 4.387 11.773 1.733 1 88.56 73 VAL B C 1
ATOM 2495 O O . VAL B 1 73 ? 4.516 12.969 1.452 1 88.56 73 VAL B O 1
ATOM 2498 N N . ILE B 1 74 ? 5.039 10.828 1.034 1 85.56 74 ILE B N 1
ATOM 2499 C CA . ILE B 1 74 ? 5.957 11.133 -0.061 1 85.56 74 ILE B CA 1
ATOM 2500 C C . ILE B 1 74 ? 5.219 11.891 -1.157 1 85.56 74 ILE B C 1
ATOM 2502 O O . ILE B 1 74 ? 5.723 12.898 -1.668 1 85.56 74 ILE B O 1
ATOM 2506 N N . LEU B 1 75 ? 4.027 11.477 -1.438 1 85.81 75 LEU B N 1
ATOM 2507 C CA . LEU B 1 75 ? 3.242 12.125 -2.486 1 85.81 75 LEU B CA 1
ATOM 2508 C C . LEU B 1 75 ? 2.842 13.539 -2.076 1 85.81 75 LEU B C 1
ATOM 2510 O O . LEU B 1 75 ? 2.918 14.469 -2.883 1 85.81 75 LEU B O 1
ATOM 2514 N N . GLY B 1 76 ? 2.377 13.711 -0.864 1 91.5 76 GLY B N 1
ATOM 2515 C CA . GLY B 1 76 ? 2.027 15.039 -0.385 1 91.5 76 GLY B CA 1
ATOM 2516 C C . GLY B 1 76 ? 3.188 16.016 -0.436 1 91.5 76 GLY B C 1
ATOM 2517 O O . GLY B 1 76 ? 3 17.188 -0.75 1 91.5 76 GLY B O 1
ATOM 2518 N N . VAL B 1 77 ? 4.367 15.477 -0.185 1 93.44 77 VAL B N 1
ATOM 2519 C CA . VAL B 1 77 ? 5.562 16.312 -0.123 1 93.44 77 VAL B CA 1
ATOM 2520 C C . VAL B 1 77 ? 6.07 16.594 -1.535 1 93.44 77 VAL B C 1
ATOM 2522 O O . VAL B 1 77 ? 6.395 17.734 -1.87 1 93.44 77 VAL B O 1
ATOM 2525 N N . THR B 1 78 ? 6.145 15.633 -2.404 1 90.94 78 THR B N 1
ATOM 2526 C CA . THR B 1 78 ? 6.824 15.773 -3.686 1 90.94 78 THR B CA 1
ATOM 2527 C C . THR B 1 78 ? 5.859 16.266 -4.758 1 90.94 78 THR B C 1
ATOM 2529 O O . THR B 1 78 ? 6.285 16.797 -5.789 1 90.94 78 THR B O 1
ATOM 2532 N N . TYR B 1 79 ? 4.566 16.125 -4.547 1 91.69 79 TYR B N 1
ATOM 2533 C CA . TYR B 1 79 ? 3.566 16.547 -5.52 1 91.69 79 TYR B CA 1
ATOM 2534 C C . TYR B 1 79 ? 2.441 17.328 -4.84 1 91.69 79 TYR B C 1
ATOM 2536 O O . TYR B 1 79 ? 1.263 17.016 -5.031 1 91.69 79 TYR B O 1
ATOM 2544 N N . PRO B 1 80 ? 2.811 18.312 -4.078 1 94.31 80 PRO B N 1
ATOM 2545 C CA . PRO B 1 80 ? 1.771 19.094 -3.404 1 94.31 80 PRO B CA 1
ATOM 2546 C C . PRO B 1 80 ? 0.844 19.812 -4.383 1 94.31 80 PRO B C 1
ATOM 2548 O O . PRO B 1 80 ? -0.245 20.25 -3.998 1 94.31 80 PRO B O 1
ATOM 2551 N N . ASP B 1 81 ? 1.236 19.922 -5.66 1 93 81 ASP B N 1
ATOM 2552 C CA . ASP B 1 81 ? 0.439 20.562 -6.707 1 93 81 ASP B CA 1
ATOM 2553 C C . ASP B 1 81 ? -0.597 19.594 -7.27 1 93 81 ASP B C 1
ATOM 2555 O O . ASP B 1 81 ? -1.521 20 -7.977 1 93 81 ASP B O 1
ATOM 2559 N N . VAL B 1 82 ? -0.483 18.359 -6.922 1 88.62 82 VAL B N 1
ATOM 2560 C CA . VAL B 1 82 ? -1.41 17.344 -7.426 1 88.62 82 VAL B CA 1
ATOM 2561 C C . VAL B 1 82 ? -2.373 16.938 -6.316 1 88.62 82 VAL B C 1
ATOM 2563 O O . VAL B 1 82 ? -3.578 16.797 -6.547 1 88.62 82 VAL B O 1
ATOM 2566 N N . PHE B 1 83 ? -1.863 16.766 -5.105 1 89.25 83 PHE B N 1
ATOM 2567 C CA . PHE B 1 83 ? -2.666 16.281 -3.992 1 89.25 83 PHE B CA 1
ATOM 2568 C C . PHE B 1 83 ? -2.969 17.391 -3.006 1 89.25 83 PHE B C 1
ATOM 2570 O O . PHE B 1 83 ? -2.055 17.969 -2.416 1 89.25 83 PHE B O 1
ATOM 2577 N N . ALA B 1 84 ? -4.23 17.609 -2.795 1 91.12 84 ALA B N 1
ATOM 2578 C CA . ALA B 1 84 ? -4.68 18.75 -2.02 1 91.12 84 ALA B CA 1
ATOM 2579 C C . ALA B 1 84 ? -4.48 18.531 -0.524 1 91.12 84 ALA B C 1
ATOM 2581 O O . ALA B 1 84 ? -4.215 19.469 0.227 1 91.12 84 ALA B O 1
ATOM 2582 N N . ALA B 1 85 ? -4.656 17.328 -0.122 1 92.88 85 ALA B N 1
ATOM 2583 C CA . ALA B 1 85 ? -4.508 16.906 1.271 1 92.88 85 ALA B CA 1
ATOM 2584 C C . ALA B 1 85 ? -4.203 15.414 1.369 1 92.88 85 ALA B C 1
ATOM 2586 O O . ALA B 1 85 ? -4.363 14.68 0.394 1 92.88 85 ALA B O 1
ATOM 2587 N N . ILE B 1 86 ? -3.705 14.977 2.555 1 91.94 86 ILE B N 1
ATOM 2588 C CA . ILE B 1 86 ? -3.307 13.578 2.676 1 91.94 86 ILE B CA 1
ATOM 2589 C C . ILE B 1 86 ? -3.814 13.016 4 1 91.94 86 ILE B C 1
ATOM 2591 O O . ILE B 1 86 ? -3.947 13.742 4.984 1 91.94 86 ILE B O 1
ATOM 2595 N N . GLY B 1 87 ? -4.18 11.711 4.023 1 92.25 87 GLY B N 1
ATOM 2596 C CA . GLY B 1 87 ? -4.52 10.93 5.203 1 92.25 87 GLY B CA 1
ATOM 2597 C C . GLY B 1 87 ? -3.533 9.812 5.484 1 92.25 87 GLY B C 1
ATOM 2598 O O . GLY B 1 87 ? -3.324 8.938 4.645 1 92.25 87 GLY B O 1
ATOM 2599 N N . VAL B 1 88 ? -2.967 9.82 6.672 1 92.19 88 VAL B N 1
ATOM 2600 C CA . VAL B 1 88 ? -1.857 8.938 7.008 1 92.19 88 VAL B CA 1
ATOM 2601 C C . VAL B 1 88 ? -2.262 8.016 8.156 1 92.19 88 VAL B C 1
ATOM 2603 O O . VAL B 1 88 ? -2.344 8.453 9.312 1 92.19 88 VAL B O 1
ATOM 2606 N N . GLY B 1 89 ? -2.475 6.75 7.852 1 90.69 89 GLY B N 1
ATOM 2607 C CA . GLY B 1 89 ? -2.758 5.754 8.875 1 90.69 89 GLY B CA 1
ATOM 2608 C C . GLY B 1 89 ? -1.563 4.875 9.195 1 90.69 89 GLY B C 1
ATOM 2609 O O . GLY B 1 89 ? -1.153 4.051 8.367 1 90.69 89 GLY B O 1
ATOM 2610 N N . SER B 1 90 ? -1.058 5.078 10.367 1 88.38 90 SER B N 1
ATOM 2611 C CA . SER B 1 90 ? 0.056 4.254 10.82 1 88.38 90 SER B CA 1
ATOM 2612 C C . SER B 1 90 ? 1.222 4.301 9.844 1 88.38 90 SER B C 1
ATOM 2614 O O . SER B 1 90 ? 1.693 3.262 9.375 1 88.38 90 SER B O 1
ATOM 2616 N N . GLY B 1 91 ? 1.666 5.48 9.523 1 86.38 91 GLY B N 1
ATOM 2617 C CA . GLY B 1 91 ? 2.727 5.684 8.547 1 86.38 91 GLY B CA 1
ATOM 2618 C C . GLY B 1 91 ? 3.959 6.344 9.133 1 86.38 91 GLY B C 1
ATOM 2619 O O . GLY B 1 91 ? 4.121 6.395 10.352 1 86.38 91 GLY B O 1
ATOM 2620 N N . PHE B 1 92 ? 4.809 6.758 8.211 1 85.56 92 PHE B N 1
ATOM 2621 C CA . PHE B 1 92 ? 6.086 7.363 8.57 1 85.56 92 PHE B CA 1
ATOM 2622 C C . PHE B 1 92 ? 6.223 8.75 7.938 1 85.56 92 PHE B C 1
ATOM 2624 O O . PHE B 1 92 ? 5.605 9.031 6.91 1 85.56 92 PHE B O 1
ATOM 2631 N N . GLN B 1 93 ? 7.102 9.539 8.633 1 91.19 93 GLN B N 1
ATOM 2632 C CA . GLN B 1 93 ? 7.406 10.859 8.094 1 91.19 93 GLN B CA 1
ATOM 2633 C C . GLN B 1 93 ? 8.273 10.758 6.836 1 91.19 93 GLN B C 1
ATOM 2635 O O . GLN B 1 93 ? 8.773 9.68 6.512 1 91.19 93 GLN B O 1
ATOM 2640 N N . TYR B 1 94 ? 8.242 11.867 6.078 1 89 94 TYR B N 1
ATOM 2641 C CA . TYR B 1 94 ? 9.062 11.945 4.875 1 89 94 TYR B CA 1
ATOM 2642 C C . TYR B 1 94 ? 10.531 11.68 5.195 1 89 94 TYR B C 1
ATOM 2644 O O . TYR B 1 94 ? 11.086 12.289 6.113 1 89 94 TYR B O 1
ATOM 2652 N N . LYS B 1 95 ? 11.125 10.711 4.484 1 81.25 95 LYS B N 1
ATOM 2653 C CA . LYS B 1 95 ? 12.523 10.32 4.625 1 81.25 95 LYS B CA 1
ATOM 2654 C C . LYS B 1 95 ? 12.828 9.875 6.051 1 81.25 95 LYS B C 1
ATOM 2656 O O . LYS B 1 95 ? 13.82 10.32 6.645 1 81.25 95 LYS B O 1
ATOM 2661 N N . SER B 1 96 ? 11.836 9.18 6.715 1 73.38 96 SER B N 1
ATOM 2662 C CA . SER B 1 96 ? 12.016 8.625 8.055 1 73.38 96 SER B CA 1
ATOM 2663 C C . SER B 1 96 ? 13.211 7.676 8.102 1 73.38 96 SER B C 1
ATOM 2665 O O . SER B 1 96 ? 13.984 7.691 9.062 1 73.38 96 SER B O 1
ATOM 2667 N N . ALA B 1 97 ? 13.125 6.574 7.477 1 59.47 97 ALA B N 1
ATOM 2668 C CA . ALA B 1 97 ? 14.227 5.621 7.473 1 59.47 97 ALA B CA 1
ATOM 2669 C C . ALA B 1 97 ? 14.984 5.656 6.145 1 59.47 97 ALA B C 1
ATOM 2671 O O . ALA B 1 97 ? 14.391 5.918 5.098 1 59.47 97 ALA B O 1
ATOM 2672 N N . THR B 1 98 ? 16.328 6.012 6.215 1 46.88 98 THR B N 1
ATOM 2673 C CA . THR B 1 98 ? 17.141 6.012 5 1 46.88 98 THR B CA 1
ATOM 2674 C C . THR B 1 98 ? 17.484 4.586 4.582 1 46.88 98 THR B C 1
ATOM 2676 O O . THR B 1 98 ? 17.688 4.312 3.398 1 46.88 98 THR B O 1
ATOM 2679 N N . THR B 1 99 ? 17.672 3.754 5.695 1 43.31 99 THR B N 1
ATOM 2680 C CA . THR B 1 99 ? 18.047 2.381 5.379 1 43.31 99 THR B CA 1
ATOM 2681 C C . THR B 1 99 ? 17.109 1.391 6.062 1 43.31 99 THR B C 1
ATOM 2683 O O . THR B 1 99 ? 16.422 1.745 7.012 1 43.31 99 THR B O 1
ATOM 2686 N N . PHE B 1 100 ? 16.891 0.13 5.438 1 39.53 100 PHE B N 1
ATOM 2687 C CA . PHE B 1 100 ? 16.109 -0.982 5.969 1 39.53 100 PHE B CA 1
ATOM 2688 C C . PHE B 1 100 ? 16.438 -1.216 7.438 1 39.53 100 PHE B C 1
ATOM 2690 O O . PHE B 1 100 ? 15.523 -1.375 8.258 1 39.53 100 PHE B O 1
ATOM 2697 N N . ALA B 1 101 ? 17.75 -1.361 7.766 1 41.44 101 ALA B N 1
ATOM 2698 C CA . ALA B 1 101 ? 18.188 -1.586 9.141 1 41.44 101 ALA B CA 1
ATOM 2699 C C . ALA B 1 101 ? 17.609 -0.537 10.078 1 41.44 101 ALA B C 1
ATOM 2701 O O . ALA B 1 101 ? 17.188 -0.859 11.195 1 41.44 101 ALA B O 1
ATOM 2702 N N . ASN B 1 102 ? 17.547 0.505 9.516 1 46 102 ASN B N 1
ATOM 2703 C CA . ASN B 1 102 ? 17.016 1.583 10.344 1 46 102 ASN B CA 1
ATOM 2704 C C . ASN B 1 102 ? 15.5 1.511 10.445 1 46 102 ASN B C 1
ATOM 2706 O O . ASN B 1 102 ? 14.93 1.807 11.5 1 46 102 ASN B O 1
ATOM 2710 N N . ALA B 1 103 ? 14.922 1.106 9.336 1 47.03 103 ALA B N 1
ATOM 2711 C CA . ALA B 1 103 ? 13.469 0.971 9.375 1 47.03 103 ALA B CA 1
ATOM 2712 C C . ALA B 1 103 ? 13.039 -0.054 10.422 1 47.03 103 ALA B C 1
ATOM 2714 O O . ALA B 1 103 ? 12.109 0.186 11.188 1 47.03 103 ALA B O 1
ATOM 2715 N N . LEU B 1 104 ? 13.695 -1.363 10.32 1 47.94 104 LEU B N 1
ATOM 2716 C CA . LEU B 1 104 ? 13.406 -2.381 11.328 1 47.94 104 LEU B CA 1
ATOM 2717 C C . LEU B 1 104 ? 13.68 -1.854 12.727 1 47.94 104 LEU B C 1
ATOM 2719 O O . LEU B 1 104 ? 12.914 -2.109 13.656 1 47.94 104 LEU B O 1
ATOM 2723 N N . ALA B 1 105 ? 14.922 -1.173 12.766 1 45.34 105 ALA B N 1
ATOM 2724 C CA . ALA B 1 105 ? 15.242 -0.583 14.062 1 45.34 105 ALA B CA 1
ATOM 2725 C C . ALA B 1 105 ? 14.227 0.488 14.445 1 45.34 105 ALA B C 1
ATOM 2727 O O . ALA B 1 105 ? 13.898 0.64 15.625 1 45.34 105 ALA B O 1
ATOM 2728 N N . GLN B 1 106 ? 13.812 1.194 13.438 1 48.81 106 GLN B N 1
ATOM 2729 C CA . GLN B 1 106 ? 12.883 2.291 13.68 1 48.81 106 GLN B CA 1
ATOM 2730 C C . GLN B 1 106 ? 11.484 1.766 13.984 1 48.81 106 GLN B C 1
ATOM 2732 O O . GLN B 1 106 ? 10.742 2.371 14.766 1 48.81 106 GLN B O 1
ATOM 2737 N N . SER B 1 107 ? 11.031 0.597 13.242 1 53.19 107 SER B N 1
ATOM 2738 C CA . SER B 1 107 ? 9.766 0.031 13.695 1 53.19 107 SER B CA 1
ATOM 2739 C C . SER B 1 107 ? 9.781 -0.238 15.195 1 53.19 107 SER B C 1
ATOM 2741 O O . SER B 1 107 ? 8.727 -0.29 15.828 1 53.19 107 SER B O 1
ATOM 2743 N N . ALA B 1 108 ? 11.125 -0.173 15.664 1 57.84 108 ALA B N 1
ATOM 2744 C CA . ALA B 1 108 ? 11.227 -0.457 17.094 1 57.84 108 ALA B CA 1
ATOM 2745 C C . ALA B 1 108 ? 11.422 0.826 17.891 1 57.84 108 ALA B C 1
ATOM 2747 O O . ALA B 1 108 ? 11.164 0.858 19.094 1 57.84 108 ALA B O 1
ATOM 2748 N N . GLY B 1 109 ? 11.859 1.944 17.094 1 70.44 109 GLY B N 1
ATOM 2749 C CA . GLY B 1 109 ? 12.094 3.154 17.875 1 70.44 109 GLY B CA 1
ATOM 2750 C C . GLY B 1 109 ? 11.852 4.426 17.078 1 70.44 109 GLY B C 1
ATOM 2751 O O . GLY B 1 109 ? 11.258 4.387 16 1 70.44 109 GLY B O 1
ATOM 2752 N N . PRO B 1 110 ? 12.195 5.621 17.688 1 79.62 110 PRO B N 1
ATOM 2753 C CA . PRO B 1 110 ? 11.977 6.914 17.031 1 79.62 110 PRO B CA 1
ATOM 2754 C C . PRO B 1 110 ? 12.828 7.09 15.773 1 79.62 110 PRO B C 1
ATOM 2756 O O . PRO B 1 110 ? 13.93 6.547 15.688 1 79.62 110 PRO B O 1
ATOM 2759 N N . GLY B 1 111 ? 12.234 7.746 14.773 1 80.44 111 GLY B N 1
ATOM 2760 C CA . GLY B 1 111 ? 12.969 8.172 13.586 1 80.44 111 GLY B CA 1
ATOM 2761 C C . GLY B 1 111 ? 13.781 9.43 13.805 1 80.44 111 GLY B C 1
ATOM 2762 O O . GLY B 1 111 ? 13.992 9.852 14.945 1 80.44 111 GLY B O 1
ATOM 2763 N N . PRO B 1 112 ? 14.32 9.961 12.648 1 85.12 112 PRO B N 1
ATOM 2764 C CA . PRO B 1 112 ? 15.062 11.219 12.758 1 85.12 112 PRO B CA 1
ATOM 2765 C C . PRO B 1 112 ? 14.195 12.359 13.297 1 85.12 112 PRO B C 1
ATOM 2767 O O . PRO B 1 112 ? 12.969 12.25 13.328 1 85.12 112 PRO B O 1
ATOM 2770 N N . ASP B 1 113 ? 14.828 13.438 13.711 1 91.56 113 ASP B N 1
ATOM 2771 C CA . ASP B 1 113 ? 14.156 14.602 14.273 1 91.56 113 ASP B CA 1
ATOM 2772 C C . ASP B 1 113 ? 13.07 15.109 13.344 1 91.56 113 ASP B C 1
ATOM 2774 O O . ASP B 1 113 ? 13.352 15.555 12.227 1 91.56 113 ASP B O 1
ATOM 2778 N N . PRO B 1 114 ? 11.883 15.102 13.812 1 94.56 114 PRO B N 1
ATOM 2779 C CA . PRO B 1 114 ? 10.789 15.445 12.898 1 94.56 114 PRO B CA 1
ATOM 2780 C C . PRO B 1 114 ? 10.805 16.922 12.484 1 94.56 114 PRO B C 1
ATOM 2782 O O . PRO B 1 114 ? 10.297 17.266 11.414 1 94.56 114 PRO B O 1
ATOM 2785 N N . VAL B 1 115 ? 11.344 17.781 13.312 1 96.62 115 VAL B N 1
ATOM 2786 C CA . VAL B 1 115 ? 11.469 19.172 12.906 1 96.62 115 VAL B CA 1
ATOM 2787 C C . VAL B 1 115 ? 12.391 19.281 11.695 1 96.62 115 VAL B C 1
ATOM 2789 O O . VAL B 1 115 ? 12.062 19.953 10.719 1 96.62 115 VAL B O 1
ATOM 2792 N N . GLN B 1 116 ? 13.5 18.594 11.711 1 94.81 116 GLN B N 1
ATOM 2793 C CA . GLN B 1 116 ? 14.43 18.578 10.594 1 94.81 116 GLN B CA 1
ATOM 2794 C C . GLN B 1 116 ? 13.805 17.922 9.367 1 94.81 116 GLN B C 1
ATOM 2796 O O . GLN B 1 116 ? 14 18.391 8.242 1 94.81 116 GLN B O 1
ATOM 2801 N N . GLN B 1 117 ? 13.086 16.844 9.648 1 92.62 117 GLN B N 1
ATOM 2802 C CA . GLN B 1 117 ? 12.445 16.156 8.539 1 92.62 117 GLN B CA 1
ATOM 2803 C C . GLN B 1 117 ? 11.383 17.031 7.883 1 92.62 117 GLN B C 1
ATOM 2805 O O . GLN B 1 117 ? 11.156 16.938 6.672 1 92.62 117 GLN B O 1
ATOM 2810 N N . GLY B 1 118 ? 10.719 17.891 8.742 1 95.94 118 GLY B N 1
ATOM 2811 C CA . GLY B 1 118 ? 9.789 18.859 8.18 1 95.94 118 GLY B CA 1
ATOM 2812 C C . GLY B 1 118 ? 10.453 19.859 7.258 1 95.94 118 GLY B C 1
ATOM 2813 O O . GLY B 1 118 ? 9.906 20.219 6.207 1 95.94 118 GLY B O 1
ATOM 2814 N N . ARG B 1 119 ? 11.641 20.312 7.602 1 96.5 119 ARG B N 1
ATOM 2815 C CA . ARG B 1 119 ? 12.391 21.234 6.758 1 96.5 119 ARG B CA 1
ATOM 2816 C C . ARG B 1 119 ? 12.805 20.562 5.453 1 96.5 119 ARG B C 1
ATOM 2818 O O . ARG B 1 119 ? 12.742 21.172 4.383 1 96.5 119 ARG B O 1
ATOM 2825 N N . ILE B 1 120 ? 13.203 19.328 5.57 1 92.56 120 ILE B N 1
ATOM 2826 C CA . ILE B 1 120 ? 13.594 18.562 4.395 1 92.56 120 ILE B CA 1
ATOM 2827 C C . ILE B 1 120 ? 12.391 18.375 3.477 1 92.56 120 ILE B C 1
ATOM 2829 O O . ILE B 1 120 ? 12.516 18.484 2.254 1 92.56 120 ILE B O 1
ATOM 2833 N N . ALA B 1 121 ? 11.25 18.094 4.086 1 93.75 121 ALA B N 1
ATOM 2834 C CA . ALA B 1 121 ? 10.016 17.938 3.309 1 93.75 121 ALA B CA 1
ATOM 2835 C C . ALA B 1 121 ? 9.68 19.234 2.564 1 93.75 121 ALA B C 1
ATOM 2837 O O . ALA B 1 121 ? 9.375 19.203 1.37 1 93.75 121 ALA B O 1
ATOM 2838 N N . TYR B 1 122 ? 9.758 20.375 3.26 1 96.44 122 TYR B N 1
ATOM 2839 C CA . TYR B 1 122 ? 9.5 21.656 2.625 1 96.44 122 TYR B CA 1
ATOM 2840 C C . TYR B 1 122 ? 10.445 21.891 1.456 1 96.44 122 TYR B C 1
ATOM 2842 O O . TYR B 1 122 ? 10.023 22.328 0.384 1 96.44 122 TYR B O 1
ATOM 2850 N N . GLN B 1 123 ? 11.727 21.578 1.625 1 95.25 123 GLN B N 1
ATOM 2851 C CA . GLN B 1 123 ? 12.719 21.75 0.567 1 95.25 123 GLN B CA 1
ATOM 2852 C C . GLN B 1 123 ? 12.391 20.891 -0.644 1 95.25 123 GLN B C 1
ATOM 2854 O O . GLN B 1 123 ? 12.578 21.312 -1.786 1 95.25 123 GLN B O 1
ATOM 2859 N N . ALA B 1 124 ? 11.883 19.766 -0.367 1 91.56 124 ALA B N 1
ATOM 2860 C CA . ALA B 1 124 ? 11.578 18.812 -1.438 1 91.56 124 ALA B CA 1
ATOM 2861 C C . ALA B 1 124 ? 10.383 19.281 -2.258 1 91.56 124 ALA B C 1
ATOM 2863 O O . ALA B 1 124 ? 10.211 18.859 -3.406 1 91.56 124 AL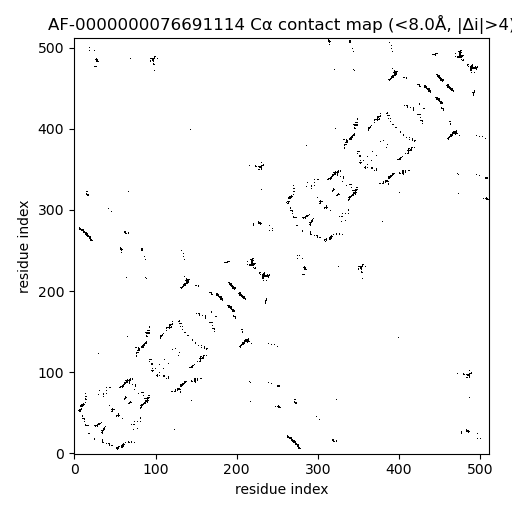A B O 1
ATOM 2864 N N . MET B 1 125 ? 9.523 20.062 -1.636 1 94.25 125 MET B N 1
ATOM 2865 C CA . MET B 1 125 ? 8.391 20.609 -2.369 1 94.25 125 MET B CA 1
ATOM 2866 C C . MET B 1 125 ? 8.859 21.531 -3.486 1 94.25 125 MET B C 1
ATOM 2868 O O . MET B 1 125 ? 8.195 21.672 -4.512 1 94.25 125 MET B O 1
ATOM 2872 N N . SER B 1 126 ? 10.047 22.203 -3.223 1 93.88 126 SER B N 1
ATOM 2873 C CA . SER B 1 126 ? 10.688 23.078 -4.203 1 93.88 126 SER B CA 1
ATOM 2874 C C . SER B 1 126 ? 9.734 24.172 -4.676 1 93.88 126 SER B C 1
ATOM 2876 O O . SER B 1 126 ? 9.086 24.828 -3.857 1 93.88 126 SER B O 1
ATOM 2878 N N . SER B 1 127 ? 9.57 24.406 -6.012 1 94.88 127 SER B N 1
ATOM 2879 C CA . SER B 1 127 ? 8.797 25.516 -6.562 1 94.88 127 SER B CA 1
ATOM 2880 C C . SER B 1 127 ? 7.297 25.266 -6.422 1 94.88 127 SER B C 1
ATOM 2882 O O . SER B 1 127 ? 6.488 26.172 -6.645 1 94.88 127 SER B O 1
ATOM 2884 N N . TYR B 1 128 ? 6.941 24.109 -5.953 1 95 128 TYR B N 1
ATOM 2885 C CA . TYR B 1 128 ? 5.527 23.766 -5.832 1 95 128 TYR B CA 1
ATOM 2886 C C . TYR B 1 128 ? 5.062 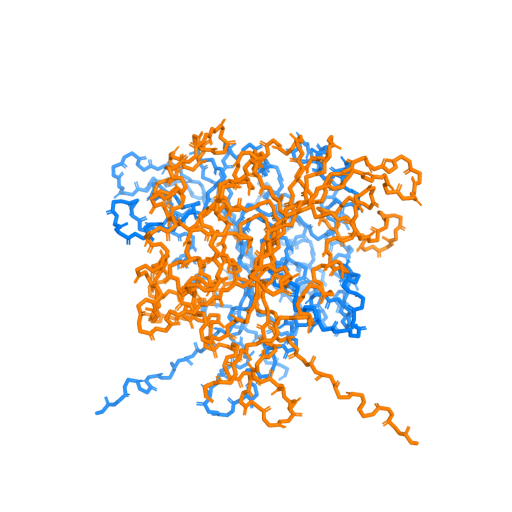23.875 -4.383 1 95 128 TYR B C 1
ATOM 2888 O O . TYR B 1 128 ? 3.977 23.406 -4.035 1 95 128 TYR B O 1
ATOM 2896 N N . ALA B 1 129 ? 5.891 24.484 -3.561 1 96 129 ALA B N 1
ATOM 2897 C CA . ALA B 1 129 ? 5.617 24.531 -2.125 1 96 129 ALA B CA 1
ATOM 2898 C C . ALA B 1 129 ? 4.262 25.172 -1.844 1 96 129 ALA B C 1
ATOM 2900 O O . ALA B 1 129 ? 3.975 26.266 -2.344 1 96 129 ALA B O 1
ATOM 2901 N N . ARG B 1 130 ? 3.48 24.484 -1.142 1 96.31 130 ARG B N 1
ATOM 2902 C CA . ARG B 1 130 ? 2.207 24.938 -0.583 1 96.31 130 ARG B CA 1
ATOM 2903 C C . ARG B 1 130 ? 1.826 24.109 0.641 1 96.31 130 ARG B C 1
ATOM 2905 O O . ARG B 1 130 ? 2.416 23.047 0.894 1 96.31 130 ARG B O 1
ATOM 2912 N N . ARG B 1 131 ? 0.886 24.609 1.286 1 95.56 131 ARG B N 1
ATOM 2913 C CA . ARG B 1 131 ? 0.352 23.859 2.414 1 95.56 131 ARG B CA 1
ATOM 2914 C C . ARG B 1 131 ? -0.302 22.562 1.944 1 95.56 131 ARG B C 1
ATOM 2916 O O . ARG B 1 131 ? -1.025 22.547 0.946 1 95.56 131 ARG B O 1
ATOM 2923 N N . VAL B 1 132 ? -0.03 21.484 2.645 1 96.62 132 VAL B N 1
ATOM 2924 C CA . VAL B 1 132 ? -0.67 20.188 2.436 1 96.62 132 VAL B CA 1
ATOM 2925 C C . VAL B 1 132 ? -1.348 19.734 3.725 1 96.62 132 VAL B C 1
ATOM 2927 O O . VAL B 1 132 ? -0.743 19.016 4.535 1 96.62 132 VAL B O 1
ATOM 2930 N N . PRO B 1 133 ? -2.637 20.109 3.873 1 97.38 133 PRO B N 1
ATOM 2931 C CA . PRO B 1 133 ? -3.361 19.656 5.059 1 97.38 133 PRO B CA 1
ATOM 2932 C C . PRO B 1 133 ? -3.244 18.141 5.27 1 97.38 133 PRO B C 1
ATOM 2934 O O . PRO B 1 133 ? -3.281 17.375 4.301 1 97.38 133 PRO B O 1
ATOM 2937 N N . THR B 1 134 ? -3.041 17.719 6.543 1 97.69 134 THR B N 1
ATOM 2938 C CA . THR B 1 134 ? -2.691 16.344 6.863 1 97.69 134 THR B CA 1
ATOM 2939 C C . THR B 1 134 ? -3.51 15.836 8.047 1 97.69 134 THR B C 1
ATOM 2941 O O . THR B 1 134 ? -3.568 16.484 9.094 1 97.69 134 THR B O 1
ATOM 2944 N N . ILE B 1 135 ? -4.172 14.695 7.859 1 97.12 135 ILE B N 1
ATOM 2945 C CA . ILE B 1 135 ? -4.859 14.023 8.953 1 97.12 135 ILE B CA 1
ATOM 2946 C C . ILE B 1 135 ? -4.188 12.68 9.242 1 97.12 135 ILE B C 1
ATOM 2948 O O . ILE B 1 135 ? -3.922 11.898 8.32 1 97.12 135 ILE B O 1
ATOM 2952 N N . VAL B 1 136 ? -3.85 12.414 10.508 1 98.31 136 VAL B N 1
ATOM 2953 C CA . VAL B 1 136 ? -3.074 11.25 10.922 1 98.31 136 VAL B CA 1
ATOM 2954 C C . VAL B 1 136 ? -3.893 10.406 11.891 1 98.31 136 VAL B C 1
ATOM 2956 O O . VAL B 1 136 ? -4.508 10.938 12.82 1 98.31 136 VAL B O 1
ATOM 2959 N N . PHE B 1 137 ? -3.945 9.109 11.672 1 96.38 137 PHE B N 1
ATOM 2960 C CA . PHE B 1 137 ? -4.527 8.125 12.578 1 96.38 137 PHE B CA 1
ATOM 2961 C C . PHE B 1 137 ? -3.479 7.121 13.039 1 96.38 137 PHE B C 1
ATOM 2963 O O . PHE B 1 137 ? -2.711 6.602 12.227 1 96.38 137 PHE B O 1
ATOM 2970 N N . HIS B 1 138 ? -3.463 6.871 14.289 1 97.06 138 HIS B N 1
ATOM 2971 C CA . HIS B 1 138 ? -2.475 5.922 14.789 1 97.06 138 HIS B CA 1
ATOM 2972 C C . HIS B 1 138 ? -2.945 5.27 16.094 1 97.06 138 HIS B C 1
ATOM 2974 O O . HIS B 1 138 ? -3.41 5.957 17 1 97.06 138 HIS B O 1
ATOM 2980 N N . GLY B 1 139 ? -2.885 3.918 16.172 1 95.75 139 GLY B N 1
ATOM 2981 C CA . GLY B 1 139 ? -3.143 3.203 17.406 1 95.75 139 GLY B CA 1
ATOM 2982 C C . GLY B 1 139 ? -1.967 3.223 18.375 1 95.75 139 GLY B C 1
ATOM 2983 O O . GLY B 1 139 ? -0.813 3.115 17.953 1 95.75 139 GLY B O 1
ATOM 2984 N N . THR B 1 140 ? -2.25 3.291 19.688 1 96.31 140 THR B N 1
ATOM 2985 C CA . THR B 1 140 ? -1.174 3.389 20.656 1 96.31 140 THR B CA 1
ATOM 2986 C C . THR B 1 140 ? -0.5 2.033 20.859 1 96.31 140 THR B C 1
ATOM 2988 O O . THR B 1 140 ? 0.632 1.962 21.344 1 96.31 140 THR B O 1
ATOM 2991 N N . ASP B 1 141 ? -1.178 0.976 20.484 1 91.31 141 ASP B N 1
ATOM 2992 C CA . ASP B 1 141 ? -0.616 -0.357 20.688 1 91.31 141 ASP B CA 1
ATOM 2993 C C . ASP B 1 141 ? -0.179 -0.97 19.359 1 91.31 141 ASP B C 1
ATOM 2995 O O . ASP B 1 141 ? -0.077 -2.193 19.234 1 91.31 141 ASP B O 1
ATOM 2999 N N . ASP B 1 142 ? -0.028 -0.072 18.406 1 87.25 142 ASP B N 1
ATOM 3000 C CA . ASP B 1 142 ? 0.533 -0.524 17.141 1 87.25 142 ASP B CA 1
ATOM 3001 C C . ASP B 1 142 ? 1.976 -0.994 17.312 1 87.25 142 ASP B C 1
ATOM 3003 O O . ASP B 1 142 ? 2.885 -0.177 17.469 1 87.25 142 ASP B O 1
ATOM 3007 N N . ASN B 1 143 ? 2.201 -2.244 17.219 1 77 143 ASN B N 1
ATOM 3008 C CA . ASN B 1 143 ? 3.531 -2.801 17.438 1 77 143 ASN B CA 1
ATOM 3009 C C . ASN B 1 143 ? 4.281 -3 16.125 1 77 143 ASN B C 1
ATOM 3011 O O . ASN B 1 143 ? 5.441 -3.414 16.109 1 77 143 ASN B O 1
ATOM 3015 N N . ILE B 1 144 ? 3.596 -2.699 15.07 1 74.62 144 ILE B N 1
ATOM 3016 C CA . ILE B 1 144 ? 4.227 -2.791 13.758 1 74.62 144 ILE B CA 1
ATOM 3017 C C . ILE B 1 144 ? 4.832 -1.44 13.375 1 74.62 144 ILE B C 1
ATOM 3019 O O . ILE B 1 144 ? 6 -1.364 12.984 1 74.62 144 ILE B O 1
ATOM 3023 N N . VAL B 1 145 ? 4.039 -0.455 13.422 1 81.5 145 VAL B N 1
ATOM 3024 C CA . VAL B 1 145 ? 4.469 0.936 13.32 1 81.5 145 VAL B CA 1
ATOM 3025 C C . VAL B 1 145 ? 4.16 1.664 14.633 1 81.5 145 VAL B C 1
ATOM 3027 O O . VAL B 1 145 ? 3.051 2.164 14.828 1 81.5 145 VAL B O 1
ATOM 3030 N N . PRO B 1 146 ? 5.137 1.725 15.438 1 87.25 146 PRO B N 1
ATOM 3031 C CA . PRO B 1 146 ? 4.879 2.336 16.734 1 87.25 146 PRO B CA 1
ATOM 3032 C C . PRO B 1 146 ? 4.293 3.74 16.625 1 87.25 146 PRO B C 1
ATOM 3034 O O . PRO B 1 146 ? 4.629 4.484 15.703 1 87.25 146 PRO B O 1
ATOM 3037 N N . GLU B 1 147 ? 3.508 4.121 17.609 1 92.81 147 GLU B N 1
ATOM 3038 C CA . GLU B 1 147 ? 2.725 5.352 17.578 1 92.81 147 GLU B CA 1
ATOM 3039 C C . GLU B 1 147 ? 3.627 6.578 17.5 1 92.81 147 GLU B C 1
ATOM 3041 O O . GLU B 1 147 ? 3.217 7.625 16.984 1 92.81 147 GLU B O 1
ATOM 3046 N N . ILE B 1 148 ? 4.879 6.469 17.953 1 93.19 148 ILE B N 1
ATOM 3047 C CA . ILE B 1 148 ? 5.801 7.598 17.906 1 93.19 148 ILE B CA 1
ATOM 3048 C C . ILE B 1 148 ? 5.914 8.094 16.453 1 93.19 148 ILE B C 1
ATOM 3050 O O . ILE B 1 148 ? 6.09 9.289 16.219 1 93.19 148 ILE B O 1
ATOM 3054 N N . HIS B 1 149 ? 5.746 7.234 15.531 1 91.38 149 HIS B N 1
ATOM 3055 C CA . HIS B 1 149 ? 5.883 7.609 14.125 1 91.38 149 HIS B CA 1
ATOM 3056 C C . HIS B 1 149 ? 4.703 8.461 13.664 1 91.38 149 HIS B C 1
ATOM 3058 O O . HIS B 1 149 ? 4.859 9.336 12.812 1 91.38 149 HIS B O 1
ATOM 3064 N N . GLY B 1 150 ? 3.459 8.211 14.234 1 95.44 150 GLY B N 1
ATOM 3065 C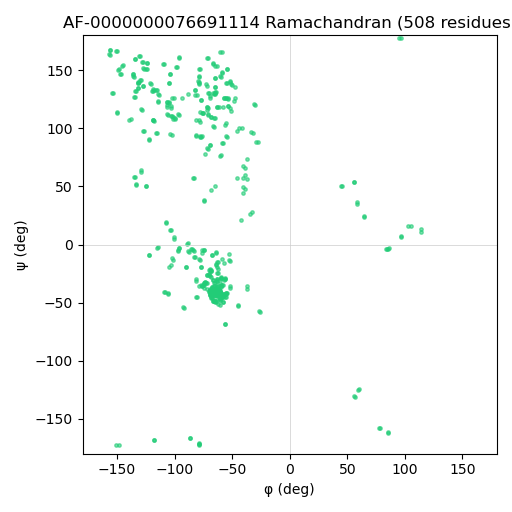 CA . GLY B 1 150 ? 2.344 9.109 13.984 1 95.44 150 GLY B CA 1
ATOM 3066 C C . GLY B 1 150 ? 2.586 10.516 14.484 1 95.44 150 GLY B C 1
ATOM 3067 O O . GLY B 1 150 ? 2.236 11.492 13.812 1 95.44 150 GLY B O 1
ATOM 3068 N N . LYS B 1 151 ? 3.205 10.602 15.641 1 96.62 151 LYS B N 1
ATOM 3069 C CA . LYS B 1 151 ? 3.58 11.898 16.188 1 96.62 151 LYS B CA 1
ATOM 3070 C C . LYS B 1 151 ? 4.621 12.586 15.312 1 96.62 151 LYS B C 1
ATOM 3072 O O . LYS B 1 151 ? 4.535 13.789 15.062 1 96.62 151 LYS B O 1
ATOM 3077 N N . GLU B 1 152 ? 5.578 11.828 14.82 1 94.38 152 GLU B N 1
ATOM 3078 C CA . GLU B 1 152 ? 6.629 12.359 13.961 1 94.38 152 GLU B CA 1
ATOM 3079 C C . GLU B 1 152 ? 6.047 12.898 12.648 1 94.38 152 GLU B C 1
ATOM 3081 O O . GLU B 1 152 ? 6.465 13.953 12.172 1 94.38 152 GLU B O 1
ATOM 3086 N N . VAL B 1 153 ? 5.121 12.133 12.078 1 96.06 153 VAL B N 1
ATOM 3087 C CA . VAL B 1 153 ? 4.449 12.609 10.875 1 96.06 153 VAL B CA 1
ATOM 3088 C C . VAL B 1 153 ? 3.756 13.938 11.164 1 96.06 153 VAL B C 1
ATOM 3090 O O . VAL B 1 153 ? 3.871 14.891 10.383 1 96.06 153 VAL B O 1
ATOM 3093 N N . THR B 1 154 ? 3.057 14.031 12.273 1 98.31 154 THR B N 1
ATOM 3094 C CA . THR B 1 154 ? 2.303 15.219 12.656 1 98.31 154 THR B CA 1
ATOM 3095 C C . THR B 1 154 ? 3.229 16.422 12.805 1 98.31 154 THR B C 1
ATOM 3097 O O . THR B 1 154 ? 2.973 17.484 12.234 1 98.31 154 THR B O 1
ATOM 3100 N N . ILE B 1 155 ? 4.309 16.266 13.5 1 98 155 ILE B N 1
ATOM 3101 C CA . ILE B 1 155 ? 5.258 17.344 13.758 1 98 155 ILE B CA 1
ATOM 3102 C C . ILE B 1 155 ? 5.918 17.766 12.445 1 98 155 ILE B C 1
ATOM 3104 O O . ILE B 1 155 ? 5.965 18.969 12.133 1 98 155 ILE B O 1
ATOM 3108 N N . SER B 1 156 ? 6.426 16.797 11.625 1 96.88 156 SER B N 1
ATOM 3109 C CA . SER B 1 156 ? 7.16 17.125 10.406 1 96.88 156 SER B CA 1
ATOM 3110 C C . SER B 1 156 ? 6.266 17.828 9.398 1 96.88 156 SER B C 1
ATOM 3112 O O . SER B 1 156 ? 6.684 18.797 8.766 1 96.88 156 SER B O 1
ATOM 3114 N N . MET B 1 157 ? 5.043 17.391 9.305 1 98 157 MET B N 1
ATOM 3115 C CA . MET B 1 157 ? 4.141 18.016 8.344 1 98 157 MET B CA 1
ATOM 3116 C C . MET B 1 157 ? 3.688 19.391 8.844 1 98 157 MET B C 1
ATOM 3118 O O . MET B 1 157 ? 3.441 20.297 8.047 1 98 157 MET B O 1
ATOM 3122 N N . ALA B 1 158 ? 3.539 19.562 10.195 1 97.94 158 ALA B N 1
ATOM 3123 C CA . ALA B 1 158 ? 3.252 20.891 10.727 1 97.94 158 ALA B CA 1
ATOM 3124 C C . ALA B 1 158 ? 4.359 21.875 10.375 1 97.94 158 ALA B C 1
ATOM 3126 O O . ALA B 1 158 ? 4.086 23 9.945 1 97.94 158 ALA B O 1
ATOM 3127 N N . VAL B 1 159 ? 5.582 21.438 10.5 1 97.62 159 VAL B N 1
ATOM 3128 C CA . VAL B 1 159 ? 6.727 22.297 10.195 1 97.62 159 VAL B CA 1
ATOM 3129 C C . VAL B 1 159 ? 6.734 22.625 8.703 1 97.62 159 VAL B C 1
ATOM 3131 O O . VAL B 1 159 ? 6.863 23.781 8.312 1 97.62 159 VAL B O 1
ATOM 3134 N N . ALA B 1 160 ? 6.586 21.609 7.875 1 97.88 160 ALA B N 1
ATOM 3135 C CA . ALA B 1 160 ? 6.574 21.828 6.43 1 97.88 160 ALA B CA 1
ATOM 3136 C C . ALA B 1 160 ? 5.477 22.812 6.035 1 97.88 160 ALA B C 1
ATOM 3138 O O . ALA B 1 160 ? 5.703 23.703 5.211 1 97.88 160 ALA B O 1
ATOM 3139 N N . ASN B 1 161 ? 4.297 22.641 6.625 1 97.62 161 ASN B N 1
ATOM 3140 C CA . ASN B 1 161 ? 3.16 23.5 6.297 1 97.62 161 ASN B CA 1
ATOM 3141 C C . ASN B 1 161 ? 3.389 24.938 6.762 1 97.62 161 ASN B C 1
ATOM 3143 O O . ASN B 1 161 ? 2.996 25.891 6.078 1 97.62 161 ASN B O 1
ATOM 3147 N N . SER B 1 162 ? 4.004 25.094 7.902 1 97.06 162 SER B N 1
ATOM 3148 C CA . SER B 1 162 ? 4.285 26.438 8.398 1 97.06 162 SER B CA 1
ATOM 3149 C C . SER B 1 162 ? 5.281 27.172 7.5 1 97.06 162 SER B C 1
ATOM 3151 O O . SER B 1 162 ? 5.184 28.375 7.309 1 97.06 162 SER B O 1
ATOM 3153 N N . LEU B 1 163 ? 6.215 26.484 6.953 1 97.31 163 LEU B N 1
ATOM 3154 C CA . LEU B 1 163 ? 7.203 27.062 6.051 1 97.31 163 LEU B CA 1
ATOM 3155 C C . LEU B 1 163 ? 6.582 27.375 4.695 1 97.31 163 LEU B C 1
ATOM 3157 O O . LEU B 1 163 ? 6.938 28.375 4.062 1 97.31 163 LEU B O 1
ATOM 3161 N N . ALA B 1 164 ? 5.66 26.578 4.348 1 97 164 ALA B N 1
ATOM 3162 C CA . ALA B 1 164 ? 5.043 26.734 3.031 1 97 164 ALA B CA 1
ATOM 3163 C C . ALA B 1 164 ? 3.977 27.828 3.051 1 97 164 ALA B C 1
ATOM 3165 O O . ALA B 1 164 ? 3.688 28.438 2.021 1 97 164 ALA B O 1
ATOM 3166 N N . ASP B 1 165 ? 3.342 28 4.141 1 95.19 165 ASP B N 1
ATOM 3167 C CA . ASP B 1 165 ? 2.262 28.969 4.305 1 95.19 165 ASP B CA 1
ATOM 3168 C C . ASP B 1 165 ? 2.373 29.703 5.645 1 95.19 165 ASP B C 1
ATOM 3170 O O . ASP B 1 165 ? 1.958 29.172 6.676 1 95.19 165 ASP B O 1
ATOM 3174 N N . PRO B 1 166 ? 2.736 30.906 5.617 1 91.06 166 PRO B N 1
ATOM 3175 C CA . PRO B 1 166 ? 3.002 31.656 6.848 1 91.06 166 PRO B CA 1
ATOM 3176 C C . PRO B 1 166 ? 1.738 31.906 7.672 1 91.06 166 PRO B C 1
ATOM 3178 O O . PRO B 1 166 ? 1.822 32.344 8.812 1 91.06 166 PRO B O 1
ATOM 3181 N N . SER B 1 167 ? 0.609 31.609 7.133 1 91.69 167 SER B N 1
ATOM 3182 C CA . SER B 1 167 ? -0.6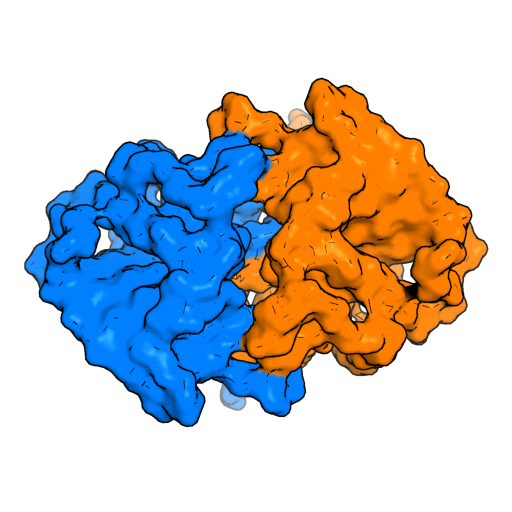18 31.781 7.902 1 91.69 167 SER B CA 1
ATOM 3183 C C . SER B 1 167 ? -0.821 30.625 8.883 1 91.69 167 SER B C 1
ATOM 3185 O O . SER B 1 167 ? -1.69 30.688 9.75 1 91.69 167 SER B O 1
ATOM 3187 N N . PHE B 1 168 ? -0.094 29.609 8.75 1 94.94 168 PHE B N 1
ATOM 3188 C CA . PHE B 1 168 ? -0.064 28.5 9.695 1 94.94 168 PHE B CA 1
ATOM 3189 C C . PHE B 1 168 ? 1.224 28.516 10.508 1 94.94 168 PHE B C 1
ATOM 3191 O O . PHE B 1 168 ? 2.305 28.25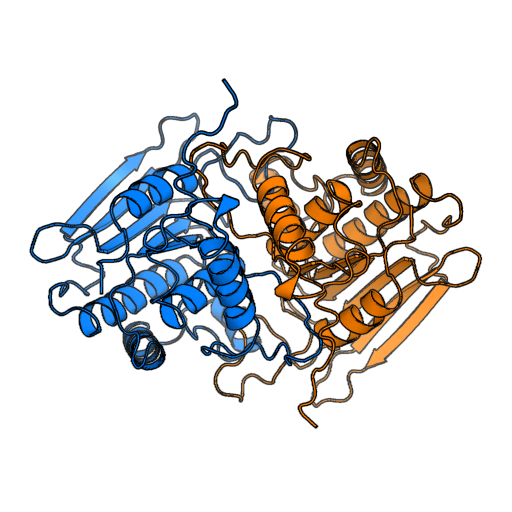 9.977 1 94.94 168 PHE B O 1
ATOM 3198 N N . THR B 1 169 ? 1.063 28.797 11.82 1 89.38 169 THR B N 1
ATOM 3199 C CA . THR B 1 169 ? 2.27 28.969 12.617 1 89.38 169 THR B CA 1
ATOM 3200 C C . THR B 1 169 ? 2.293 27.984 13.789 1 89.38 169 THR B C 1
ATOM 3202 O O . THR B 1 169 ? 3.289 27.906 14.508 1 89.38 169 THR B O 1
ATOM 3205 N N . ASP B 1 170 ? 1.272 27.328 14.016 1 82.88 170 ASP B N 1
ATOM 3206 C CA . ASP B 1 170 ? 1.168 26.438 15.156 1 82.88 170 ASP B CA 1
ATOM 3207 C C . ASP B 1 170 ? 1.835 25.094 14.867 1 82.88 170 ASP B C 1
ATOM 3209 O O . ASP B 1 170 ? 1.187 24.156 14.383 1 82.88 170 ASP B O 1
ATOM 3213 N N . THR B 1 171 ? 3.127 24.953 15.25 1 85.38 171 THR B N 1
ATOM 3214 C CA . THR B 1 171 ? 3.846 23.734 14.891 1 85.38 171 THR B CA 1
ATOM 3215 C C . THR B 1 171 ? 4.215 22.938 16.141 1 85.38 171 THR B C 1
ATOM 3217 O O . THR B 1 171 ? 4.82 21.875 16.047 1 85.38 171 THR B O 1
ATOM 3220 N N . ASP B 1 172 ? 3.865 23.547 17.312 1 92 172 ASP B N 1
ATOM 3221 C CA . ASP B 1 172 ? 4.18 22.828 18.547 1 92 172 ASP B CA 1
ATOM 3222 C C . ASP B 1 172 ? 3.193 21.688 18.781 1 92 172 ASP B C 1
ATOM 3224 O O . ASP B 1 172 ? 2.023 21.922 19.094 1 92 172 ASP B O 1
ATOM 3228 N N . PHE B 1 173 ? 3.676 20.484 18.703 1 93.38 173 PHE B N 1
ATOM 3229 C CA . PHE B 1 173 ? 2.857 19.297 18.844 1 93.38 173 PHE B CA 1
ATOM 3230 C C . PHE B 1 173 ? 2.105 19.297 20.172 1 93.38 173 PHE B C 1
ATOM 3232 O O . PHE B 1 173 ? 0.992 18.781 20.266 1 93.38 173 PHE B O 1
ATOM 3239 N N . ASN B 1 174 ? 2.629 19.906 21.188 1 93.75 174 ASN B N 1
ATOM 3240 C CA . ASN B 1 174 ? 2.094 19.812 22.531 1 93.75 174 ASN B CA 1
ATOM 3241 C C . ASN B 1 174 ? 1.024 20.875 22.781 1 93.75 174 ASN B C 1
ATOM 3243 O O . ASN B 1 174 ? 0.361 20.859 23.828 1 93.75 174 ASN B O 1
ATOM 3247 N N . THR B 1 175 ? 0.807 21.797 21.828 1 94.5 175 THR B N 1
ATOM 3248 C CA . THR B 1 175 ? -0.174 22.859 22.047 1 94.5 175 THR B CA 1
ATOM 3249 C C . THR B 1 175 ? -1.142 22.938 20.859 1 94.5 175 THR B C 1
ATOM 3251 O O . THR B 1 175 ? -1.236 23.984 20.203 1 94.5 175 THR B O 1
ATOM 3254 N N . PRO B 1 176 ? -1.892 21.922 20.656 1 97.06 176 PRO B N 1
ATOM 3255 C CA . PRO B 1 176 ? -2.9 22 19.594 1 97.06 176 PRO B CA 1
ATOM 3256 C C . PRO B 1 176 ? -3.977 23.047 19.875 1 97.06 176 PRO B C 1
ATOM 3258 O O . PRO B 1 176 ? -4.191 23.422 21.031 1 97.06 176 PRO B O 1
ATOM 3261 N N . SER B 1 177 ? -4.578 23.562 18.828 1 96.69 177 SER B N 1
ATOM 3262 C CA . SER B 1 177 ? -5.688 24.5 18.953 1 96.69 177 SER B CA 1
ATOM 3263 C C . SER B 1 177 ? -6.859 23.875 19.703 1 96.69 177 SER B C 1
ATOM 3265 O O . SER B 1 177 ? -7.613 24.578 20.391 1 96.69 177 SER B O 1
ATOM 3267 N N . SER B 1 178 ? -7.059 22.594 19.5 1 96.62 178 SER B N 1
ATOM 3268 C CA . SER B 1 178 ? -8.055 21.812 20.219 1 96.62 178 SER B CA 1
ATOM 3269 C C . SER B 1 178 ? -7.609 20.359 20.391 1 96.62 178 SER B C 1
ATOM 3271 O O . SER B 1 178 ? -6.785 19.875 19.625 1 96.62 178 SER B O 1
ATOM 3273 N N . ASN B 1 179 ? -8.039 19.719 21.422 1 97.5 179 ASN B N 1
ATOM 3274 C CA . ASN B 1 179 ? -7.832 18.312 21.719 1 97.5 179 ASN B CA 1
ATOM 3275 C C . ASN B 1 179 ? -8.992 17.734 22.531 1 97.5 179 ASN B C 1
ATOM 3277 O O . ASN B 1 179 ? -9.203 18.125 23.688 1 97.5 179 ASN B O 1
ATOM 3281 N N . VAL B 1 180 ? -9.734 16.812 21.953 1 98.06 180 VAL B N 1
ATOM 3282 C CA . VAL B 1 180 ? -10.891 16.234 22.609 1 98.06 180 VAL B CA 1
ATOM 3283 C C . VAL B 1 180 ? -10.719 14.727 22.734 1 98.06 180 VAL B C 1
ATOM 3285 O O . VAL B 1 180 ? -10.18 14.086 21.828 1 98.06 180 VAL B O 1
ATOM 3288 N N . THR B 1 181 ? -11.078 14.172 23.797 1 98 181 THR B N 1
ATOM 3289 C CA . THR B 1 181 ? -11.102 12.727 24 1 98 181 THR B CA 1
ATOM 3290 C C . THR B 1 181 ? -12.523 12.188 23.891 1 98 181 THR B C 1
ATOM 3292 O O . THR B 1 181 ? -13.445 12.727 24.516 1 98 181 THR B O 1
ATOM 3295 N N . MET B 1 182 ? -12.656 11.242 23.062 1 97.81 182 MET B N 1
ATOM 3296 C CA . MET B 1 182 ? -13.969 10.648 22.781 1 97.81 182 MET B CA 1
ATOM 3297 C C . MET B 1 182 ? -13.898 9.125 22.859 1 97.81 182 MET B C 1
ATOM 3299 O O . MET B 1 182 ? -12.812 8.547 22.828 1 97.81 182 MET B O 1
ATOM 3303 N N . LYS B 1 183 ? -15.039 8.531 22.984 1 97.75 183 LYS B N 1
ATOM 3304 C CA . LYS B 1 183 ? -15.195 7.082 22.891 1 97.75 183 LYS B CA 1
ATOM 3305 C C . LYS B 1 183 ? -16.062 6.703 21.688 1 97.75 183 LYS B C 1
ATOM 3307 O O . LYS B 1 183 ? -17.094 7.312 21.438 1 97.75 183 LYS B O 1
ATOM 3312 N N . VAL B 1 184 ? -15.586 5.723 20.922 1 96.06 184 VAL B N 1
ATOM 3313 C CA . VAL B 1 184 ? -16.359 5.273 19.766 1 96.06 184 VAL B CA 1
ATOM 3314 C C . VAL B 1 184 ? -17.656 4.609 20.25 1 96.06 184 VAL B C 1
ATOM 3316 O O . VAL B 1 184 ? -17.625 3.713 21.094 1 96.06 184 VAL B O 1
ATOM 3319 N N . PRO B 1 185 ? -18.812 4.988 19.703 1 93.75 185 PRO B N 1
ATOM 3320 C CA . PRO B 1 185 ? -20.094 4.48 20.203 1 93.75 185 PRO B CA 1
ATOM 3321 C C . PRO B 1 185 ? -20.469 3.123 19.609 1 93.75 185 PRO B C 1
ATOM 3323 O O . PRO B 1 185 ? -21.547 2.975 19.016 1 93.75 185 PRO B O 1
ATOM 3326 N N . VAL B 1 186 ? -19.625 2.115 19.766 1 90.31 186 VAL B N 1
ATOM 3327 C CA . VAL B 1 186 ? -19.859 0.725 19.375 1 90.31 186 VAL B CA 1
ATOM 3328 C C . VAL B 1 186 ? -19.422 -0.2 20.516 1 90.31 186 VAL B C 1
ATOM 3330 O O . VAL B 1 186 ? -18.719 0.225 21.438 1 90.31 186 VAL B O 1
ATOM 3333 N N . PRO B 1 187 ? -19.938 -1.421 20.5 1 88.75 187 PRO B N 1
ATOM 3334 C CA . PRO B 1 187 ? -19.469 -2.344 21.547 1 88.75 187 PRO B CA 1
ATOM 3335 C C . PRO B 1 187 ? -17.938 -2.455 21.578 1 88.75 187 PRO B C 1
ATOM 3337 O O . PRO B 1 187 ? -17.312 -2.668 20.547 1 88.75 187 PRO B O 1
ATOM 3340 N N . ASP B 1 188 ? -17.359 -2.217 22.75 1 91.69 188 ASP B N 1
ATOM 3341 C CA . ASP B 1 188 ? -15.922 -2.301 23 1 91.69 188 ASP B CA 1
ATOM 3342 C C . ASP B 1 188 ? -15.148 -1.258 22.203 1 91.69 188 ASP B C 1
ATOM 3344 O O . ASP B 1 188 ? -13.977 -1.456 21.875 1 91.69 188 ASP B O 1
ATOM 3348 N N . GLY B 1 189 ? -15.852 -0.24 21.875 1 94.56 189 GLY B N 1
ATOM 3349 C CA . GLY B 1 189 ? -15.211 0.833 21.141 1 94.56 189 GLY B CA 1
ATOM 3350 C C . GLY B 1 189 ? -14.031 1.448 21.875 1 94.56 189 GLY B C 1
ATOM 3351 O O . GLY B 1 189 ? -14.055 1.563 23.094 1 94.56 189 GLY B O 1
ATOM 3352 N N . TYR B 1 190 ? -13.078 1.888 21.109 1 96.88 190 TYR B N 1
ATOM 3353 C CA . TYR B 1 190 ? -11.875 2.463 21.703 1 96.88 190 TYR B CA 1
ATOM 3354 C C . TYR B 1 190 ? -12.133 3.891 22.172 1 96.88 190 TYR B C 1
ATOM 3356 O O . TYR B 1 190 ? -13 4.582 21.641 1 96.88 190 TYR B O 1
ATOM 3364 N N . THR B 1 191 ? -11.406 4.273 23.188 1 98.5 191 THR B N 1
ATOM 3365 C CA . THR B 1 191 ? -11.195 5.684 23.5 1 98.5 191 THR B CA 1
ATOM 3366 C C . THR B 1 191 ? -10.125 6.277 22.578 1 98.5 191 THR B C 1
ATOM 3368 O O . THR B 1 191 ? -9.125 5.621 22.281 1 98.5 191 THR B O 1
ATOM 3371 N N . TYR B 1 192 ? -10.352 7.539 22.109 1 98.56 192 TYR B N 1
ATOM 3372 C CA . TYR B 1 192 ? -9.352 8.18 21.266 1 98.56 192 TYR B CA 1
ATOM 3373 C C . TYR B 1 192 ? -9.297 9.68 21.531 1 98.56 192 TYR B C 1
ATOM 3375 O O . TYR B 1 192 ? -10.25 10.266 22.047 1 98.56 192 TYR B O 1
ATOM 3383 N N . SER B 1 193 ? -8.188 10.289 21.281 1 98.56 193 SER B N 1
ATOM 3384 C CA . SER B 1 193 ? -8.039 11.734 21.281 1 98.56 193 SER B CA 1
ATOM 3385 C C . SER B 1 193 ? -7.953 12.281 19.859 1 98.56 193 SER B C 1
ATOM 3387 O O . SER B 1 193 ? -7.344 11.664 18.984 1 98.56 193 SER B O 1
ATOM 3389 N N . ALA B 1 194 ? -8.586 13.352 19.625 1 98.5 194 ALA B N 1
ATOM 3390 C CA . ALA B 1 194 ? -8.555 14.094 18.359 1 98.5 194 ALA B CA 1
ATOM 3391 C C . ALA B 1 194 ? -7.988 15.5 18.562 1 98.5 194 ALA B C 1
ATOM 3393 O O . ALA B 1 194 ? -8.648 16.359 19.141 1 98.5 194 ALA B O 1
ATOM 3394 N N . ALA B 1 195 ? -6.793 15.711 18.125 1 98.5 195 ALA B N 1
ATOM 3395 C CA . ALA B 1 195 ? -6.141 17.016 18.234 1 98.5 195 ALA B CA 1
ATOM 3396 C C . ALA B 1 195 ? -6.129 17.734 16.891 1 98.5 195 ALA B C 1
ATOM 3398 O O . ALA B 1 195 ? -6.012 17.094 15.836 1 98.5 195 ALA B O 1
ATOM 3399 N N . SER B 1 196 ? -6.234 19.031 16.938 1 98.12 196 SER B N 1
ATOM 3400 C CA . SER B 1 196 ? -6.242 19.844 15.727 1 98.12 196 SER B CA 1
ATOM 3401 C C . SER B 1 196 ? -5.316 21.047 15.859 1 98.12 196 SER B C 1
ATOM 3403 O O . SER B 1 196 ? -5.258 21.688 16.906 1 98.12 196 SER B O 1
ATOM 3405 N N . TRP B 1 197 ? -4.504 21.266 14.891 1 98.12 197 TRP B N 1
ATOM 3406 C CA . TRP B 1 197 ? -3.742 22.516 14.727 1 98.12 197 TRP B CA 1
ATOM 3407 C C . TRP B 1 197 ? -4.309 23.344 13.586 1 98.12 197 TRP B C 1
ATOM 3409 O O . TRP B 1 197 ? -4.391 22.875 12.445 1 98.12 197 TRP B O 1
ATOM 3419 N N . ASN B 1 198 ? -4.73 24.516 13.938 1 96.44 198 ASN B N 1
ATOM 3420 C CA . ASN B 1 198 ? -5.477 25.359 13.016 1 96.44 198 ASN B CA 1
ATOM 3421 C C . ASN B 1 198 ? -4.652 26.562 12.57 1 96.44 198 ASN B C 1
ATOM 3423 O O . ASN B 1 198 ? -3.693 26.953 13.242 1 96.44 198 ASN B O 1
ATOM 3427 N N . ASP B 1 199 ? -5.004 27.094 11.383 1 94.56 199 ASP B N 1
ATOM 3428 C CA . ASP B 1 199 ? -4.352 28.328 10.945 1 94.56 199 ASP B CA 1
ATOM 3429 C C . ASP B 1 199 ? -4.949 29.547 11.648 1 94.56 199 ASP B C 1
ATOM 3431 O O . ASP B 1 199 ? -5.727 29.406 12.602 1 94.56 199 ASP B O 1
ATOM 3435 N N . ILE B 1 200 ? -4.578 30.703 11.258 1 91.62 200 ILE B N 1
ATOM 3436 C CA . ILE B 1 200 ? -4.879 31.938 11.984 1 91.62 200 ILE B CA 1
ATOM 3437 C C . ILE B 1 200 ? -6.379 32.219 11.914 1 91.62 200 ILE B C 1
ATOM 3439 O O . ILE B 1 200 ? -6.926 32.906 12.773 1 91.62 200 ILE B O 1
ATOM 3443 N N . ILE B 1 201 ? -7.086 31.656 10.898 1 92.38 201 ILE B N 1
ATOM 3444 C CA . ILE B 1 201 ? -8.516 31.938 10.789 1 92.38 201 ILE B CA 1
ATOM 3445 C C . ILE B 1 201 ? -9.312 30.766 11.359 1 92.38 201 ILE B C 1
ATOM 3447 O O . ILE B 1 201 ? -10.523 30.672 11.164 1 92.38 201 ILE B O 1
ATOM 3451 N N . GLY B 1 202 ? -8.633 29.797 11.922 1 93.56 202 GLY B N 1
ATOM 3452 C CA . GLY B 1 202 ? -9.297 28.734 12.656 1 93.56 202 GLY B CA 1
ATOM 3453 C C . GLY B 1 202 ? -9.523 27.484 11.828 1 93.56 202 GLY B C 1
ATOM 3454 O O . GLY B 1 202 ? -10.18 26.547 12.281 1 93.56 202 GLY B O 1
ATOM 3455 N N . LYS B 1 203 ? -9.008 27.422 10.664 1 93.94 203 LYS B N 1
ATOM 3456 C CA . LYS B 1 203 ? -9.172 26.25 9.812 1 93.94 203 LYS B CA 1
ATOM 3457 C C . LYS B 1 203 ? -8.164 25.172 10.172 1 93.94 203 LYS B C 1
ATOM 3459 O O . LYS B 1 203 ? -6.961 25.438 10.273 1 93.94 203 LYS B O 1
ATOM 3464 N N . PRO B 1 204 ? -8.625 23.922 10.312 1 96.31 204 PRO B N 1
ATOM 3465 C CA . PRO B 1 204 ? -7.691 22.828 10.617 1 96.31 204 PRO B CA 1
ATOM 3466 C C . PRO B 1 204 ? -6.699 22.578 9.484 1 96.31 204 PRO B C 1
ATOM 3468 O O . PRO B 1 204 ? -7.094 22.484 8.32 1 96.31 204 PRO B O 1
ATOM 3471 N N . VAL B 1 205 ? -5.422 22.516 9.789 1 96.81 205 VAL B N 1
ATOM 3472 C CA . VAL B 1 205 ? -4.363 22.219 8.828 1 96.81 205 VAL B CA 1
ATOM 3473 C C . VAL B 1 205 ? -3.805 20.812 9.102 1 96.81 205 VAL B C 1
ATOM 3475 O O . VAL B 1 205 ? -3.521 20.062 8.172 1 96.81 205 VAL B O 1
ATOM 3478 N N . ILE B 1 206 ? -3.658 20.5 10.391 1 98.25 206 ILE B N 1
ATOM 3479 C CA . ILE B 1 206 ? -3.207 19.172 10.828 1 98.25 206 ILE B CA 1
ATOM 3480 C C . ILE B 1 206 ? -4.191 18.609 11.852 1 98.25 206 ILE B C 1
ATOM 3482 O O . ILE B 1 206 ? -4.66 19.328 12.734 1 98.25 206 ILE B O 1
ATOM 3486 N N . GLN B 1 207 ? -4.5 17.359 11.695 1 98.5 207 GLN B N 1
ATOM 3487 C CA . GLN B 1 207 ? -5.234 16.641 12.727 1 98.5 207 GLN B CA 1
ATOM 3488 C C . GLN B 1 207 ? -4.547 15.312 13.062 1 98.5 207 GLN B C 1
ATOM 3490 O O . GLN B 1 207 ? -3.992 14.656 12.18 1 98.5 207 GLN B O 1
ATOM 3495 N N . PHE B 1 208 ? -4.555 14.977 14.336 1 98.69 208 PHE B N 1
ATOM 3496 C CA . PHE B 1 208 ? -3.977 13.727 14.82 1 98.69 208 PHE B CA 1
ATOM 3497 C C . PHE B 1 208 ? -4.969 12.977 15.703 1 98.69 208 PHE B C 1
ATOM 3499 O O . PHE B 1 208 ? -5.379 13.469 16.75 1 98.69 208 PHE B O 1
ATOM 3506 N N . TYR B 1 209 ? -5.355 11.82 15.242 1 98.62 209 TYR B N 1
ATOM 3507 C CA . TYR B 1 209 ? -6.211 10.906 16 1 98.62 209 TYR B CA 1
ATOM 3508 C C . TYR B 1 209 ? -5.398 9.781 16.625 1 98.62 209 TYR B C 1
ATOM 3510 O O . TYR B 1 209 ? -4.867 8.922 15.914 1 98.62 209 TYR B O 1
ATOM 3518 N N . GLN B 1 210 ? -5.281 9.836 17.891 1 98.44 210 GLN B N 1
ATOM 3519 C CA . GLN B 1 210 ? -4.621 8.797 18.688 1 98.44 210 GLN B CA 1
ATOM 3520 C C . GLN B 1 210 ? -5.637 7.828 19.281 1 98.44 210 GLN B C 1
ATOM 3522 O O . GLN B 1 210 ? -6.434 8.203 20.141 1 98.44 210 GLN B O 1
ATOM 3527 N N . ILE B 1 211 ? -5.586 6.605 18.781 1 98.19 211 ILE B N 1
ATOM 3528 C CA . ILE B 1 211 ? -6.574 5.617 19.203 1 98.19 211 ILE B CA 1
ATOM 3529 C C . ILE B 1 211 ? -5.969 4.703 20.266 1 98.19 211 ILE B C 1
ATOM 3531 O O . ILE B 1 211 ? -5.137 3.846 19.953 1 98.19 211 ILE B O 1
ATOM 3535 N N . TYR B 1 212 ? -6.41 4.852 21.516 1 97.94 212 TYR B N 1
ATOM 3536 C CA . TYR B 1 212 ? -5.824 4.137 22.641 1 97.94 212 TYR B CA 1
ATOM 3537 C C . TYR B 1 212 ? -6.145 2.65 22.562 1 97.94 212 TYR B C 1
ATOM 3539 O O . TYR B 1 212 ? -7.289 2.266 22.328 1 97.94 212 TYR B O 1
ATOM 3547 N N . ASP B 1 213 ? -5.141 1.82 22.641 1 95.31 213 ASP B N 1
ATOM 3548 C CA . ASP B 1 213 ? -5.188 0.366 22.75 1 95.31 213 ASP B CA 1
ATOM 3549 C C . ASP B 1 213 ? -5.352 -0.284 21.375 1 95.31 213 ASP B C 1
ATOM 3551 O O . ASP B 1 213 ? -5.336 -1.512 21.266 1 95.31 213 ASP B O 1
ATOM 3555 N N . MET B 1 214 ? -5.504 0.511 20.328 1 92.38 214 MET B N 1
ATOM 3556 C CA . MET B 1 214 ? -5.656 -0.083 19 1 92.38 214 MET B CA 1
ATOM 3557 C C . MET B 1 214 ? -4.309 -0.53 18.438 1 92.38 214 MET B C 1
ATOM 3559 O O . MET B 1 214 ? -3.314 0.186 18.562 1 92.38 214 MET B O 1
ATOM 3563 N N . ASN B 1 215 ? -4.316 -1.62 17.859 1 87.62 215 ASN B N 1
ATOM 3564 C CA . ASN B 1 215 ? -3.121 -2.17 17.219 1 87.62 215 ASN B CA 1
ATOM 3565 C C . ASN B 1 215 ? -2.967 -1.665 15.789 1 87.62 215 ASN B C 1
ATOM 3567 O O . ASN B 1 215 ? -3.459 -0.588 15.445 1 87.62 215 ASN B O 1
ATOM 3571 N N . HIS B 1 216 ? -2.082 -2.291 14.984 1 83.19 216 HIS B N 1
ATOM 3572 C CA . HIS B 1 216 ? -1.815 -1.923 13.594 1 83.19 216 HIS B CA 1
ATOM 3573 C C . HIS B 1 216 ? -3.008 -2.246 12.703 1 83.19 216 HIS B C 1
ATOM 3575 O O . HIS B 1 216 ? -3.07 -3.324 12.109 1 83.19 216 HIS B O 1
ATOM 3581 N N . ALA B 1 217 ? -3.936 -1.25 12.672 1 82.94 217 ALA B N 1
ATOM 3582 C CA . ALA B 1 217 ? -5.164 -1.481 11.914 1 82.94 217 ALA B CA 1
ATOM 3583 C C . ALA B 1 217 ? -5.676 -0.187 11.297 1 82.94 217 ALA B C 1
ATOM 3585 O O . ALA B 1 217 ? -5.457 0.899 11.836 1 82.94 217 ALA B O 1
ATOM 3586 N N . TRP B 1 218 ? -6.27 -0.415 10.141 1 82.5 218 TRP B N 1
ATOM 3587 C CA . TRP B 1 218 ? -7.094 0.674 9.633 1 82.5 218 TRP B CA 1
ATOM 3588 C C . TRP B 1 218 ? -8.266 0.949 10.57 1 82.5 218 TRP B C 1
ATOM 3590 O O . TRP B 1 218 ? -9.109 0.075 10.789 1 82.5 218 TRP B O 1
ATOM 3600 N N . SER B 1 219 ? -8.312 2.119 11.094 1 88.5 219 SER B N 1
ATOM 3601 C CA . SER B 1 219 ? -9.32 2.445 12.102 1 88.5 219 SER B CA 1
ATOM 3602 C C . SER B 1 219 ? -10.711 2.52 11.492 1 88.5 219 SER B C 1
ATOM 3604 O O . SER B 1 219 ? -10.914 3.184 10.469 1 88.5 219 SER B O 1
ATOM 3606 N N . GLY B 1 220 ? -11.609 1.874 12.094 1 81.5 220 GLY B N 1
ATOM 3607 C CA . GLY B 1 220 ? -12.984 1.852 11.617 1 81.5 220 GLY B CA 1
ATOM 3608 C C . GLY B 1 220 ? -13.234 0.796 10.555 1 81.5 220 GLY B C 1
ATOM 3609 O O . GLY B 1 220 ? -12.422 -0.121 10.383 1 81.5 220 GLY B O 1
ATOM 3610 N N . GLY B 1 221 ? -14.305 0.897 9.789 1 66.69 221 GLY B N 1
ATOM 3611 C CA . GLY B 1 221 ? -14.672 -0.038 8.742 1 66.69 221 GLY B CA 1
ATOM 3612 C C . GLY B 1 221 ? -15.68 -1.075 9.195 1 66.69 221 GLY B C 1
ATOM 3613 O O . GLY B 1 221 ? -16.234 -0.976 10.297 1 66.69 221 GLY B O 1
ATOM 3614 N N . ALA B 1 222 ? -15.984 -1.835 8.164 1 56.53 222 ALA B N 1
ATOM 3615 C CA . ALA B 1 222 ? -17.062 -2.787 8.422 1 56.53 222 ALA B CA 1
ATOM 3616 C C . ALA B 1 222 ? -16.594 -3.916 9.336 1 56.53 222 ALA B C 1
ATOM 3618 O O . ALA B 1 222 ? -15.422 -4.316 9.281 1 56.53 222 ALA B O 1
ATOM 3619 N N . PRO B 1 223 ? -17.516 -4.281 10.367 1 47.09 223 PRO B N 1
ATOM 3620 C CA . PRO B 1 223 ? -17.203 -5.426 11.227 1 47.09 223 PRO B CA 1
ATOM 3621 C C . PRO B 1 223 ? -16.859 -6.684 10.43 1 47.09 223 PRO B C 1
ATOM 3623 O O . PRO B 1 223 ? -17.281 -6.824 9.281 1 47.09 223 PRO B O 1
ATOM 3626 N N . PRO B 1 224 ? -15.82 -7.398 10.992 1 43.41 224 PRO B N 1
ATOM 3627 C CA . PRO B 1 224 ? -15.391 -8.656 10.375 1 43.41 224 PRO B CA 1
ATOM 3628 C C . PRO B 1 224 ? -16.562 -9.469 9.82 1 43.41 224 PRO B C 1
ATOM 3630 O O . PRO B 1 224 ? -16.375 -10.281 8.914 1 43.41 224 PRO B O 1
ATOM 3633 N N . LEU B 1 225 ? -17.766 -9.398 10.57 1 41.84 225 LEU B N 1
ATOM 3634 C CA . LEU B 1 225 ? -18.828 -10.352 10.266 1 41.84 225 LEU B CA 1
ATOM 3635 C C . LEU B 1 225 ? -19.266 -10.227 8.812 1 41.84 225 LEU B C 1
ATOM 3637 O O . LEU B 1 225 ? -20.047 -11.055 8.312 1 41.84 225 LEU B O 1
ATOM 3641 N N . VAL B 1 226 ? -18.859 -9.273 8.297 1 37.34 226 VAL B N 1
ATOM 3642 C CA . VAL B 1 226 ? -19.453 -9.156 6.969 1 37.34 226 VAL B CA 1
ATOM 3643 C C . VAL B 1 226 ? -18.531 -9.805 5.938 1 37.34 226 VAL B C 1
ATOM 3645 O O . VAL B 1 226 ? -17.312 -9.828 6.102 1 37.34 226 VAL B O 1
ATOM 3648 N N . ASP B 1 227 ? -19.062 -10.641 5.238 1 38.12 227 ASP B N 1
ATOM 3649 C CA . ASP B 1 227 ? -18.469 -11.266 4.062 1 38.12 227 ASP B CA 1
ATOM 3650 C C . ASP B 1 227 ? -17.531 -10.297 3.344 1 38.12 227 ASP B C 1
ATOM 3652 O O . ASP B 1 227 ? -17.953 -9.227 2.91 1 38.12 227 ASP B O 1
ATOM 3656 N N . GLY B 1 228 ? -16.328 -10.43 3.652 1 40.41 228 GLY B N 1
ATOM 3657 C CA . GLY B 1 228 ? -15.375 -9.633 2.896 1 40.41 228 GLY B CA 1
ATOM 3658 C C . GLY B 1 228 ? -14.672 -8.586 3.742 1 40.41 228 GLY B C 1
ATOM 3659 O O . GLY B 1 228 ? -14.352 -7.5 3.258 1 40.41 228 GLY B O 1
ATOM 3660 N N . ALA B 1 229 ? -14.93 -8.891 5.051 1 42.12 229 ALA B N 1
ATOM 3661 C CA . ALA B 1 229 ? -14.297 -7.922 5.938 1 42.12 229 ALA B CA 1
ATOM 3662 C C . ALA B 1 229 ? -12.844 -7.68 5.547 1 42.12 229 ALA B C 1
ATOM 3664 O O . ALA B 1 229 ? -12.164 -8.586 5.066 1 42.12 229 ALA B O 1
ATOM 3665 N N . ASP B 1 230 ? -12.484 -6.352 5.34 1 48.81 230 ASP B N 1
ATOM 3666 C CA . ASP B 1 230 ? -11.211 -5.805 4.883 1 48.81 230 ASP B CA 1
ATOM 3667 C C . ASP B 1 230 ? -10.086 -6.148 5.855 1 48.81 230 ASP B C 1
ATOM 3669 O O . ASP B 1 230 ? -10.266 -6.082 7.07 1 48.81 230 ASP B O 1
ATOM 3673 N N . ILE B 1 231 ? -9.188 -6.809 5.434 1 51.09 231 ILE B N 1
ATOM 3674 C CA . ILE B 1 231 ? -7.973 -7.156 6.164 1 51.09 231 ILE B CA 1
ATOM 3675 C C . ILE B 1 231 ? -7.332 -5.891 6.734 1 51.09 231 ILE B C 1
ATOM 3677 O O . ILE B 1 231 ? -7.395 -4.824 6.117 1 51.09 231 ILE B O 1
ATOM 3681 N N . PHE B 1 232 ? -7.238 -5.789 7.977 1 64.56 232 PHE B N 1
ATOM 3682 C CA . PHE B 1 232 ? -6.426 -4.84 8.727 1 64.56 232 PHE B CA 1
ATOM 3683 C C . PHE B 1 232 ? -7.289 -3.709 9.273 1 64.56 232 PHE B C 1
ATOM 3685 O O . PHE B 1 232 ? -6.789 -2.621 9.562 1 64.56 232 PHE B O 1
ATOM 3692 N N . THR B 1 233 ? -8.68 -4.043 9.242 1 75.88 233 THR B N 1
ATOM 3693 C CA . THR B 1 233 ? -9.508 -2.988 9.812 1 75.88 233 THR B CA 1
ATOM 3694 C C . THR B 1 233 ? -9.875 -3.311 11.258 1 75.88 233 THR B C 1
ATOM 3696 O O . THR B 1 233 ? -9.922 -4.48 11.648 1 75.88 233 THR B O 1
ATOM 3699 N N . ASP B 1 234 ? -10.117 -2.344 12.086 1 82.62 234 ASP B N 1
ATOM 3700 C CA . ASP B 1 234 ? -10.648 -2.461 13.438 1 82.62 234 ASP B CA 1
ATOM 3701 C C . ASP B 1 234 ? -11.883 -1.585 13.625 1 82.62 234 ASP B C 1
ATOM 3703 O O . ASP B 1 234 ? -11.773 -0.37 13.797 1 82.62 234 ASP B O 1
ATOM 3707 N N . PRO B 1 235 ? -13.07 -2.254 13.492 1 83.38 235 PRO B N 1
ATOM 3708 C CA . PRO B 1 235 ? -14.312 -1.484 13.539 1 83.38 235 PRO B CA 1
ATOM 3709 C C . PRO B 1 235 ? -14.539 -0.811 14.891 1 83.38 235 PRO B C 1
ATOM 3711 O O . PRO B 1 235 ? -15.445 0.019 15.023 1 83.38 235 PRO B O 1
ATOM 3714 N N . ARG B 1 236 ? -13.688 -1.101 15.914 1 92.94 236 ARG B N 1
ATOM 3715 C CA . ARG B 1 236 ? -13.836 -0.532 17.25 1 92.94 236 ARG B CA 1
ATOM 3716 C C . ARG B 1 236 ? -13.188 0.849 17.328 1 92.94 236 ARG B C 1
ATOM 3718 O O . ARG B 1 236 ? -13.344 1.555 18.328 1 92.94 236 ARG B O 1
ATOM 3725 N N . GLY B 1 237 ? -12.484 1.317 16.219 1 93 237 GLY B N 1
ATOM 3726 C CA . GLY B 1 237 ? -11.922 2.658 16.141 1 93 237 GLY B CA 1
ATOM 3727 C C . GLY B 1 237 ? -12.828 3.633 15.406 1 93 237 GLY B C 1
ATOM 3728 O O . GLY B 1 237 ? -13.742 3.221 14.688 1 93 237 GLY B O 1
ATOM 3729 N N . PRO B 1 238 ? -12.578 4.996 15.641 1 95.31 238 PRO B N 1
ATOM 3730 C CA . PRO B 1 238 ? -13.297 5.949 14.797 1 95.31 238 PRO B CA 1
ATOM 3731 C C . PRO B 1 238 ? -12.992 5.773 13.312 1 95.31 238 PRO B C 1
ATOM 3733 O O . PRO B 1 238 ? -11.867 5.41 12.945 1 95.31 238 PRO B O 1
ATOM 3736 N N . SER B 1 239 ? -13.961 5.977 12.438 1 87.19 239 SER B N 1
ATOM 3737 C CA . SER B 1 239 ? -13.82 5.719 11.008 1 87.19 239 SER B CA 1
ATOM 3738 C C . SER B 1 239 ? -12.797 6.656 10.383 1 87.19 239 SER B C 1
ATOM 3740 O O . SER B 1 239 ? -13.086 7.828 10.133 1 87.19 239 SER B O 1
ATOM 3742 N N . PHE B 1 240 ? -11.609 6.102 10.18 1 89.31 240 PHE B N 1
ATOM 3743 C CA . PHE B 1 240 ? -10.57 6.852 9.484 1 89.31 240 PHE B CA 1
ATOM 3744 C C . PHE B 1 240 ? -11.062 7.348 8.133 1 89.31 240 PHE B C 1
ATOM 3746 O O . PHE B 1 240 ? -10.883 8.516 7.789 1 89.31 240 PHE B O 1
ATOM 3753 N N . THR B 1 241 ? -11.758 6.531 7.445 1 80.69 241 THR B N 1
ATOM 3754 C CA . THR B 1 241 ? -12.242 6.867 6.109 1 80.69 241 THR B CA 1
ATOM 3755 C C . THR B 1 241 ? -13.219 8.039 6.168 1 80.69 241 THR B C 1
ATOM 3757 O O . THR B 1 241 ? -13.07 9.016 5.441 1 80.69 241 THR B O 1
ATOM 3760 N N . ASP B 1 242 ? -14.195 8.023 7.02 1 83.25 242 ASP B N 1
ATOM 3761 C CA . ASP B 1 242 ? -15.227 9.055 7.082 1 83.25 242 ASP B CA 1
ATOM 3762 C C . ASP B 1 242 ? -14.648 10.375 7.582 1 83.25 242 ASP B C 1
ATOM 3764 O O . ASP B 1 242 ? -14.969 11.445 7.047 1 83.25 242 ASP B O 1
ATOM 3768 N N . ILE B 1 243 ? -13.867 10.273 8.555 1 91.25 243 ILE B N 1
ATOM 3769 C CA . ILE B 1 243 ? -13.32 11.484 9.148 1 91.25 243 ILE B CA 1
ATOM 3770 C C . ILE B 1 243 ? -12.344 12.148 8.18 1 91.25 243 ILE B C 1
ATOM 3772 O O . ILE B 1 243 ? -12.375 13.367 7.996 1 91.25 243 ILE B O 1
ATOM 3776 N N . ALA B 1 244 ? -11.492 11.32 7.527 1 88.38 244 ALA B N 1
ATOM 3777 C CA . ALA B 1 244 ? -10.578 11.867 6.527 1 88.38 244 ALA B CA 1
ATOM 3778 C C . ALA B 1 244 ? -11.344 12.5 5.367 1 88.38 244 ALA B C 1
ATOM 3780 O O . ALA B 1 244 ? -10.945 13.539 4.844 1 88.38 244 ALA B O 1
ATOM 3781 N N . TYR B 1 245 ? -12.375 11.859 5.004 1 83.19 245 TYR B N 1
ATOM 3782 C CA . TYR B 1 245 ? -13.18 12.391 3.91 1 83.19 245 TYR B CA 1
ATOM 3783 C C . TYR B 1 245 ? -13.68 13.797 4.23 1 83.19 245 TYR B C 1
ATOM 3785 O O . TYR B 1 245 ? -13.602 14.695 3.395 1 83.19 245 TYR B O 1
ATOM 3793 N N . ARG B 1 246 ? -14.258 13.977 5.391 1 86.44 246 ARG B N 1
ATOM 3794 C CA . ARG B 1 246 ? -14.742 15.297 5.793 1 86.44 246 ARG B CA 1
ATOM 3795 C C . ARG B 1 246 ? -13.602 16.312 5.84 1 86.44 246 ARG B C 1
ATOM 3797 O O . ARG B 1 246 ? -13.75 17.453 5.395 1 86.44 246 ARG B O 1
ATOM 3804 N N . PHE B 1 247 ? -12.523 15.883 6.363 1 92.31 247 PHE B N 1
ATOM 3805 C CA . PHE B 1 247 ? -11.344 16.734 6.398 1 92.31 247 PHE B CA 1
ATOM 3806 C C . PHE B 1 247 ? -10.93 17.141 4.988 1 92.31 247 PHE B C 1
ATOM 3808 O O . PHE B 1 247 ? -10.602 18.312 4.742 1 92.31 247 PHE B O 1
ATOM 3815 N N . PHE B 1 248 ? -10.922 16.172 4.051 1 86.88 248 PHE B N 1
ATOM 3816 C CA . PHE B 1 248 ? -10.531 16.422 2.664 1 86.88 248 PHE B CA 1
ATOM 3817 C C . PHE B 1 248 ? -11.492 17.391 1.992 1 86.88 248 PHE B C 1
ATOM 3819 O O . PHE B 1 248 ? -11.055 18.312 1.297 1 86.88 248 PHE B O 1
ATOM 3826 N N . LEU B 1 249 ? -12.773 17.219 2.223 1 83.94 249 LEU B N 1
ATOM 3827 C CA . LEU B 1 249 ? -13.773 18.094 1.62 1 83.94 249 LEU B CA 1
ATOM 3828 C C . LEU B 1 249 ? -13.547 19.547 2.037 1 83.94 249 LEU B C 1
ATOM 3830 O O . LEU B 1 249 ? -13.82 20.469 1.265 1 83.94 249 LEU B O 1
ATOM 3834 N N . ASP B 1 250 ? -13.023 19.719 3.176 1 89.38 250 ASP B N 1
ATOM 3835 C CA . ASP B 1 250 ? -12.812 21.062 3.711 1 89.38 250 ASP B CA 1
ATOM 3836 C C . ASP B 1 250 ? -11.461 21.625 3.285 1 89.38 250 ASP B C 1
ATOM 3838 O O . ASP B 1 250 ? -11.102 22.75 3.652 1 89.38 250 ASP B O 1
ATOM 3842 N N . ASN B 1 251 ? -10.688 20.859 2.494 1 90.62 251 ASN B N 1
ATOM 3843 C CA . ASN B 1 251 ? -9.336 21.297 2.16 1 90.62 251 ASN B CA 1
ATOM 3844 C C . ASN B 1 251 ? -9.031 21.109 0.677 1 90.62 251 ASN B C 1
ATOM 3846 O O . ASN B 1 251 ? -8.078 20.422 0.315 1 90.62 251 ASN B O 1
ATOM 3850 N N . PRO B 1 252 ? -9.852 21.75 -0.174 1 88.12 252 PRO B N 1
ATOM 3851 C CA . PRO B 1 252 ? -9.422 21.781 -1.575 1 88.12 252 PRO B CA 1
ATOM 3852 C C . PRO B 1 252 ? -8.156 22.609 -1.794 1 88.12 252 PRO B C 1
ATOM 3854 O O . PRO B 1 252 ? -7.785 23.406 -0.934 1 88.12 252 PRO B O 1
ATOM 3857 N N . ARG B 1 253 ? -7.492 22.266 -2.861 1 88.19 253 ARG B N 1
ATOM 3858 C CA . ARG B 1 253 ? -6.332 23.094 -3.176 1 88.19 253 ARG B CA 1
ATOM 3859 C C . ARG B 1 253 ? -6.758 24.516 -3.523 1 88.19 253 ARG B C 1
ATOM 3861 O O . ARG B 1 253 ? -7.766 24.719 -4.203 1 88.19 253 ARG B O 1
ATOM 3868 N N . SER B 1 254 ? -6.109 25.484 -2.912 1 76.06 254 SER B N 1
ATOM 3869 C CA . SER B 1 254 ? -6.43 26.875 -3.203 1 76.06 254 SER B CA 1
ATOM 3870 C C . SER B 1 254 ? -5.945 27.281 -4.594 1 76.06 254 SER B C 1
ATOM 3872 O O . SER B 1 254 ? -4.984 26.703 -5.109 1 76.06 254 SER B O 1
ATOM 3874 N N . GLY B 1 255 ? -6.777 27.703 -5.59 1 55.47 255 GLY B N 1
ATOM 3875 C CA . GLY B 1 255 ? -6.539 28.188 -6.938 1 55.47 255 GLY B CA 1
ATOM 3876 C C . GLY B 1 255 ? -5.211 28.906 -7.086 1 55.47 255 GLY B C 1
ATOM 3877 O O . GLY B 1 255 ? -4.656 29.406 -6.102 1 55.47 255 GLY B O 1
ATOM 3878 N N . GLU B 1 256 ? -4.27 28.359 -8.023 1 44.28 256 GLU B N 1
ATOM 3879 C CA . GLU B 1 256 ? -3.377 29.375 -8.578 1 44.28 256 GLU B CA 1
ATOM 3880 C C . GLU B 1 256 ? -4.164 30.5 -9.227 1 44.28 256 GLU B C 1
ATOM 3882 O O . GLU B 1 256 ? -5.273 30.297 -9.719 1 44.28 256 GLU B O 1
#

Organism: Amanita muscaria (strain Koide BX008) (NCBI:txid946122)

Radius of gyration: 21.38 Å; Cα contacts (8 Å, |Δi|>4): 1400; chains: 2; bounding box: 62×62×55 Å

Sequence (512 aa):
MGVTRRLRTSQLIQGSMPWLTRNNSLSPIQARGSGEPAIIAGIAQTIQNNTAWNIDKKRTYVIGFSTGAAMTVILGVTYPDVFAAIGVGSGFQYKSATTFANALAQSAGPGPDPVQQGRIAYQAMSSYARRVPTIVFHGTDDNIVPEIHGKEVTISMAVANSLADPSFTDTDFNTPSSNVTMKVPVPDGYTYSAASWNDIIGKPVIQFYQIYDMNHAWSGGAPPLVDGADIFTDPRGPSFTDIAYRFFLDNPRSGEMGVTRRLRTSQLIQGSMPWLTRNNSLSPIQARGSGEPAIIAGIAQTIQNNTAWNIDKKRTYVIGFSTGAAMTVILGVTYPDVFAAIGVGSGFQYKSATTFANALAQSAGPGPDPVQQGRIAYQAMSSYARRVPTIVFHGTDDNIVPEIHGKEVTISMAVANSLADPSFTDTDFNTPSSNVTMKVPVPDGYTYSAASWNDIIGKPVIQFYQIYDMNHAWSGGAPPLVDGADIFTDPRGPSFTDIAYRFFLDNPRSGE

Secondary structure (DSSP, 8-state):
--S-----------TT-----TTS------STTSHHHHHHHHHHHHHHT-TTT---GGG-EEEEETHHHHHHHHHHHH-TTT-SEEEEES---TT--SSHHHHHHHHHS--S-HHHHHHHHHHHHGGG-----EEEEEETT-SSS-THHHHHHHHHHHHHHHHH-TT-----TT--SEEEEEE-SSTTPPEEEEEEEE-TTS-EEEEEEEETT--SSEEB-S-TTTTT--TTEETTS--HHHHHHHHHHT-PPP--/--------------TT-----TTS------STTSHHHHHHHHHHHHHHT-TTT---GGG-EEEEETHHHHHHHHHHHH-TTT-SEEEEES---TT--SSHHHHHHHHHS--S-HHHHHHHHHHHHGGG-----EEEEEETT-SSS-THHHHHHHHHHHHHHHHH-TT-----TTS-SEEEEEE-SSTTPPEEEEEEEE-TTS-EEEEEEEETT--SSEEB-S-TTTTTPPTTEETTS--HHHHHHHHHHT-PPP--